Protein AF-0000000087793656 (afdb_homodimer)

Nearest PDB structures (foldseek):
  8kce-assembly1_A-2  TM=8.516E-01  e=5.549E-04  Ramazzottius varieornatus
  8w9k-assembly2_C  TM=8.103E-01  e=4.152E-04  Ramazzottius varieornatus
  8w9k-assembly1_B  TM=8.520E-01  e=9.446E-04  Ramazzottius varieornatus
  8w9k-assembly1_A  TM=8.532E-01  e=1.532E-03  Ramazzottius varieornatus
  4dyu-assembly1_K  TM=5.689E-01  e=2.579E-01  Yersinia pestis KIM10+

Foldseek 3Di:
DPDPPVPVVPPVPPPPPPPPPPPPCPVPPPVVLVVVVVVPPPPDDDDCDPPFPDVVVLVVLLVVLVVDVCQLLLLVLLLLLLVLQLVLLVVLCPEQALVQADPLLVVLSVVSNVVSVVLNVVSVVVNCVVVVVPPVPDPPPCPPPPLQFDADHRHHNCRSLVVNLLSLLLSLQALVQCLSSHDDPVSSVSSVVVSVVSLVSNLSSCVSVVHHSDPDPDRHHDHSCVSQVSRVNRSRPRPPSD/DDPPDPPPPPPPPPPPPPPPPPPPCPPCVPVVLVVVVVVPPPPDDDDDDPVFDDVVVLVVLLVVLVVDQCQLLLLVLLLLLLVLQLVLLVVLCPEQALVQADPLLVVLSVVSNVVSVVLNVVSVVVNCVVCVVPPVPDVPPCPPPPLQFDADHRHHNCRSLVVNLLSLLLSLQALVSCLSSHDDPVSSVSSVVVSVVSLVSNLSSCVSVVHHSDPDPDRGHDHSCVSQVSRVNRSRPRPVSD

Organism: NCBI:txid1960156

Structure (mmCIF, N/CA/C/O backbone):
data_AF-0000000087793656-model_v1
#
loop_
_entity.id
_entity.type
_entity.pdbx_description
1 polymer 'Ferritin-like domain-containing protein'
#
loop_
_atom_site.group_PDB
_atom_site.id
_atom_site.type_symbol
_atom_site.label_atom_id
_atom_site.label_alt_id
_atom_site.label_comp_id
_atom_site.label_asym_id
_atom_site.label_entity_id
_atom_site.label_seq_id
_atom_site.pdbx_PDB_ins_code
_atom_site.Cartn_x
_atom_site.Cartn_y
_atom_site.Cartn_z
_atom_site.occupancy
_atom_site.B_iso_or_equiv
_atom_site.auth_seq_id
_atom_site.auth_comp_id
_atom_site.auth_asym_id
_atom_site.auth_atom_id
_atom_site.pdbx_PDB_model_num
ATOM 1 N N . MET A 1 1 ? -88.125 -52 -23.203 1 24.86 1 MET A N 1
ATOM 2 C CA . MET A 1 1 ? -88.375 -50.938 -22.234 1 24.86 1 MET A CA 1
ATOM 3 C C . MET A 1 1 ? -87.125 -50.375 -21.672 1 24.86 1 MET A C 1
ATOM 5 O O . MET A 1 1 ? -87.062 -49.188 -21.312 1 24.86 1 MET A O 1
ATOM 9 N N . SER A 1 2 ? -86.312 -51.281 -21.141 1 27.89 2 SER A N 1
ATOM 10 C CA . SER A 1 2 ? -85.375 -51.25 -20.031 1 27.89 2 SER A CA 1
ATOM 11 C C . SER A 1 2 ? -84.125 -50.5 -20.422 1 27.89 2 SER A C 1
ATOM 13 O O . SER A 1 2 ? -83.312 -51.031 -21.188 1 27.89 2 SER A O 1
ATOM 15 N N . GLN A 1 3 ? -84.25 -49.125 -20.453 1 24.39 3 GLN A N 1
ATOM 16 C CA . GLN A 1 3 ? -83.5 -48.031 -21.016 1 24.39 3 GLN A CA 1
ATOM 17 C C . GLN A 1 3 ? -82.062 -47.938 -20.438 1 24.39 3 GLN A C 1
ATOM 19 O O . GLN A 1 3 ? -81.875 -48.344 -19.297 1 24.39 3 GLN A O 1
ATOM 24 N N . THR A 1 4 ? -81.062 -47.812 -21.344 1 26.25 4 THR A N 1
ATOM 25 C CA . THR A 1 4 ? -79.625 -47.719 -21.609 1 26.25 4 THR A CA 1
ATOM 26 C C . THR A 1 4 ? -79.062 -46.562 -20.828 1 26.25 4 THR A C 1
ATOM 28 O O . THR A 1 4 ? -79.188 -45.406 -21.234 1 26.25 4 THR A O 1
ATOM 31 N N . LEU A 1 5 ? -79.438 -46.531 -19.422 1 26.11 5 LEU A N 1
ATOM 32 C CA . LEU A 1 5 ? -79.125 -45.344 -18.625 1 26.11 5 LEU A CA 1
ATOM 33 C C . LEU A 1 5 ? -77.625 -45.031 -18.656 1 26.11 5 LEU A C 1
ATOM 35 O O . LEU A 1 5 ? -76.812 -45.781 -18.109 1 26.11 5 LEU A O 1
ATOM 39 N N . GLU A 1 6 ? -77.188 -44.656 -19.906 1 25 6 GLU A N 1
ATOM 40 C CA . GLU A 1 6 ? -75.812 -44.344 -20.219 1 25 6 GLU A CA 1
ATOM 41 C C . GLU A 1 6 ? -75.25 -43.25 -19.297 1 25 6 GLU A C 1
ATOM 43 O O . GLU A 1 6 ? -75.812 -42.156 -19.203 1 25 6 GLU A O 1
ATOM 48 N N . ASN A 1 7 ? -74.875 -43.656 -18.062 1 25.27 7 ASN A N 1
ATOM 49 C CA . ASN A 1 7 ? -74.312 -42.938 -16.906 1 25.27 7 ASN A CA 1
ATOM 50 C C . ASN A 1 7 ? -73.188 -42 -17.328 1 25.27 7 ASN A C 1
ATOM 52 O O . ASN A 1 7 ? -72.062 -42.438 -17.5 1 25.27 7 ASN A O 1
ATOM 56 N N . SER A 1 8 ? -73.375 -41.25 -18.484 1 25.72 8 SER A N 1
ATOM 57 C CA . SER A 1 8 ? -72.375 -40.406 -19.062 1 25.72 8 SER A CA 1
ATOM 58 C C . SER A 1 8 ? -71.812 -39.406 -18.031 1 25.72 8 SER A C 1
ATOM 60 O O . SER A 1 8 ? -72.562 -38.5 -17.609 1 25.72 8 SER A O 1
ATOM 62 N N . MET A 1 9 ? -71.188 -39.938 -16.938 1 24.59 9 MET A N 1
ATOM 63 C CA . MET A 1 9 ? -70.75 -39.125 -15.805 1 24.59 9 MET A CA 1
ATOM 64 C C . MET A 1 9 ? -69.938 -37.938 -16.297 1 24.59 9 MET A C 1
ATOM 66 O O . MET A 1 9 ? -69 -38.094 -17.062 1 24.59 9 MET A O 1
ATOM 70 N N . PRO A 1 10 ? -70.562 -36.781 -16.516 1 22.7 10 PRO A N 1
ATOM 71 C CA . PRO A 1 10 ? -70 -35.531 -17.078 1 22.7 10 PRO A CA 1
ATOM 72 C C . PRO A 1 10 ? -68.812 -35 -16.281 1 22.7 10 PRO A C 1
ATOM 74 O O . PRO A 1 10 ? -68.938 -34.75 -15.07 1 22.7 10 PRO A O 1
ATOM 77 N N . ASN A 1 11 ? -67.688 -35.562 -16.25 1 22.56 11 ASN A N 1
ATOM 78 C CA . ASN A 1 11 ? -66.562 -35.156 -15.422 1 22.56 11 ASN A CA 1
ATOM 79 C C . ASN A 1 11 ? -66.188 -33.688 -15.664 1 22.56 11 ASN A C 1
ATOM 81 O O . ASN A 1 11 ? -65.438 -33.406 -16.594 1 22.56 11 ASN A O 1
ATOM 85 N N . ALA A 1 12 ? -67.062 -32.812 -16.047 1 23.08 12 ALA A N 1
ATOM 86 C CA . ALA A 1 12 ? -66.562 -31.516 -16.516 1 23.08 12 ALA A CA 1
ATOM 87 C C . ALA A 1 12 ? -65.75 -30.781 -15.406 1 23.08 12 ALA A C 1
ATOM 89 O O . ALA A 1 12 ? -66.375 -30.25 -14.477 1 23.08 12 ALA A O 1
ATOM 90 N N . ALA A 1 13 ? -64.875 -31.406 -14.633 1 25.2 13 ALA A N 1
ATOM 91 C CA . ALA A 1 13 ? -64.25 -30.578 -13.602 1 25.2 13 ALA A CA 1
ATOM 92 C C . ALA A 1 13 ? -63.844 -29.219 -14.156 1 25.2 13 ALA A C 1
ATOM 94 O O . ALA A 1 13 ? -63.188 -29.125 -15.195 1 25.2 13 ALA A O 1
ATOM 95 N N . SER A 1 14 ? -64.688 -28.172 -13.984 1 22.52 14 SER A N 1
ATOM 96 C CA . SER A 1 14 ? -64.562 -26.734 -14.227 1 22.52 14 SER A CA 1
ATOM 97 C C . SER A 1 14 ? -63.25 -26.172 -13.719 1 22.52 14 SER A C 1
ATOM 99 O O . SER A 1 14 ? -62.875 -26.391 -12.562 1 22.52 14 SER A O 1
ATOM 101 N N . GLU A 1 15 ? -62.188 -26.047 -14.562 1 24.19 15 GLU A N 1
ATOM 102 C CA . GLU A 1 15 ? -60.875 -25.406 -14.445 1 24.19 15 GLU A CA 1
ATOM 103 C C . GLU A 1 15 ? -61 -23.969 -13.93 1 24.19 15 GLU A C 1
ATOM 105 O O . GLU A 1 15 ? -61.531 -23.094 -14.625 1 24.19 15 GLU A O 1
ATOM 110 N N . THR A 1 16 ? -61.656 -23.766 -12.766 1 24.75 16 THR A N 1
ATOM 111 C CA . THR A 1 16 ? -61.75 -22.391 -12.297 1 24.75 16 THR A CA 1
ATOM 112 C C . THR A 1 16 ? -60.406 -21.703 -12.328 1 24.75 16 THR A C 1
ATOM 114 O O . THR A 1 16 ? -59.438 -22.219 -11.789 1 24.75 16 THR A O 1
ATOM 117 N N . SER A 1 17 ? -60.094 -20.953 -13.375 1 25 17 SER A N 1
ATOM 118 C CA . SER A 1 17 ? -59.031 -20.016 -13.68 1 25 17 SER A CA 1
ATOM 119 C C . SER A 1 17 ? -58.844 -18.984 -12.57 1 25 17 SER A C 1
ATOM 121 O O . SER A 1 17 ? -59.719 -18.141 -12.359 1 25 17 SER A O 1
ATOM 123 N N . SER A 1 18 ? -58.562 -19.422 -11.305 1 24.59 18 SER A N 1
ATOM 124 C CA . SER A 1 18 ? -58.375 -18.422 -10.258 1 24.59 18 SER A CA 1
ATOM 125 C C . SER A 1 18 ? -57.406 -17.344 -10.711 1 24.59 18 SER A C 1
ATOM 127 O O . SER A 1 18 ? -56.281 -17.625 -11.141 1 24.59 18 SER A O 1
ATOM 129 N N . GLU A 1 19 ? -57.906 -16.25 -11.266 1 24.89 19 GLU A N 1
ATOM 130 C CA . GLU A 1 19 ? -57.281 -14.977 -11.578 1 24.89 19 GLU A CA 1
ATOM 131 C C . GLU A 1 19 ? -56.469 -14.461 -10.383 1 24.89 19 GLU A C 1
ATOM 133 O O . GLU A 1 19 ? -57.031 -14.18 -9.32 1 24.89 19 GLU A O 1
ATOM 138 N N . ILE A 1 20 ? -55.312 -15.047 -10.141 1 27.17 20 ILE A N 1
ATOM 139 C CA . ILE A 1 20 ? -54.406 -14.5 -9.141 1 27.17 20 ILE A CA 1
ATOM 140 C C . ILE A 1 20 ? -54.25 -13 -9.352 1 27.17 20 ILE A C 1
ATOM 142 O O . ILE A 1 20 ? -53.844 -12.555 -10.422 1 27.17 20 ILE A O 1
ATOM 146 N N . SER A 1 21 ? -55.094 -12.172 -8.805 1 24.17 21 SER A N 1
ATOM 147 C CA . SER A 1 21 ? -54.969 -10.719 -8.758 1 24.17 21 SER A CA 1
ATOM 148 C C . SER A 1 21 ? -53.562 -10.289 -8.383 1 24.17 21 SER A C 1
ATOM 150 O O . SER A 1 21 ? -53 -10.727 -7.363 1 24.17 21 SER A O 1
ATOM 152 N N . GLN A 1 22 ? -52.75 -9.961 -9.359 1 21.98 22 GLN A N 1
ATOM 153 C CA . GLN A 1 22 ? -51.438 -9.312 -9.305 1 21.98 22 GLN A CA 1
ATOM 154 C C . GLN A 1 22 ? -51.469 -8.102 -8.375 1 21.98 22 GLN A C 1
ATOM 156 O O . GLN A 1 22 ? -52.156 -7.117 -8.648 1 21.98 22 GLN A O 1
ATOM 161 N N . ALA A 1 23 ? -51.375 -8.273 -7.086 1 28.33 23 ALA A N 1
ATOM 162 C CA . ALA A 1 23 ? -51.25 -7.121 -6.191 1 28.33 23 ALA A CA 1
ATOM 163 C C . ALA A 1 23 ? -50.25 -6.098 -6.75 1 28.33 23 ALA A C 1
ATOM 165 O O . ALA A 1 23 ? -49.188 -6.457 -7.27 1 28.33 23 ALA A O 1
ATOM 166 N N . PRO A 1 24 ? -50.719 -4.871 -6.977 1 26.3 24 PRO A N 1
ATOM 167 C CA . PRO A 1 24 ? -49.875 -3.775 -7.453 1 26.3 24 PRO A CA 1
ATOM 168 C C . PRO A 1 24 ? -48.594 -3.611 -6.621 1 26.3 24 PRO A C 1
ATOM 170 O O . PRO A 1 24 ? -48.625 -3.719 -5.391 1 26.3 24 PRO A O 1
ATOM 173 N N . ASP A 1 25 ? -47.469 -4.254 -7.07 1 26.58 25 ASP A N 1
ATOM 174 C CA . ASP A 1 25 ? -46.156 -4.051 -6.488 1 26.58 25 ASP A CA 1
ATOM 175 C C . ASP A 1 25 ? -45.875 -2.572 -6.211 1 26.58 25 ASP A C 1
ATOM 177 O O . ASP A 1 25 ? -45.75 -1.775 -7.141 1 26.58 25 ASP A O 1
ATOM 181 N N . ASN A 1 26 ? -46.719 -1.988 -5.363 1 28.52 26 ASN A N 1
ATOM 182 C CA . ASN A 1 26 ? -46.406 -0.646 -4.895 1 28.52 26 ASN A CA 1
ATOM 183 C C . ASN A 1 26 ? -44.938 -0.536 -4.5 1 28.52 26 ASN A C 1
ATOM 185 O O . ASN A 1 26 ? -44.5 -1.062 -3.465 1 28.52 26 ASN A O 1
ATOM 189 N N . GLY A 1 27 ? -44.125 -0.867 -5.512 1 28.67 27 GLY A N 1
ATOM 190 C CA . GLY A 1 27 ? -42.688 -0.653 -5.418 1 28.67 27 GLY A CA 1
ATOM 191 C C . GLY A 1 27 ? -42.312 0.625 -4.684 1 28.67 27 GLY A C 1
ATOM 192 O O . GLY A 1 27 ? -42.781 1.709 -5.055 1 28.67 27 GLY A O 1
ATOM 193 N N . ILE A 1 28 ? -42.344 0.548 -3.398 1 28.98 28 ILE A N 1
ATOM 194 C CA . ILE A 1 28 ? -41.875 1.547 -2.434 1 28.98 28 ILE A CA 1
ATOM 195 C C . ILE A 1 28 ? -40.625 2.24 -2.951 1 28.98 28 ILE A C 1
ATOM 197 O O . ILE A 1 28 ? -39.562 1.616 -3.066 1 28.98 28 ILE A O 1
ATOM 201 N N . LYS A 1 29 ? -40.75 3.115 -4.031 1 33.28 29 LYS A N 1
ATOM 202 C CA . LYS A 1 29 ? -39.844 4.109 -4.566 1 33.28 29 LYS A CA 1
ATOM 203 C C . LYS A 1 29 ? -39.281 5.004 -3.459 1 33.28 29 LYS A C 1
ATOM 205 O O . LYS A 1 29 ? -39.906 6.008 -3.102 1 33.28 29 LYS A O 1
ATOM 210 N N . SER A 1 30 ? -38.75 4.41 -2.467 1 30.94 30 SER A N 1
ATOM 211 C CA . SER A 1 30 ? -38.25 5.453 -1.591 1 30.94 30 SER A CA 1
ATOM 212 C C . SER A 1 30 ? -37.188 6.285 -2.295 1 30.94 30 SER A C 1
ATOM 214 O O . SER A 1 30 ? -36.406 5.762 -3.119 1 30.94 30 SER A O 1
ATOM 216 N N . PRO A 1 31 ? -37.281 7.566 -2.416 1 31.81 31 PRO A N 1
ATOM 217 C CA . PRO A 1 31 ? -36.438 8.562 -3.061 1 31.81 31 PRO A CA 1
ATOM 218 C C . PRO A 1 31 ? -34.938 8.359 -2.736 1 31.81 31 PRO A C 1
ATOM 2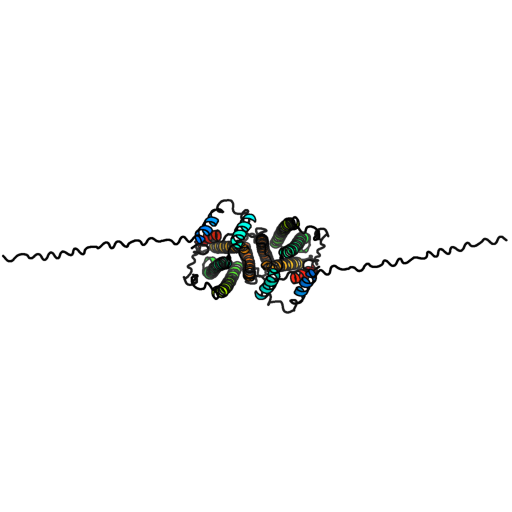20 O O . PRO A 1 31 ? -34.062 8.75 -3.521 1 31.81 31 PRO A O 1
ATOM 223 N N . ALA A 1 32 ? -34.625 7.801 -1.59 1 31.78 32 ALA A N 1
ATOM 224 C CA . ALA A 1 32 ? -33.219 7.691 -1.217 1 31.78 32 ALA A CA 1
ATOM 225 C C . ALA A 1 32 ? -32.5 6.695 -2.113 1 31.78 32 ALA A C 1
ATOM 227 O O . ALA A 1 32 ? -31.297 6.859 -2.4 1 31.78 32 ALA A O 1
ATOM 228 N N . ARG A 1 33 ? -33.125 5.617 -2.598 1 34.56 33 ARG A N 1
ATOM 229 C CA . ARG A 1 33 ? -32.5 4.656 -3.508 1 34.56 33 ARG A CA 1
ATOM 230 C C . ARG A 1 33 ? -32.281 5.277 -4.879 1 34.56 33 ARG A C 1
ATOM 232 O O . ARG A 1 33 ? -31.359 4.867 -5.605 1 34.56 33 ARG A O 1
ATOM 239 N N . ARG A 1 34 ? -33.156 6.145 -5.402 1 32.38 34 ARG A N 1
ATOM 240 C CA . ARG A 1 34 ? -33 6.727 -6.73 1 32.38 34 ARG A CA 1
ATOM 241 C C . ARG A 1 34 ? -31.766 7.598 -6.805 1 32.38 34 ARG A C 1
ATOM 243 O O . ARG A 1 34 ? -31.094 7.648 -7.84 1 32.38 34 ARG A O 1
ATOM 250 N N . HIS A 1 35 ? -31.531 8.43 -5.809 1 31.09 35 HIS A N 1
ATOM 251 C CA . HIS A 1 35 ? -30.406 9.352 -5.926 1 31.09 35 HIS A CA 1
ATOM 252 C C . HIS A 1 35 ? -29.078 8.609 -5.879 1 31.09 35 HIS A C 1
ATOM 254 O O . HIS A 1 35 ? -28.125 8.984 -6.562 1 31.09 35 HIS A O 1
ATOM 260 N N . PHE A 1 36 ? -29 7.398 -5.309 1 31.25 36 PHE A N 1
ATOM 261 C CA . PHE A 1 36 ? -27.734 6.656 -5.297 1 31.25 36 PHE A CA 1
ATOM 262 C C . PHE A 1 36 ? -27.453 6.047 -6.668 1 31.25 36 PHE A C 1
ATOM 264 O O . PHE A 1 36 ? -26.312 6.039 -7.129 1 31.25 36 PHE A O 1
ATOM 271 N N . MET A 1 37 ? -28.422 5.574 -7.414 1 32.97 37 MET A N 1
ATOM 272 C CA . MET A 1 37 ? -28.203 4.953 -8.719 1 32.97 37 MET A CA 1
ATOM 273 C C . MET A 1 37 ? -27.781 5.996 -9.75 1 32.97 37 MET A C 1
ATOM 275 O O . MET A 1 37 ? -27.031 5.691 -10.68 1 32.97 37 MET A O 1
ATOM 279 N N . ALA A 1 38 ? -28.391 7.109 -9.789 1 29.81 38 ALA A N 1
ATOM 280 C CA . ALA A 1 38 ? -28.156 8.062 -10.867 1 29.81 38 ALA A CA 1
ATOM 281 C C . ALA A 1 38 ? -26.703 8.539 -10.859 1 29.81 38 ALA A C 1
ATOM 283 O O . ALA A 1 38 ? -26.156 8.906 -11.906 1 29.81 38 ALA A O 1
ATOM 284 N N . LEU A 1 39 ? -26.031 8.555 -9.773 1 29.3 39 LEU A N 1
ATOM 285 C CA . LEU A 1 39 ? -24.672 9.078 -9.836 1 29.3 39 LEU A CA 1
ATOM 286 C C . LEU A 1 39 ? -23.719 8.047 -10.445 1 29.3 39 LEU A C 1
ATOM 288 O O . LEU A 1 39 ? -22.672 8.414 -10.992 1 29.3 39 LEU A O 1
ATOM 292 N N . GLY A 1 40 ? -24.078 6.77 -10.5 1 31.69 40 GLY A N 1
ATOM 293 C CA . GLY A 1 40 ? -23.172 5.738 -10.992 1 31.69 40 GLY A CA 1
ATOM 294 C C . GLY A 1 40 ? -22.984 5.777 -12.492 1 31.69 40 GLY A C 1
ATOM 295 O O . GLY A 1 40 ? -21.969 5.293 -13.008 1 31.69 40 GLY A O 1
ATOM 296 N N . THR A 1 41 ? -23.938 6.129 -13.289 1 30.92 41 THR A N 1
ATOM 297 C CA . THR A 1 41 ? -23.875 5.875 -14.727 1 30.92 41 THR A CA 1
ATOM 298 C C . THR A 1 41 ? -22.922 6.848 -15.414 1 30.92 41 THR A C 1
ATOM 300 O O . THR A 1 41 ? -22.609 6.68 -16.594 1 30.92 41 THR A O 1
ATOM 303 N N . ALA A 1 42 ? -22.734 8.023 -14.797 1 29.67 42 ALA A N 1
ATOM 304 C CA . ALA A 1 42 ? -22.141 8.977 -15.719 1 29.67 42 ALA A CA 1
ATOM 305 C C . ALA A 1 42 ? -20.688 8.609 -16.031 1 29.67 42 ALA A C 1
ATOM 307 O O . ALA A 1 42 ? -20.094 9.109 -16.984 1 29.67 42 ALA A O 1
ATOM 308 N N . LEU A 1 43 ? -19.922 8.008 -15.117 1 31.11 43 LEU A N 1
ATOM 309 C CA . LEU A 1 43 ? -18.484 8.047 -15.367 1 31.11 43 LEU A CA 1
ATOM 310 C C . LEU A 1 43 ? -18.047 6.871 -16.234 1 31.11 43 LEU A C 1
ATOM 312 O O . LEU A 1 43 ? -16.859 6.535 -16.281 1 31.11 43 LEU A O 1
ATOM 316 N N . GLY A 1 44 ? -18.766 6.383 -17.203 1 28.88 44 GLY A N 1
ATOM 317 C CA . GLY A 1 44 ? -18.516 5.137 -17.906 1 28.88 44 GLY A CA 1
ATOM 318 C C . GLY A 1 44 ? -17.25 5.16 -18.734 1 28.88 44 GLY A C 1
ATOM 319 O O . GLY A 1 44 ? -16.656 4.113 -19 1 28.88 44 GLY A O 1
ATOM 320 N N . GLY A 1 45 ? -17.141 6.137 -19.75 1 26.27 45 GLY A N 1
ATOM 321 C CA . GLY A 1 45 ? -16.594 5.637 -21 1 26.27 45 GLY A CA 1
ATOM 322 C C . GLY A 1 45 ? -15.125 5.242 -20.906 1 26.27 45 GLY A C 1
ATOM 323 O O . GLY A 1 45 ? -14.781 4.07 -21.078 1 26.27 45 GLY A O 1
ATOM 324 N N . ALA A 1 46 ? -14.172 6.121 -21.578 1 26.91 46 ALA A N 1
ATOM 325 C CA . ALA A 1 46 ? -13.039 5.812 -22.453 1 26.91 46 ALA A CA 1
ATOM 326 C C . ALA A 1 46 ? -11.859 5.258 -21.656 1 26.91 46 ALA A C 1
ATOM 328 O O . ALA A 1 46 ? -11.883 5.266 -20.422 1 26.91 46 ALA A O 1
ATOM 329 N N . ALA A 1 47 ? -10.547 5.754 -22.094 1 29.91 47 ALA A N 1
ATOM 330 C CA . ALA A 1 47 ? -9.156 5.316 -22.156 1 29.91 47 ALA A CA 1
ATOM 331 C C . ALA A 1 47 ? -8.531 5.234 -20.766 1 29.91 47 ALA A C 1
ATOM 333 O O . ALA A 1 47 ? -8.258 6.266 -20.141 1 29.91 47 ALA A O 1
ATOM 334 N N . PHE A 1 48 ? -8.773 4.25 -19.984 1 30.22 48 PHE A N 1
ATOM 335 C CA . PHE A 1 48 ? -8.859 4.008 -18.547 1 30.22 48 PHE A CA 1
ATOM 336 C C . PHE A 1 48 ? -7.469 3.896 -17.938 1 30.22 48 PHE A C 1
ATOM 338 O O . PHE A 1 48 ? -7.332 3.668 -16.734 1 30.22 48 PHE A O 1
ATOM 345 N N . ALA A 1 49 ? -6.504 3.643 -18.859 1 32.22 49 ALA A N 1
ATOM 346 C CA . ALA A 1 49 ? -5.332 3.199 -18.109 1 32.22 49 ALA A CA 1
ATOM 347 C C . ALA A 1 49 ? -4.883 4.266 -17.125 1 32.22 49 ALA A C 1
ATOM 349 O O . ALA A 1 49 ? -4.59 3.957 -15.961 1 32.22 49 ALA A O 1
ATOM 350 N N . GLY A 1 50 ? -4.18 5.262 -17.75 1 34.34 50 GLY A N 1
ATOM 351 C CA . GLY A 1 50 ? -3.523 6.359 -17.062 1 34.34 50 GLY A CA 1
ATOM 352 C C . GLY A 1 50 ? -4.492 7.285 -16.344 1 34.34 50 GLY A C 1
ATOM 353 O O . GLY A 1 50 ? -4.082 8.172 -15.602 1 34.34 50 GLY A O 1
ATOM 354 N N . ALA A 1 51 ? -5.703 7.484 -16.984 1 33.22 51 ALA A N 1
ATOM 355 C CA . ALA A 1 51 ? -6.66 8.539 -16.672 1 33.22 51 ALA A CA 1
ATOM 356 C C . ALA A 1 51 ? -7.395 8.25 -15.359 1 33.22 51 ALA A C 1
ATOM 358 O O . ALA A 1 51 ? -8.359 8.938 -15.016 1 33.22 51 ALA A O 1
ATOM 359 N N . LEU A 1 52 ? -7.355 7.109 -14.938 1 35.81 52 LEU A N 1
ATOM 360 C CA . LEU A 1 52 ? -8.25 6.797 -13.828 1 35.81 52 LEU A CA 1
ATOM 361 C C . LEU A 1 52 ? -8.078 7.797 -12.695 1 35.81 52 LEU A C 1
ATOM 363 O O . LEU A 1 52 ? -9.031 8.094 -11.969 1 35.81 52 LEU A O 1
ATOM 367 N N . PHE A 1 53 ? -6.926 7.824 -12.109 1 35.84 53 PHE A N 1
ATOM 368 C CA . PHE A 1 53 ? -7.039 8.516 -10.836 1 35.84 53 PHE A CA 1
ATOM 369 C C . PHE A 1 53 ? -7.219 10.016 -11.047 1 35.84 53 PHE A C 1
ATOM 371 O O . PHE A 1 53 ? -6.25 10.734 -11.305 1 35.84 53 PHE A O 1
ATOM 378 N N . SER A 1 54 ? -8.227 10.414 -11.797 1 38.69 54 SER A N 1
ATOM 379 C CA . SER A 1 54 ? -8.211 11.875 -11.719 1 38.69 54 SER A CA 1
ATOM 380 C C . SER A 1 54 ? -8.641 12.359 -10.336 1 38.69 54 SER A C 1
ATOM 382 O O . SER A 1 54 ? -9.633 11.875 -9.789 1 38.69 54 SER A O 1
ATOM 384 N N . PRO A 1 55 ? -7.793 13.117 -9.68 1 37.19 55 PRO A N 1
ATOM 385 C CA . PRO A 1 55 ? -8.141 13.773 -8.414 1 37.19 55 PRO A CA 1
ATOM 386 C C . PRO A 1 55 ? -9.57 14.32 -8.414 1 37.19 55 PRO A C 1
ATOM 388 O O . PRO A 1 55 ? -10.234 14.32 -7.371 1 37.19 55 PRO A O 1
ATOM 391 N N . ALA A 1 56 ? -10.016 14.75 -9.609 1 39.75 56 ALA A N 1
ATOM 392 C CA . ALA A 1 56 ? -11.336 15.367 -9.664 1 39.75 56 ALA A CA 1
ATOM 393 C C . ALA A 1 56 ? -12.422 14.367 -9.273 1 39.75 56 ALA A C 1
ATOM 395 O O . ALA A 1 56 ? -13.367 14.719 -8.562 1 39.75 56 ALA A O 1
ATOM 396 N N . ARG A 1 57 ? -12.352 13.242 -9.836 1 43.66 57 ARG A N 1
ATOM 397 C CA . ARG A 1 57 ? -13.406 12.273 -9.547 1 43.66 57 ARG A CA 1
ATOM 398 C C . ARG A 1 57 ? -13.344 11.812 -8.094 1 43.66 57 ARG A C 1
ATOM 400 O O . ARG A 1 57 ? -14.375 11.594 -7.465 1 43.66 57 ARG A O 1
ATOM 407 N N . ALA A 1 58 ? -12.148 11.656 -7.527 1 44.47 58 ALA A N 1
ATOM 408 C CA . ALA A 1 58 ? -11.992 11.375 -6.105 1 44.47 58 ALA A CA 1
ATOM 409 C C . ALA A 1 58 ? -12.703 12.422 -5.254 1 44.47 58 ALA A C 1
ATOM 411 O O . ALA A 1 58 ? -13.312 12.094 -4.234 1 44.47 58 ALA A O 1
ATOM 412 N N . ASP A 1 59 ? -12.656 13.625 -5.777 1 42.88 59 ASP A N 1
ATOM 413 C CA . ASP A 1 59 ? -13.312 14.727 -5.082 1 42.88 59 ASP A CA 1
ATOM 414 C C . ASP A 1 59 ? -14.828 14.531 -5.055 1 42.88 59 ASP A C 1
ATOM 416 O O . ASP A 1 59 ? -15.477 14.805 -4.039 1 42.88 59 ASP A O 1
ATOM 420 N N . LEU A 1 60 ? -15.367 14.164 -6.219 1 43.91 60 LEU A N 1
ATOM 421 C CA . LEU A 1 60 ? -16.812 13.992 -6.266 1 43.91 60 LEU A CA 1
ATOM 422 C C . LEU A 1 60 ? -17.266 12.867 -5.344 1 43.91 60 LEU A C 1
ATOM 424 O O . LEU A 1 60 ? -18.266 13 -4.629 1 43.91 60 LEU A O 1
ATOM 428 N N . VAL A 1 61 ? -16.578 11.789 -5.43 1 43.5 61 VAL A N 1
ATOM 429 C CA . VAL A 1 61 ? -16.922 10.656 -4.57 1 43.5 61 VAL A CA 1
ATOM 430 C C . VAL A 1 61 ? -16.766 11.055 -3.104 1 43.5 61 VAL A C 1
ATOM 432 O O . VAL A 1 61 ? -17.625 10.742 -2.273 1 43.5 61 VAL A O 1
ATOM 435 N N . ALA A 1 62 ? -15.641 11.75 -2.834 1 45.06 62 ALA A N 1
ATOM 436 C CA . ALA A 1 62 ? -15.438 12.25 -1.479 1 45.06 62 ALA A CA 1
ATOM 437 C C . ALA A 1 62 ? -16.562 13.203 -1.071 1 45.06 62 ALA A C 1
ATOM 439 O O . ALA A 1 62 ? -17.031 13.164 0.068 1 45.06 62 ALA A O 1
ATOM 440 N N . ALA A 1 63 ? -17 14.023 -1.998 1 46.03 63 ALA A N 1
ATOM 441 C CA . ALA A 1 63 ? -18.062 14.969 -1.699 1 46.03 63 ALA A CA 1
ATOM 442 C C . ALA A 1 63 ? -19.375 14.242 -1.361 1 46.03 63 ALA A C 1
ATOM 444 O O . ALA A 1 63 ? -20.078 14.625 -0.427 1 46.03 63 ALA A O 1
ATOM 445 N N . VAL A 1 64 ? -19.703 13.273 -2.129 1 44.94 64 VAL A N 1
ATOM 446 C CA . VAL A 1 64 ? -20.938 12.539 -1.846 1 44.94 64 VAL A CA 1
ATOM 447 C C . VAL A 1 64 ? -20.797 11.789 -0.523 1 44.94 64 VAL A C 1
ATOM 449 O O . VAL A 1 64 ? -21.75 11.711 0.257 1 44.94 64 VAL A O 1
ATOM 452 N N . GLY A 1 65 ? -19.688 11.172 -0.234 1 44.38 65 GLY A N 1
ATOM 453 C CA . GLY A 1 65 ? -19.391 10.484 1.016 1 44.38 65 GLY A CA 1
ATOM 454 C C . GLY A 1 65 ? -19.484 11.391 2.229 1 44.38 65 GLY A C 1
ATOM 455 O O . GLY A 1 65 ? -19.828 10.938 3.322 1 44.38 65 GLY A O 1
ATOM 456 N N . LYS A 1 66 ? -19.094 12.688 2.061 1 49.16 66 LYS A N 1
ATOM 457 C CA . LYS A 1 66 ? -19.156 13.656 3.156 1 49.16 66 LYS A CA 1
ATOM 458 C C . LYS A 1 66 ? -20.594 13.836 3.648 1 49.16 66 LYS A C 1
ATOM 460 O O . LYS A 1 66 ? -20.812 14.07 4.836 1 49.16 66 LYS A O 1
ATOM 465 N N . ILE A 1 67 ? -21.578 13.672 2.73 1 48.31 67 ILE A N 1
ATOM 466 C CA . ILE A 1 67 ? -22.938 13.953 3.168 1 48.31 67 ILE A CA 1
ATOM 467 C C . ILE A 1 67 ? -23.516 12.734 3.869 1 48.31 67 ILE A C 1
ATOM 469 O O . ILE A 1 67 ? -24.234 12.859 4.863 1 48.31 67 ILE A O 1
ATOM 473 N N . PHE A 1 68 ? -23.109 11.398 3.432 1 57.38 68 PHE A N 1
ATOM 474 C CA . PHE A 1 68 ? -23.688 10.211 4.039 1 57.38 68 PHE A CA 1
ATOM 475 C C . PHE A 1 68 ? -22.609 9.375 4.727 1 57.38 68 PHE A C 1
ATOM 477 O O . PHE A 1 68 ? -21.453 9.344 4.281 1 57.38 68 PHE A O 1
ATOM 484 N N . TYR A 1 69 ? -22.922 8.969 5.949 1 72.06 69 TYR A N 1
ATOM 485 C CA . TYR A 1 69 ? -22.078 8.031 6.672 1 72.06 69 TYR A CA 1
ATOM 486 C C . TYR A 1 69 ? -21.984 6.691 5.941 1 72.06 69 TYR A C 1
ATOM 488 O O . TYR A 1 69 ? -22.875 5.848 6.082 1 72.06 69 TYR A O 1
ATOM 496 N N . LEU A 1 70 ? -20.844 6.566 5.129 1 86.44 70 LEU A N 1
ATOM 497 C CA . LEU A 1 70 ? -20.719 5.457 4.191 1 86.44 70 LEU A CA 1
ATOM 498 C C . LEU A 1 70 ? -19.875 4.34 4.785 1 86.44 70 LEU A C 1
ATOM 500 O O . LEU A 1 70 ? -19.641 3.312 4.141 1 86.44 70 LEU A O 1
ATOM 504 N N . ASP A 1 71 ? -19.484 4.426 6.031 1 91.62 71 ASP A N 1
ATOM 505 C CA . ASP A 1 71 ? -18.562 3.471 6.629 1 91.62 71 ASP A CA 1
ATOM 506 C C . ASP A 1 71 ? -19.125 2.055 6.586 1 91.62 71 ASP A C 1
ATOM 508 O O . ASP A 1 71 ? -18.422 1.109 6.223 1 91.62 71 ASP A O 1
ATOM 512 N N . PRO A 1 72 ? -20.469 1.882 6.852 1 87.12 72 PRO A N 1
ATOM 513 C CA . PRO A 1 72 ? -21 0.514 6.801 1 87.12 72 PRO A CA 1
ATOM 514 C C . PRO A 1 72 ? -20.984 -0.067 5.387 1 87.12 72 PRO A C 1
ATOM 516 O O . PRO A 1 72 ? -20.781 -1.27 5.211 1 87.12 72 PRO A O 1
ATOM 519 N N . ILE A 1 73 ? -21.203 0.74 4.414 1 87.12 73 ILE A N 1
ATOM 520 C CA . ILE A 1 73 ? -21.219 0.29 3.029 1 87.12 73 ILE A CA 1
ATOM 521 C C . ILE A 1 73 ? -19.812 -0.111 2.604 1 87.12 73 ILE A C 1
ATOM 523 O O . ILE A 1 73 ? -19.609 -1.165 1.994 1 87.12 73 ILE A O 1
ATOM 527 N N . VAL A 1 74 ? -18.828 0.7 2.959 1 92.69 74 VAL A N 1
ATOM 528 C CA . VAL A 1 74 ? -17.422 0.426 2.631 1 92.69 74 VAL A CA 1
ATOM 529 C C . VAL A 1 74 ? -16.969 -0.851 3.334 1 92.69 74 VAL A C 1
ATOM 531 O O . VAL A 1 74 ? -16.312 -1.702 2.727 1 92.69 74 VAL A O 1
ATOM 534 N N . LEU A 1 75 ? -17.375 -0.969 4.562 1 92.81 75 LEU A N 1
ATOM 535 C CA . LEU A 1 75 ? -17 -2.131 5.363 1 92.81 75 LEU A CA 1
ATOM 536 C C . LEU A 1 75 ? -17.578 -3.41 4.762 1 92.81 75 LEU A C 1
ATOM 538 O O . LEU A 1 75 ? -16.859 -4.414 4.645 1 92.81 75 LEU A O 1
ATOM 542 N N . ASN A 1 76 ? -18.797 -3.408 4.352 1 89.25 76 ASN A N 1
ATOM 543 C CA . ASN A 1 76 ? -19.438 -4.594 3.793 1 89.25 76 ASN A CA 1
ATOM 544 C C . ASN A 1 76 ? -18.828 -4.977 2.445 1 89.25 76 ASN A C 1
ATOM 546 O O . ASN A 1 76 ? -18.672 -6.16 2.141 1 89.25 76 ASN A O 1
ATOM 550 N N . PHE A 1 77 ? -18.547 -4.008 1.648 1 91.69 77 PHE A N 1
ATOM 551 C CA . PHE A 1 77 ? -17.906 -4.285 0.373 1 91.69 77 PHE A CA 1
ATOM 552 C C . PHE A 1 77 ? -16.531 -4.906 0.59 1 91.69 77 PHE A C 1
ATOM 554 O O . PHE A 1 77 ? -16.172 -5.895 -0.062 1 91.69 77 PHE A O 1
ATOM 561 N N . ALA A 1 78 ? -15.742 -4.332 1.516 1 95.06 78 ALA A N 1
ATOM 562 C CA . ALA A 1 78 ? -14.422 -4.863 1.836 1 95.06 78 ALA A CA 1
ATOM 563 C C . ALA A 1 78 ? -14.516 -6.301 2.346 1 95.06 78 ALA A C 1
ATOM 565 O O . ALA A 1 78 ? -13.68 -7.141 2.008 1 95.06 78 ALA A O 1
ATOM 566 N N . LEU A 1 79 ? -15.492 -6.547 3.15 1 93.69 79 LEU A N 1
ATOM 567 C CA . LEU A 1 79 ? -15.695 -7.887 3.689 1 93.69 79 LEU A CA 1
ATOM 568 C C . LEU A 1 79 ? -15.914 -8.898 2.568 1 93.69 79 LEU A C 1
ATOM 570 O O . LEU A 1 79 ? -15.297 -9.969 2.564 1 93.69 79 LEU A O 1
ATOM 574 N N . GLU A 1 80 ? -16.734 -8.555 1.659 1 91.56 80 GLU A N 1
ATOM 575 C CA . GLU A 1 80 ? -17 -9.469 0.556 1 91.56 80 GLU A CA 1
ATOM 576 C C . GLU A 1 80 ? -15.773 -9.664 -0.32 1 91.56 80 GLU A C 1
ATOM 578 O O . GLU A 1 80 ? -15.516 -10.766 -0.809 1 91.56 80 GLU A O 1
ATOM 583 N N . LEU A 1 81 ? -15.055 -8.633 -0.519 1 96 81 LEU A N 1
ATOM 584 C CA . LEU A 1 81 ? -13.82 -8.727 -1.292 1 96 81 LEU A CA 1
ATOM 585 C C . LEU A 1 81 ? -12.836 -9.688 -0.634 1 96 81 LEU A C 1
ATOM 587 O O . LEU A 1 81 ? -12.281 -10.57 -1.298 1 96 81 LEU A O 1
ATOM 591 N N . GLU A 1 82 ? -12.648 -9.461 0.647 1 96.81 82 GLU A N 1
ATOM 592 C CA . GLU A 1 82 ? -11.703 -10.305 1.366 1 96.81 82 GLU A CA 1
ATOM 593 C C . GLU A 1 82 ? -12.188 -11.75 1.414 1 96.81 82 GLU A C 1
ATOM 595 O O . GLU A 1 82 ? -11.375 -12.688 1.392 1 96.81 82 GLU A O 1
ATOM 600 N N . GLU A 1 83 ? -13.477 -11.922 1.491 1 93.94 83 GLU A N 1
ATOM 601 C CA . GLU A 1 83 ? -14.031 -13.273 1.433 1 93.94 83 GLU A CA 1
ATOM 602 C C . GLU A 1 83 ? -13.719 -13.938 0.099 1 93.94 83 GLU A C 1
ATOM 604 O O . GLU A 1 83 ? -13.312 -15.102 0.064 1 93.94 83 GLU A O 1
ATOM 609 N N . LEU A 1 84 ? -13.953 -13.258 -0.955 1 95.75 84 LEU A N 1
ATOM 610 C CA . LEU A 1 84 ? -13.648 -13.773 -2.287 1 95.75 84 LEU A CA 1
ATOM 611 C C . LEU A 1 84 ? -12.18 -14.141 -2.412 1 95.75 84 LEU A C 1
ATOM 613 O O . LEU A 1 84 ? -11.836 -15.227 -2.875 1 95.75 84 LEU A O 1
ATOM 617 N N . GLU A 1 85 ? -11.289 -13.258 -1.966 1 97.56 85 GLU A N 1
ATOM 618 C CA . GLU A 1 85 ? -9.859 -13.508 -2.068 1 97.56 85 GLU A CA 1
ATOM 619 C C . GLU A 1 85 ? -9.445 -14.695 -1.205 1 97.56 85 GLU A C 1
ATOM 621 O O . GLU A 1 85 ? -8.672 -15.555 -1.646 1 97.56 85 GLU A O 1
ATOM 626 N N . SER A 1 86 ? -9.953 -14.711 -0.01 1 96.19 86 SER A N 1
ATOM 627 C CA . SER A 1 86 ? -9.648 -15.828 0.881 1 96.19 86 SER A CA 1
ATOM 628 C C . SER A 1 86 ? -10.102 -17.156 0.286 1 96.19 86 SER A C 1
ATOM 630 O O . SER A 1 86 ? -9.375 -18.156 0.353 1 96.19 86 SER A O 1
ATOM 632 N N . ASP A 1 87 ? -11.273 -17.156 -0.272 1 94.94 87 ASP A N 1
ATOM 633 C CA . ASP A 1 87 ? -11.797 -18.375 -0.894 1 94.94 87 ASP A CA 1
ATOM 634 C C . ASP A 1 87 ? -10.93 -18.812 -2.068 1 94.94 87 ASP A C 1
ATOM 636 O O . ASP A 1 87 ? -10.547 -19.984 -2.168 1 94.94 87 ASP A O 1
ATOM 640 N N . PHE A 1 88 ? -10.609 -17.875 -2.982 1 97.94 88 PHE A N 1
ATOM 641 C CA . PHE A 1 88 ? -9.812 -18.203 -4.16 1 97.94 88 PHE A CA 1
ATOM 642 C C . PHE A 1 88 ? -8.469 -18.797 -3.758 1 97.94 88 PHE A C 1
ATOM 644 O O . PHE A 1 88 ? -8.086 -19.875 -4.23 1 97.94 88 PHE A O 1
ATOM 651 N N . PHE A 1 89 ? -7.715 -18.125 -2.934 1 98.19 89 PHE A N 1
ATOM 652 C CA . PHE A 1 89 ? -6.344 -18.516 -2.641 1 98.19 89 PHE A CA 1
ATOM 653 C C . PHE A 1 89 ? -6.305 -19.781 -1.781 1 98.19 89 PHE A C 1
ATOM 655 O O . PHE A 1 89 ? -5.289 -20.469 -1.734 1 98.19 89 PHE A O 1
ATOM 662 N N . SER A 1 90 ? -7.387 -20.109 -1.106 1 94.81 90 SER A N 1
ATOM 663 C CA . SER A 1 90 ? -7.484 -21.406 -0.434 1 94.81 90 SER A CA 1
ATOM 664 C C . SER A 1 90 ? -7.777 -22.516 -1.427 1 94.81 90 SER A C 1
ATOM 666 O O . SER A 1 90 ? -7.098 -23.547 -1.428 1 94.81 90 SER A O 1
ATOM 668 N N . ARG A 1 91 ? -8.672 -22.328 -2.348 1 94.88 91 ARG A N 1
ATOM 669 C CA . ARG A 1 91 ? -9.133 -23.375 -3.26 1 94.88 91 ARG A CA 1
ATOM 670 C C . ARG A 1 91 ? -8.117 -23.625 -4.363 1 94.88 91 ARG A C 1
ATOM 672 O O . ARG A 1 91 ? -7.973 -24.766 -4.832 1 94.88 91 ARG A O 1
ATOM 679 N N . VAL A 1 92 ? -7.438 -22.625 -4.762 1 98 92 VAL A N 1
ATOM 680 C CA . VAL A 1 92 ? -6.555 -22.734 -5.918 1 98 92 VAL A CA 1
ATOM 681 C C . VAL A 1 92 ? -5.43 -23.719 -5.617 1 98 92 VAL A C 1
ATOM 683 O O . VAL A 1 92 ? -4.84 -24.312 -6.531 1 98 92 VAL A O 1
ATOM 686 N N . THR A 1 93 ? -5.129 -23.984 -4.328 1 97.12 93 THR A N 1
ATOM 687 C CA . THR A 1 93 ? -3.992 -24.812 -3.943 1 97.12 93 THR A CA 1
ATOM 688 C C . THR A 1 93 ? -4.238 -26.266 -4.309 1 97.12 93 THR A C 1
ATOM 690 O O . THR A 1 93 ? -3.305 -27.078 -4.316 1 97.12 93 THR A O 1
ATOM 693 N N . THR A 1 94 ? -5.434 -26.625 -4.676 1 96.44 94 THR A N 1
ATOM 694 C CA . THR A 1 94 ? -5.754 -28 -5.051 1 96.44 94 THR A CA 1
ATOM 695 C C . THR A 1 94 ? -5.863 -28.141 -6.566 1 96.44 94 THR A C 1
ATOM 697 O O . THR A 1 94 ? -6.211 -29.203 -7.078 1 96.44 94 THR A O 1
ATOM 700 N N . SER A 1 95 ? -5.594 -27.125 -7.293 1 97.62 95 SER A N 1
ATOM 701 C CA . SER A 1 95 ? -5.711 -27.141 -8.75 1 97.62 95 SER A CA 1
ATOM 702 C C . SER A 1 95 ? -4.426 -27.641 -9.398 1 97.62 95 SER A C 1
ATOM 704 O O . SER A 1 95 ? -3.348 -27.547 -8.812 1 97.62 95 SER A O 1
ATOM 706 N N . SER A 1 96 ? -4.559 -28.172 -10.586 1 98.19 96 SER A N 1
ATOM 707 C CA . SER A 1 96 ? -3.383 -28.625 -11.32 1 98.19 96 SER A CA 1
ATOM 708 C C . SER A 1 96 ? -2.486 -27.453 -11.703 1 98.19 96 SER A C 1
ATOM 710 O O . SER A 1 96 ? -1.264 -27.594 -11.773 1 98.19 96 SER A O 1
ATOM 712 N N . GLY A 1 97 ? -3.064 -26.312 -11.945 1 98.75 97 GLY A N 1
ATOM 713 C CA . GLY A 1 97 ? -2.271 -25.141 -12.273 1 98.75 97 GLY A CA 1
ATOM 714 C C . GLY A 1 97 ? -1.374 -24.688 -11.133 1 98.75 97 GLY A C 1
ATOM 715 O O . GLY A 1 97 ? -0.26 -24.219 -11.367 1 98.75 97 GLY A O 1
ATOM 716 N N . PHE A 1 98 ? -1.891 -24.844 -9.969 1 98.75 98 PHE A N 1
ATOM 717 C CA . PHE A 1 98 ? -1.07 -24.516 -8.805 1 98.75 98 PHE A CA 1
ATOM 718 C C . PHE A 1 98 ? 0.131 -25.453 -8.719 1 98.75 98 PHE A C 1
ATOM 720 O O . PHE A 1 98 ? 1.241 -25.016 -8.406 1 98.75 98 PHE A O 1
ATOM 727 N N . GLY A 1 99 ? -0.099 -26.703 -8.898 1 98.62 99 GLY A N 1
ATOM 728 C CA . GLY A 1 99 ? 0.987 -27.672 -8.891 1 98.62 99 GLY A CA 1
ATOM 729 C C . GLY A 1 99 ? 2.082 -27.359 -9.891 1 98.62 99 GLY A C 1
ATOM 730 O O . GLY A 1 99 ? 3.225 -27.781 -9.727 1 98.62 99 GLY A O 1
ATOM 731 N N . ALA A 1 100 ? 1.742 -26.609 -10.953 1 98.69 100 ALA A N 1
ATOM 732 C CA . ALA A 1 100 ? 2.68 -26.281 -12.023 1 98.69 100 ALA A CA 1
ATOM 733 C C . ALA A 1 100 ? 3.486 -25.031 -11.672 1 98.69 100 ALA A C 1
ATOM 735 O O . ALA A 1 100 ? 4.438 -24.688 -12.383 1 98.69 100 ALA A O 1
ATOM 736 N N . LEU A 1 101 ? 3.16 -24.359 -10.57 1 98.69 101 LEU A N 1
ATOM 737 C CA . LEU A 1 101 ? 3.92 -23.203 -10.125 1 98.69 101 LEU A CA 1
ATOM 738 C C . LEU A 1 101 ? 5.27 -23.625 -9.555 1 98.69 101 LEU A C 1
ATOM 740 O O . LEU A 1 101 ? 5.41 -24.719 -9.031 1 98.69 101 LEU A O 1
ATOM 744 N N . ASP A 1 102 ? 6.262 -22.703 -9.648 1 98 102 ASP A N 1
ATOM 745 C CA . ASP A 1 102 ? 7.52 -22.969 -8.961 1 98 102 ASP A CA 1
ATOM 746 C C . ASP A 1 102 ? 7.395 -22.734 -7.461 1 98 102 ASP A C 1
ATOM 748 O O . ASP A 1 102 ? 6.367 -22.25 -6.992 1 98 102 ASP A O 1
ATOM 752 N N . GLU A 1 103 ? 8.359 -23.047 -6.746 1 97.62 103 GLU A N 1
ATOM 753 C CA . GLU A 1 103 ? 8.312 -23 -5.289 1 97.62 103 GLU A CA 1
ATOM 754 C C . GLU A 1 103 ? 8.086 -21.578 -4.793 1 97.62 103 GLU A C 1
ATOM 756 O O . GLU A 1 103 ? 7.328 -21.344 -3.848 1 97.62 103 GLU A O 1
ATOM 761 N N . ARG A 1 104 ? 8.766 -20.625 -5.371 1 96.31 104 ARG A N 1
ATOM 762 C CA . ARG A 1 104 ? 8.609 -19.234 -4.988 1 96.31 104 ARG A CA 1
ATOM 763 C C . ARG A 1 104 ? 7.164 -18.766 -5.172 1 96.31 104 ARG A C 1
ATOM 765 O O . ARG A 1 104 ? 6.59 -18.141 -4.285 1 96.31 104 ARG A O 1
ATOM 772 N N . GLN A 1 105 ? 6.648 -19.125 -6.254 1 98.25 105 GLN A N 1
ATOM 773 C CA . GLN A 1 105 ? 5.266 -18.766 -6.547 1 98.25 105 GLN A CA 1
ATOM 774 C C . GLN A 1 105 ? 4.301 -19.453 -5.578 1 98.25 105 GLN A C 1
ATOM 776 O O . GLN A 1 105 ? 3.371 -18.812 -5.074 1 98.25 105 GLN A O 1
ATOM 781 N N . GLN A 1 106 ? 4.484 -20.703 -5.352 1 98.69 106 GLN A N 1
ATOM 782 C CA . GLN A 1 106 ? 3.627 -21.406 -4.402 1 98.69 106 GLN A CA 1
ATOM 783 C C . GLN A 1 106 ? 3.686 -20.75 -3.025 1 98.69 106 GLN A C 1
ATOM 785 O O . GLN A 1 106 ? 2.658 -20.609 -2.359 1 98.69 106 GLN A O 1
ATOM 790 N N . ASN A 1 107 ? 4.859 -20.344 -2.621 1 98.12 107 ASN A N 1
ATOM 791 C CA . ASN A 1 107 ? 5.012 -19.703 -1.321 1 98.12 107 ASN A CA 1
ATOM 792 C C . ASN A 1 107 ? 4.273 -18.375 -1.27 1 98.12 107 ASN A C 1
ATOM 794 O O . ASN A 1 107 ? 3.695 -18.016 -0.242 1 98.12 107 ASN A O 1
ATOM 798 N N . ILE A 1 108 ? 4.352 -17.625 -2.361 1 98.31 108 ILE A N 1
ATOM 799 C CA . ILE A 1 108 ? 3.596 -16.391 -2.449 1 98.31 108 ILE A CA 1
ATOM 800 C C . ILE A 1 108 ? 2.105 -16.672 -2.277 1 98.31 108 ILE A C 1
ATOM 802 O O . ILE A 1 108 ? 1.417 -15.977 -1.528 1 98.31 108 ILE A O 1
ATOM 806 N N . PHE A 1 109 ? 1.609 -17.703 -2.881 1 98.75 109 PHE A N 1
ATOM 807 C CA . PHE A 1 109 ? 0.194 -18.047 -2.803 1 98.75 109 PHE A CA 1
ATOM 808 C C . PHE A 1 109 ? -0.187 -18.453 -1.382 1 98.75 109 PHE A C 1
ATOM 810 O O . PHE A 1 109 ? -1.242 -18.062 -0.882 1 98.75 109 PHE A O 1
ATOM 817 N N . TYR A 1 110 ? 0.643 -19.219 -0.731 1 98.69 110 TYR A N 1
ATOM 818 C CA . TYR A 1 110 ? 0.366 -19.609 0.648 1 98.69 110 TYR A CA 1
ATOM 819 C C . TYR A 1 110 ? 0.337 -18.391 1.559 1 98.69 110 TYR A C 1
ATOM 821 O O . TYR A 1 110 ? -0.527 -18.281 2.434 1 98.69 110 TYR A O 1
ATOM 829 N N . THR A 1 111 ? 1.277 -17.484 1.367 1 98.56 111 THR A N 1
ATOM 830 C CA . THR A 1 111 ? 1.314 -16.25 2.145 1 98.56 111 THR A CA 1
ATOM 831 C C . THR A 1 111 ? 0.039 -15.438 1.933 1 98.56 111 THR A C 1
ATOM 833 O O . THR A 1 111 ? -0.587 -14.992 2.896 1 98.56 111 THR A O 1
ATOM 836 N N . ILE A 1 112 ? -0.355 -15.305 0.694 1 98.81 112 ILE A N 1
ATOM 837 C CA . ILE A 1 112 ? -1.548 -14.531 0.367 1 98.81 112 ILE A CA 1
ATOM 838 C C . ILE A 1 112 ? -2.777 -15.195 0.979 1 98.81 112 ILE A C 1
ATOM 840 O O . ILE A 1 112 ? -3.629 -14.523 1.564 1 98.81 112 ILE A O 1
ATOM 844 N N . ALA A 1 113 ? -2.891 -16.516 0.872 1 98.19 113 ALA A N 1
ATOM 845 C CA . ALA A 1 113 ? -4.02 -17.25 1.446 1 98.19 113 ALA A CA 1
ATOM 846 C C . ALA A 1 113 ? -4.156 -16.953 2.939 1 98.19 113 ALA A C 1
ATOM 848 O O . ALA A 1 113 ? -5.242 -16.625 3.418 1 98.19 113 ALA A O 1
ATOM 849 N N . SER A 1 114 ? -3.08 -17.047 3.623 1 98.38 114 SER A N 1
ATOM 850 C CA . SER A 1 114 ? -3.074 -16.812 5.062 1 98.38 114 SER A CA 1
ATOM 851 C C . SER A 1 114 ? -3.424 -15.367 5.395 1 98.38 114 SER A C 1
ATOM 853 O O . SER A 1 114 ? -4.211 -15.109 6.309 1 98.38 114 SER A O 1
ATOM 855 N N . GLN A 1 115 ? -2.926 -14.477 4.68 1 98.88 115 GLN A N 1
ATOM 856 C CA . GLN A 1 115 ? -3.076 -13.07 5.016 1 98.88 115 GLN A CA 1
ATOM 857 C C . GLN A 1 115 ? -4.434 -12.539 4.562 1 98.88 115 GLN A C 1
ATOM 859 O O . GLN A 1 115 ? -5.016 -11.672 5.219 1 98.88 115 GLN A O 1
ATOM 864 N N . ASP A 1 116 ? -4.973 -13.039 3.49 1 98.31 116 ASP A N 1
ATOM 865 C CA . ASP A 1 116 ? -6.336 -12.68 3.113 1 98.31 116 ASP A CA 1
ATOM 866 C C . ASP A 1 116 ? -7.34 -13.18 4.145 1 98.31 116 ASP A C 1
ATOM 868 O O . ASP A 1 116 ? -8.352 -12.523 4.41 1 98.31 116 ASP A O 1
ATOM 872 N N . LYS A 1 117 ? -7.086 -14.367 4.664 1 97.19 117 LYS A N 1
ATOM 873 C CA . LYS A 1 117 ? -7.934 -14.852 5.75 1 97.19 117 LYS A CA 1
ATOM 874 C C . LYS A 1 117 ? -7.867 -13.93 6.957 1 97.19 117 LYS A C 1
ATOM 876 O O . LYS A 1 117 ? -8.891 -13.617 7.57 1 97.19 117 LYS A O 1
ATOM 881 N N . ALA A 1 118 ? -6.695 -13.477 7.312 1 98.38 118 ALA A N 1
ATOM 882 C CA . ALA A 1 118 ? -6.531 -12.531 8.414 1 98.38 118 ALA A CA 1
ATOM 883 C C . ALA A 1 118 ? -7.27 -11.227 8.133 1 98.38 118 ALA A C 1
ATOM 885 O O . ALA A 1 118 ? -7.875 -10.641 9.031 1 98.38 118 ALA A O 1
ATOM 886 N N . HIS A 1 119 ? -7.215 -10.742 6.867 1 98.56 119 HIS A N 1
ATOM 887 C CA . HIS A 1 119 ? -7.961 -9.547 6.488 1 98.56 119 HIS A CA 1
ATOM 888 C C . HIS A 1 119 ? -9.461 -9.75 6.68 1 98.56 119 HIS A C 1
ATOM 890 O O . HIS A 1 119 ? -10.133 -8.898 7.266 1 98.56 119 HIS A O 1
ATOM 896 N N . PHE A 1 120 ? -9.922 -10.859 6.176 1 96.62 120 PHE A N 1
ATOM 897 C CA . PHE A 1 120 ? -11.336 -11.188 6.301 1 96.62 120 PHE A CA 1
ATOM 898 C C . PHE A 1 120 ? -11.758 -11.203 7.766 1 96.62 120 PHE A C 1
ATOM 900 O O . PHE A 1 120 ? -12.773 -10.602 8.133 1 96.62 120 PHE A O 1
ATOM 907 N N . GLU A 1 121 ? -10.992 -11.875 8.586 1 96.75 121 GLU A N 1
ATOM 908 C CA . GLU A 1 121 ? -11.32 -12.008 10 1 96.75 121 GLU A CA 1
ATOM 909 C C . GLU A 1 121 ? -11.305 -10.648 10.703 1 96.75 121 GLU A C 1
ATOM 911 O O . GLU A 1 121 ? -12.164 -10.367 11.531 1 96.75 121 GLU A O 1
ATOM 916 N N . LYS A 1 122 ? -10.328 -9.828 10.359 1 97.06 122 LYS A N 1
ATOM 917 C CA . LYS A 1 122 ? -10.242 -8.5 10.961 1 97.06 122 LYS A CA 1
ATOM 918 C C . LYS A 1 122 ? -11.461 -7.652 10.594 1 97.06 122 LYS A C 1
ATOM 920 O O . LYS A 1 122 ? -12.078 -7.035 11.453 1 97.06 122 LYS A O 1
ATOM 925 N N . ILE A 1 123 ? -11.836 -7.621 9.336 1 95.69 123 ILE A N 1
ATOM 926 C CA . ILE A 1 123 ? -12.969 -6.824 8.867 1 95.69 123 ILE A CA 1
ATOM 927 C C . ILE A 1 123 ? -14.266 -7.383 9.438 1 95.69 123 ILE A C 1
ATOM 929 O O . ILE A 1 123 ? -15.156 -6.621 9.828 1 95.69 123 ILE A O 1
ATOM 933 N N . SER A 1 124 ? -14.391 -8.695 9.492 1 92.5 124 SER A N 1
ATOM 934 C CA . SER A 1 124 ? -15.547 -9.336 10.102 1 92.5 124 SER A CA 1
ATOM 935 C C . SER A 1 124 ? -15.711 -8.906 11.562 1 92.5 124 SER A C 1
ATOM 937 O O . SER A 1 124 ? -16.812 -8.602 12 1 92.5 124 SER A O 1
ATOM 939 N N . SER A 1 125 ? -14.633 -8.898 12.266 1 94.06 125 SER A N 1
ATOM 940 C CA . SER A 1 125 ? -14.688 -8.516 13.672 1 94.06 125 SER A CA 1
ATOM 941 C C . SER A 1 125 ? -15.141 -7.07 13.836 1 94.06 125 SER A C 1
ATOM 943 O O . SER A 1 125 ? -15.914 -6.754 14.75 1 94.06 125 SER A O 1
ATOM 945 N N . ILE A 1 126 ? -14.672 -6.195 12.992 1 93 126 ILE A N 1
ATOM 946 C CA . ILE A 1 126 ? -15.078 -4.793 13.039 1 93 126 ILE A CA 1
ATOM 947 C C . ILE A 1 126 ? -16.562 -4.68 12.727 1 93 126 ILE A C 1
ATOM 949 O O . ILE A 1 126 ? -17.297 -3.938 13.383 1 93 126 ILE A O 1
ATOM 953 N N . ARG A 1 127 ? -16.969 -5.359 11.695 1 88.69 127 ARG A N 1
ATOM 954 C CA . ARG A 1 127 ? -18.375 -5.359 11.312 1 88.69 127 ARG A CA 1
ATOM 955 C C . ARG A 1 127 ? -19.25 -5.824 12.469 1 88.69 127 ARG A C 1
ATOM 957 O O . ARG A 1 127 ? -20.297 -5.223 12.742 1 88.69 127 ARG A O 1
ATOM 964 N N . ASP A 1 128 ? -18.906 -6.898 13.117 1 87 128 ASP A N 1
ATOM 965 C CA . ASP A 1 128 ? -19.672 -7.453 14.227 1 87 128 ASP A CA 1
ATOM 966 C C . ASP A 1 128 ? -19.734 -6.465 15.391 1 87 128 ASP A C 1
ATOM 968 O O . ASP A 1 128 ? -20.781 -6.336 16.047 1 87 128 ASP A O 1
ATOM 972 N N . LEU A 1 129 ? -18.672 -5.824 15.656 1 83.94 129 LEU A N 1
ATOM 973 C CA . LEU A 1 129 ? -18.625 -4.848 16.734 1 83.94 129 LEU A CA 1
ATOM 974 C C . LEU A 1 129 ? -19.516 -3.652 16.422 1 83.94 129 LEU A C 1
ATOM 976 O O . LEU A 1 129 ? -20.141 -3.078 17.328 1 83.94 129 LEU A O 1
ATOM 980 N N . ARG A 1 130 ? -19.594 -3.314 15.172 1 78.75 130 ARG A N 1
ATOM 981 C CA . ARG A 1 130 ? -20.438 -2.197 14.758 1 78.75 130 ARG A CA 1
ATOM 982 C C . ARG A 1 130 ? -21.891 -2.623 14.648 1 78.75 130 ARG A C 1
ATOM 984 O O . ARG A 1 130 ? -22.797 -1.8 14.797 1 78.75 130 ARG A O 1
ATOM 991 N N . GLY A 1 131 ? -22.25 -3.688 13.906 1 64.25 131 GLY A N 1
ATOM 992 C CA . GLY A 1 131 ? -23.594 -4.238 13.859 1 64.25 131 GLY A CA 1
ATOM 993 C C . GLY A 1 131 ? -24.141 -4.574 15.234 1 64.25 131 GLY A C 1
ATOM 994 O O . GLY A 1 131 ? -25.359 -4.555 15.445 1 64.25 131 GLY A O 1
ATOM 995 N N . ASP A 1 132 ? -23.359 -5.285 16.156 1 50.41 132 ASP A N 1
ATOM 996 C CA . ASP A 1 132 ? -23.875 -5.477 17.5 1 50.41 132 ASP A CA 1
ATOM 997 C C . ASP A 1 132 ? -24.422 -4.164 18.078 1 50.41 132 ASP A C 1
ATOM 999 O O . ASP A 1 132 ? -25.266 -4.172 18.969 1 50.41 132 ASP A O 1
ATOM 1003 N N . THR A 1 133 ? -24.031 -3.012 17.688 1 43.97 133 THR A N 1
ATOM 1004 C CA . THR A 1 133 ? -24.812 -1.874 18.172 1 43.97 133 THR A CA 1
ATOM 1005 C C . THR A 1 133 ? -26.156 -1.787 17.453 1 43.97 133 THR A C 1
ATOM 1007 O O . THR A 1 133 ? -27.188 -1.562 18.094 1 43.97 133 THR A O 1
ATOM 1010 N N . GLY A 1 134 ? -26.516 -1.212 16.25 1 34.94 134 GLY A N 1
ATOM 1011 C CA . GLY A 1 134 ? -27.828 -1.101 15.617 1 34.94 134 GLY A CA 1
ATOM 1012 C C . GLY A 1 134 ? -28.125 -2.242 14.664 1 34.94 134 GLY A C 1
ATOM 1013 O O . GLY A 1 134 ? -29.188 -2.867 14.75 1 34.94 134 GLY A O 1
ATOM 1014 N N . ALA A 1 135 ? -27.578 -2.242 13.367 1 36.25 135 ALA A N 1
ATOM 1015 C CA . ALA A 1 135 ? -28.094 -2.879 12.164 1 36.25 135 ALA A CA 1
ATOM 1016 C C . ALA A 1 135 ? -27.812 -4.379 12.164 1 36.25 135 ALA A C 1
ATOM 1018 O O . ALA A 1 135 ? -26.969 -4.859 11.398 1 36.25 135 ALA A O 1
ATOM 1019 N N . ARG A 1 136 ? -27.766 -5.07 13.141 1 36.78 136 ARG A N 1
ATOM 1020 C CA . ARG A 1 136 ? -27.641 -6.52 13.023 1 36.78 136 ARG A CA 1
ATOM 1021 C C . ARG A 1 136 ? -28.641 -7.074 12.016 1 36.78 136 ARG A C 1
ATOM 1023 O O . ARG A 1 136 ? -28.641 -8.273 11.719 1 36.78 136 ARG A O 1
ATOM 1030 N N . ARG A 1 137 ? -29.891 -6.512 12.102 1 33.75 137 ARG A N 1
ATOM 1031 C CA . ARG A 1 137 ? -31.031 -7.281 11.625 1 33.75 137 ARG A CA 1
ATOM 1032 C C . ARG A 1 137 ? -30.828 -7.727 10.18 1 33.75 137 ARG A C 1
ATOM 1034 O O . ARG A 1 137 ? -31.141 -8.867 9.828 1 33.75 137 ARG A O 1
ATOM 1041 N N . ASN A 1 138 ? -31.062 -6.754 9.203 1 34.03 138 ASN A N 1
ATOM 1042 C CA . ASN A 1 138 ? -31.328 -7.113 7.812 1 34.03 138 ASN A CA 1
ATOM 1043 C C . ASN A 1 138 ? -30.094 -7.707 7.137 1 34.03 138 ASN A C 1
ATOM 1045 O O . ASN A 1 138 ? -30.172 -8.188 6.008 1 34.03 138 ASN A O 1
ATOM 1049 N N . GLN A 1 139 ? -28.906 -7.078 7.441 1 35.41 139 GLN A N 1
ATOM 1050 C CA . GLN A 1 139 ? -27.781 -7.5 6.598 1 35.41 139 GLN A CA 1
ATOM 1051 C C . GLN A 1 139 ? -27.266 -8.867 7.02 1 35.41 139 GLN A C 1
ATOM 1053 O O . GLN A 1 139 ? -26.359 -8.961 7.844 1 35.41 139 GLN A O 1
ATOM 1058 N N . ALA A 1 140 ? -28.125 -9.711 7.488 1 32.38 140 ALA A N 1
ATOM 1059 C CA . ALA A 1 140 ? -27.875 -11.148 7.461 1 32.38 140 ALA A CA 1
ATOM 1060 C C . ALA A 1 140 ? -26.688 -11.484 6.57 1 32.38 140 ALA A C 1
ATOM 1062 O O . ALA A 1 140 ? -26.547 -10.945 5.469 1 32.38 140 ALA A O 1
ATOM 1063 N N . SER A 1 141 ? -25.609 -11.984 7.148 1 35.38 141 SER A N 1
ATOM 1064 C CA . SER A 1 141 ? -24.453 -12.562 6.469 1 35.38 141 SER A CA 1
ATOM 1065 C C . SER A 1 141 ? -24.844 -13.125 5.105 1 35.38 141 SER A C 1
ATOM 1067 O O . SER A 1 141 ? -25.688 -14.016 5.008 1 35.38 141 SER A O 1
ATOM 1069 N N . SER A 1 142 ? -25.219 -12.562 4.195 1 35.19 142 SER A N 1
ATOM 1070 C CA . SER A 1 142 ? -24.781 -13.25 2.986 1 35.19 142 SER A CA 1
ATOM 1071 C C . SER A 1 142 ? -23.609 -14.188 3.275 1 35.19 142 SER A C 1
ATOM 1073 O O . SER A 1 142 ? -22.969 -14.703 2.35 1 35.19 142 SER A O 1
ATOM 1075 N N . LEU A 1 143 ? -23.094 -14.203 4.34 1 37.47 143 LEU A N 1
ATOM 1076 C CA . LEU A 1 143 ? -22.203 -15.211 4.898 1 37.47 143 LEU A CA 1
ATOM 1077 C C . LEU A 1 143 ? -22.891 -16.562 4.984 1 37.47 143 LEU A C 1
ATOM 1079 O O . LEU A 1 143 ? -22.234 -17.609 5.055 1 37.47 143 LEU A O 1
ATOM 1083 N N . GLY A 1 144 ? -24.141 -16.578 5.262 1 38.56 144 GLY A N 1
ATOM 1084 C CA . GLY A 1 144 ? -24.781 -17.891 5.273 1 38.56 144 GLY A CA 1
ATOM 1085 C C . GLY A 1 144 ? -25 -18.469 3.887 1 38.56 144 GLY A C 1
ATOM 1086 O O . GLY A 1 144 ? -25.438 -19.609 3.742 1 38.56 144 GLY A O 1
ATOM 1087 N N . ARG A 1 145 ? -25.438 -17.594 3.047 1 40.06 145 ARG A N 1
ATOM 1088 C CA . ARG A 1 145 ? -25.516 -18.328 1.783 1 40.06 145 ARG A CA 1
ATOM 1089 C C . ARG A 1 145 ? -24.125 -18.75 1.32 1 40.06 145 ARG A C 1
ATOM 1091 O O . ARG A 1 145 ? -23.172 -17.984 1.382 1 40.06 145 ARG A O 1
ATOM 1098 N N . PRO A 1 146 ? -23.938 -20 1.372 1 46.16 146 PRO A N 1
ATOM 1099 C CA . PRO A 1 146 ? -22.688 -20.438 0.747 1 46.16 146 PRO A CA 1
ATOM 1100 C C . PRO A 1 146 ? -22.281 -19.562 -0.436 1 46.16 146 PRO A C 1
ATOM 1102 O O . PRO A 1 146 ? -23.047 -19.422 -1.392 1 46.16 146 PRO A O 1
ATOM 1105 N N . LYS A 1 147 ? -21.703 -18.312 -0.164 1 59.28 147 LYS A N 1
ATOM 1106 C CA . LYS A 1 147 ? -21.234 -17.531 -1.315 1 59.28 147 LYS A CA 1
ATOM 1107 C C . LYS A 1 147 ? -20.5 -18.422 -2.309 1 59.28 147 LYS A C 1
ATOM 1109 O O . LYS A 1 147 ? -19.641 -19.219 -1.92 1 59.28 147 LYS A O 1
ATOM 1114 N N . PHE A 1 148 ? -21.219 -18.781 -3.402 1 77.56 148 PHE A N 1
ATOM 1115 C CA . PHE A 1 148 ? -20.688 -19.688 -4.414 1 77.56 148 PHE A CA 1
ATOM 1116 C C . PHE A 1 148 ? -19.812 -18.938 -5.402 1 77.56 148 PHE A C 1
ATOM 1118 O O . PHE A 1 148 ? -20.297 -18.422 -6.41 1 77.56 148 PHE A O 1
ATOM 1125 N N . PHE A 1 149 ? -18.672 -18.594 -4.918 1 90.94 149 PHE A N 1
ATOM 1126 C CA . PHE A 1 149 ? -17.688 -18.109 -5.875 1 90.94 149 PHE A CA 1
ATOM 1127 C C . PHE A 1 149 ? -17.359 -19.172 -6.914 1 90.94 149 PHE A C 1
ATOM 1129 O O . PHE A 1 149 ? -17.438 -20.359 -6.633 1 90.94 149 PHE A O 1
ATOM 1136 N N . ARG A 1 150 ? -17.203 -18.656 -8.086 1 93.31 150 ARG A N 1
ATOM 1137 C CA . ARG A 1 150 ? -16.828 -19.531 -9.195 1 93.31 150 ARG A CA 1
ATOM 1138 C C . ARG A 1 150 ? -15.57 -19.031 -9.891 1 93.31 150 ARG A C 1
ATOM 1140 O O . ARG A 1 150 ? -15.375 -17.828 -10.062 1 93.31 150 ARG A O 1
ATOM 1147 N N . TYR A 1 151 ? -14.797 -20.047 -10.25 1 95.44 151 TYR A N 1
ATOM 1148 C CA . TYR A 1 151 ? -13.547 -19.719 -10.914 1 95.44 151 TYR A CA 1
ATOM 1149 C C . TYR A 1 151 ? -13.438 -20.453 -12.258 1 95.44 151 TYR A C 1
ATOM 1151 O O . TYR A 1 151 ? -13.906 -21.578 -12.398 1 95.44 151 TYR A O 1
ATOM 1159 N N . GLY A 1 152 ? -12.961 -19.719 -13.297 1 93.56 152 GLY A N 1
ATOM 1160 C CA . GLY A 1 152 ? -12.672 -20.391 -14.555 1 93.56 152 GLY A CA 1
ATOM 1161 C C . GLY A 1 152 ? -11.664 -21.516 -14.414 1 93.56 152 GLY A C 1
ATOM 1162 O O . GLY A 1 152 ? -11.336 -21.922 -13.297 1 93.56 152 GLY A O 1
ATOM 1163 N N . PRO A 1 153 ? -11.18 -22.016 -15.547 1 96.56 153 PRO A N 1
ATOM 1164 C CA . PRO A 1 153 ? -10.18 -23.078 -15.492 1 96.56 153 PRO A CA 1
ATOM 1165 C C . PRO A 1 153 ? -8.906 -22.672 -14.766 1 96.56 153 PRO A C 1
ATOM 1167 O O . PRO A 1 153 ? -8.438 -21.531 -14.922 1 96.56 153 PRO A O 1
ATOM 1170 N N . LEU A 1 154 ? -8.398 -23.594 -13.953 1 98.19 154 LEU A N 1
ATOM 1171 C CA . LEU A 1 154 ? -7.164 -23.422 -13.188 1 98.19 154 LEU A CA 1
ATOM 1172 C C . LEU A 1 154 ? -6.227 -24.609 -13.391 1 98.19 154 LEU A C 1
ATOM 1174 O O . LEU A 1 154 ? -5.617 -25.094 -12.43 1 98.19 154 LEU A O 1
ATOM 1178 N N . GLY A 1 155 ? -6.152 -24.953 -14.688 1 98.12 155 GLY A N 1
ATOM 1179 C CA . GLY A 1 155 ? -5.469 -26.203 -15 1 98.12 155 GLY A CA 1
ATOM 1180 C C . GLY A 1 155 ? -4.004 -26 -15.352 1 98.12 155 GLY A C 1
ATOM 1181 O O . GLY A 1 155 ? -3.25 -26.969 -15.461 1 98.12 155 GLY A O 1
ATOM 1182 N N . ASN A 1 156 ? -3.576 -24.734 -15.523 1 98.38 156 ASN A N 1
ATOM 1183 C CA . ASN A 1 156 ? -2.174 -24.469 -15.828 1 98.38 156 ASN A CA 1
ATOM 1184 C C . ASN A 1 156 ? -1.674 -23.203 -15.148 1 98.38 156 ASN A C 1
ATOM 1186 O O . ASN A 1 156 ? -2.461 -22.453 -14.57 1 98.38 156 ASN A O 1
ATOM 1190 N N . LYS A 1 157 ? -0.407 -23.031 -15.25 1 98.38 157 LYS A N 1
ATOM 1191 C CA . LYS A 1 157 ? 0.293 -21.953 -14.555 1 98.38 157 LYS A CA 1
ATOM 1192 C C . LYS A 1 157 ? -0.266 -20.594 -14.961 1 98.38 157 LYS A C 1
ATOM 1194 O O . LYS A 1 157 ? -0.545 -19.75 -14.102 1 98.38 157 LYS A O 1
ATOM 1199 N N . ASP A 1 158 ? -0.492 -20.344 -16.219 1 98.31 158 ASP A N 1
ATOM 1200 C CA . ASP A 1 158 ? -0.935 -19.047 -16.719 1 98.31 158 ASP A CA 1
ATOM 1201 C C . ASP A 1 158 ? -2.342 -18.719 -16.219 1 98.31 158 ASP A C 1
ATOM 1203 O O . ASP A 1 158 ? -2.629 -17.578 -15.859 1 98.31 158 ASP A O 1
ATOM 1207 N N . GLU A 1 159 ? -3.188 -19.688 -16.219 1 98.56 159 GLU A N 1
ATOM 1208 C CA . GLU A 1 159 ? -4.555 -19.5 -15.742 1 98.56 159 GLU A CA 1
ATOM 1209 C C . GLU A 1 159 ? -4.582 -19.141 -14.258 1 98.56 159 GLU A C 1
ATOM 1211 O O . GLU A 1 159 ? -5.301 -18.219 -13.859 1 98.56 159 GLU A O 1
ATOM 1216 N N . VAL A 1 160 ? -3.766 -19.797 -13.477 1 98.88 160 VAL A N 1
ATOM 1217 C CA . VAL A 1 160 ? -3.713 -19.562 -12.039 1 98.88 160 VAL A CA 1
ATOM 1218 C C . VAL A 1 160 ? -3.127 -18.188 -11.758 1 98.88 160 VAL A C 1
ATOM 1220 O O . VAL A 1 160 ? -3.709 -17.391 -11.008 1 98.88 160 VAL A O 1
ATOM 1223 N N . LEU A 1 161 ? -1.987 -17.875 -12.398 1 98.88 161 LEU A N 1
ATOM 1224 C CA . LEU A 1 161 ? -1.328 -16.594 -12.172 1 98.88 161 LEU A CA 1
ATOM 1225 C C . LEU A 1 161 ? -2.188 -15.438 -12.68 1 98.88 161 LEU A C 1
ATOM 1227 O O . LEU A 1 161 ? -2.248 -14.375 -12.055 1 98.88 161 LEU A O 1
ATOM 1231 N N . GLY A 1 162 ? -2.83 -15.648 -13.805 1 98.5 162 GLY A N 1
ATOM 1232 C CA . GLY A 1 162 ? -3.717 -14.625 -14.344 1 98.5 162 GLY A CA 1
ATOM 1233 C C . GLY A 1 162 ? -4.883 -14.305 -13.43 1 98.5 162 GLY A C 1
ATOM 1234 O O . GLY A 1 162 ? -5.188 -13.141 -13.195 1 98.5 162 GLY A O 1
ATOM 1235 N N . ALA A 1 163 ? -5.555 -15.344 -12.938 1 98.62 163 ALA A N 1
ATOM 1236 C CA . ALA A 1 163 ? -6.684 -15.148 -12.031 1 98.62 163 ALA A CA 1
ATOM 1237 C C . ALA A 1 163 ? -6.234 -14.484 -10.734 1 98.62 163 ALA A C 1
ATOM 1239 O O . ALA A 1 163 ? -6.906 -13.586 -10.227 1 98.62 163 ALA A O 1
ATOM 1240 N N . ALA A 1 164 ? -5.066 -14.914 -10.227 1 98.88 164 ALA A N 1
ATOM 1241 C CA . ALA A 1 164 ? -4.527 -14.352 -8.992 1 98.88 164 ALA A CA 1
ATOM 1242 C C . ALA A 1 164 ? -4.25 -12.859 -9.148 1 98.88 164 ALA A C 1
ATOM 1244 O O . ALA A 1 164 ? -4.652 -12.062 -8.297 1 98.88 164 ALA A O 1
ATOM 1245 N N . LEU A 1 165 ? -3.604 -12.531 -10.242 1 98.81 165 LEU A N 1
ATOM 1246 C CA . LEU A 1 165 ? -3.24 -11.141 -10.461 1 98.81 165 LEU A CA 1
ATOM 1247 C C . LEU A 1 165 ? -4.48 -10.281 -10.695 1 98.81 165 LEU A C 1
ATOM 1249 O O . LEU A 1 165 ? -4.566 -9.156 -10.195 1 98.81 165 LEU A O 1
ATOM 1253 N N . ASP A 1 166 ? -5.418 -10.781 -11.391 1 98.56 166 ASP A N 1
ATOM 1254 C CA . ASP A 1 166 ? -6.672 -10.078 -11.648 1 98.56 166 ASP A CA 1
ATOM 1255 C C . ASP A 1 166 ? -7.395 -9.75 -10.344 1 98.56 166 ASP A C 1
ATOM 1257 O O . ASP A 1 166 ? -7.793 -8.609 -10.117 1 98.56 166 ASP A O 1
ATOM 1261 N N . LEU A 1 167 ? -7.535 -10.711 -9.484 1 98.56 167 LEU A N 1
ATOM 1262 C CA . LEU A 1 167 ? -8.227 -10.555 -8.203 1 98.56 167 LEU A CA 1
ATOM 1263 C C . LEU A 1 167 ? -7.484 -9.57 -7.305 1 98.56 167 LEU A C 1
ATOM 1265 O O . LEU A 1 167 ? -8.094 -8.664 -6.727 1 98.56 167 LEU A O 1
ATOM 1269 N N . LYS A 1 168 ? -6.188 -9.75 -7.258 1 98.88 168 LYS A N 1
ATOM 1270 C CA . LYS A 1 168 ? -5.418 -8.953 -6.312 1 98.88 168 LYS A CA 1
ATOM 1271 C C . LYS A 1 168 ? -5.316 -7.5 -6.773 1 98.88 168 LYS A C 1
ATOM 1273 O O . LYS A 1 168 ? -5.379 -6.578 -5.957 1 98.88 168 LYS A O 1
ATOM 1278 N N . GLU A 1 169 ? -5.18 -7.258 -8.047 1 98.69 169 GLU A N 1
ATOM 1279 C CA . GLU A 1 169 ? -5.141 -5.879 -8.531 1 98.69 169 GLU A CA 1
ATOM 1280 C C . GLU A 1 169 ? -6.5 -5.203 -8.367 1 98.69 169 GLU A C 1
ATOM 1282 O O . GLU A 1 169 ? -6.57 -4.02 -8.031 1 98.69 169 GLU A O 1
ATOM 1287 N N . ASN A 1 170 ? -7.52 -5.926 -8.664 1 98.25 170 ASN A N 1
ATOM 1288 C CA . ASN A 1 170 ? -8.852 -5.367 -8.445 1 98.25 170 ASN A CA 1
ATOM 1289 C C . ASN A 1 170 ? -9.055 -4.957 -6.992 1 98.25 170 ASN A C 1
ATOM 1291 O O . ASN A 1 170 ? -9.477 -3.834 -6.711 1 98.25 170 ASN A O 1
ATOM 1295 N N . ALA A 1 171 ? -8.758 -5.852 -6.094 1 98.19 171 ALA A N 1
ATOM 1296 C CA . ALA A 1 171 ? -8.93 -5.562 -4.672 1 98.19 171 ALA A CA 1
ATOM 1297 C C . ALA A 1 171 ? -8.086 -4.359 -4.25 1 98.19 171 ALA A C 1
ATOM 1299 O O . ALA A 1 171 ? -8.57 -3.48 -3.533 1 98.19 171 ALA A O 1
ATOM 1300 N N . LEU A 1 172 ? -6.836 -4.355 -4.707 1 98.69 172 LEU A N 1
ATOM 1301 C CA . LEU A 1 172 ? -5.941 -3.242 -4.406 1 98.69 172 LEU A CA 1
ATOM 1302 C C . LEU A 1 172 ? -6.559 -1.918 -4.848 1 98.69 172 LEU A C 1
ATOM 1304 O O . LEU A 1 172 ? -6.637 -0.973 -4.059 1 98.69 172 LEU A O 1
ATOM 1308 N N . PHE A 1 173 ? -7.012 -1.864 -6.051 1 98.25 173 PHE A N 1
ATOM 1309 C CA . PHE A 1 173 ? -7.543 -0.618 -6.59 1 98.25 173 PHE A CA 1
ATOM 1310 C C . PHE A 1 173 ? -8.867 -0.263 -5.934 1 98.25 173 PHE A C 1
ATOM 1312 O O . PHE A 1 173 ? -9.18 0.916 -5.746 1 98.25 173 PHE A O 1
ATOM 1319 N N . ALA A 1 174 ? -9.656 -1.263 -5.555 1 97.38 174 ALA A N 1
ATOM 1320 C CA . ALA A 1 174 ? -10.898 -1.008 -4.836 1 97.38 174 ALA A CA 1
ATOM 1321 C C . ALA A 1 174 ? -10.633 -0.366 -3.477 1 97.38 174 ALA A C 1
ATOM 1323 O O . ALA A 1 174 ? -11.336 0.557 -3.066 1 97.38 174 ALA A O 1
ATOM 1324 N N . TYR A 1 175 ? -9.633 -0.869 -2.77 1 97.88 175 TYR A N 1
ATOM 1325 C CA . TYR A 1 175 ? -9.273 -0.247 -1.503 1 97.88 175 TYR A CA 1
ATOM 1326 C C . TYR A 1 175 ? -8.922 1.224 -1.697 1 97.88 175 TYR A C 1
ATOM 1328 O O . TYR A 1 175 ? -9.367 2.082 -0.933 1 97.88 175 TYR A O 1
ATOM 1336 N N . HIS A 1 176 ? -8.188 1.496 -2.699 1 97 176 HIS A N 1
ATOM 1337 C CA . HIS A 1 176 ? -7.746 2.871 -2.912 1 97 176 HIS A CA 1
ATOM 1338 C C . HIS A 1 176 ? -8.891 3.742 -3.414 1 97 176 HIS A C 1
ATOM 1340 O O . HIS A 1 176 ? -8.922 4.949 -3.156 1 97 176 HIS A O 1
ATOM 1346 N N . GLY A 1 177 ? -9.891 3.168 -4.047 1 95.5 177 GLY A N 1
ATOM 1347 C CA . GLY A 1 177 ? -11.078 3.906 -4.426 1 95.5 177 GLY A CA 1
ATOM 1348 C C . GLY A 1 177 ? -11.977 4.242 -3.248 1 95.5 177 GLY A C 1
ATOM 1349 O O . GLY A 1 177 ? -12.734 5.215 -3.295 1 95.5 177 GLY A O 1
ATOM 1350 N N . ALA A 1 178 ? -11.844 3.52 -2.201 1 94.38 178 ALA A N 1
ATOM 1351 C CA . ALA A 1 178 ? -12.789 3.639 -1.1 1 94.38 178 ALA A CA 1
ATOM 1352 C C . ALA A 1 178 ? -12.203 4.449 0.051 1 94.38 178 ALA A C 1
ATOM 1354 O O . ALA A 1 178 ? -12.93 4.918 0.927 1 94.38 178 ALA A O 1
ATOM 1355 N N . VAL A 1 179 ? -10.914 4.566 0.074 1 92.94 179 VAL A N 1
ATOM 1356 C CA . VAL A 1 179 ? -10.242 5.094 1.256 1 92.94 179 VAL A CA 1
ATOM 1357 C C . VAL A 1 179 ? -10.758 6.496 1.565 1 92.94 179 VAL A C 1
ATOM 1359 O O . VAL A 1 179 ? -10.961 6.848 2.73 1 92.94 179 VAL A O 1
ATOM 1362 N N . GLY A 1 180 ? -11.023 7.359 0.642 1 88.5 180 GLY A N 1
ATOM 1363 C CA . GLY A 1 180 ? -11.492 8.719 0.833 1 88.5 180 GLY A CA 1
ATOM 1364 C C . GLY A 1 180 ? -12.938 8.797 1.3 1 88.5 180 GLY A C 1
ATOM 1365 O O . GLY A 1 180 ? -13.414 9.859 1.689 1 88.5 180 GLY A O 1
ATOM 1366 N N . LEU A 1 181 ? -13.641 7.637 1.344 1 90.5 181 LEU A N 1
ATOM 1367 C CA . LEU A 1 181 ? -15.047 7.578 1.739 1 90.5 181 LEU A CA 1
ATOM 1368 C C . LEU A 1 181 ? -15.18 7.242 3.221 1 90.5 181 LEU A C 1
ATOM 1370 O O . LEU A 1 181 ? -16.266 7.375 3.797 1 90.5 181 LEU A O 1
ATOM 1374 N N . ILE A 1 182 ? -14.094 6.797 3.816 1 92.44 182 ILE A N 1
ATOM 1375 C CA . ILE A 1 182 ? -14.133 6.32 5.195 1 92.44 182 ILE A CA 1
ATOM 1376 C C . ILE A 1 182 ? -13.992 7.496 6.152 1 92.44 182 ILE A C 1
ATOM 1378 O O . ILE A 1 182 ? -13.055 8.281 6.047 1 92.44 182 ILE A O 1
ATOM 1382 N N . LYS A 1 183 ? -14.906 7.574 7.113 1 89.19 183 LYS A N 1
ATOM 1383 C CA . LYS A 1 183 ? -14.906 8.688 8.062 1 89.19 183 LYS A CA 1
ATOM 1384 C C . LYS A 1 183 ? -14.297 8.266 9.398 1 89.19 183 LYS A C 1
ATOM 1386 O O . LYS A 1 183 ? -13.586 9.047 10.039 1 89.19 183 LYS A O 1
ATOM 1391 N N . ASP A 1 184 ? -14.617 7.066 9.797 1 90.12 184 ASP A N 1
ATOM 1392 C CA . ASP A 1 184 ? -14.094 6.582 11.07 1 90.12 184 ASP A CA 1
ATOM 1393 C C . ASP A 1 184 ? -12.578 6.375 11 1 90.12 184 ASP A C 1
ATOM 1395 O O . ASP A 1 184 ? -12.102 5.578 10.188 1 90.12 184 ASP A O 1
ATOM 1399 N N . ALA A 1 185 ? -11.859 7.004 11.875 1 88.69 185 ALA A N 1
ATOM 1400 C CA . ALA A 1 185 ? -10.398 7.016 11.812 1 88.69 185 ALA A CA 1
ATOM 1401 C C . ALA A 1 185 ? -9.828 5.621 12.062 1 88.69 185 ALA A C 1
ATOM 1403 O O . ALA A 1 185 ? -8.828 5.234 11.461 1 88.69 185 ALA A O 1
ATOM 1404 N N . SER A 1 186 ? -10.375 4.898 12.969 1 88.94 186 SER A N 1
ATOM 1405 C CA . SER A 1 186 ? -9.891 3.551 13.266 1 88.94 186 SER A CA 1
ATOM 1406 C C . SER A 1 186 ? -10.125 2.613 12.086 1 88.94 186 SER A C 1
ATOM 1408 O O . SER A 1 186 ? -9.242 1.829 11.727 1 88.94 186 SER A O 1
ATOM 1410 N N . LEU A 1 187 ? -11.281 2.725 11.484 1 92.62 187 LEU A N 1
ATOM 1411 C CA . LEU A 1 187 ? -11.57 1.941 10.281 1 92.62 187 LEU A CA 1
ATOM 1412 C C . LEU A 1 187 ? -10.641 2.334 9.141 1 92.62 187 LEU A C 1
ATOM 1414 O O . LEU A 1 187 ? -10.148 1.471 8.414 1 92.62 187 LEU A O 1
ATOM 1418 N N . LEU A 1 188 ? -10.422 3.615 9.031 1 94.94 188 LEU A N 1
ATOM 1419 C CA . LEU A 1 188 ? -9.523 4.117 7.996 1 94.94 188 LEU A CA 1
ATOM 1420 C C . LEU A 1 188 ? -8.117 3.545 8.172 1 94.94 188 LEU A C 1
ATOM 1422 O O . LEU A 1 188 ? -7.492 3.119 7.195 1 94.94 188 LEU A O 1
ATOM 1426 N N . SER A 1 189 ? -7.629 3.475 9.344 1 94.44 189 SER A N 1
ATOM 1427 C CA . SER A 1 189 ? -6.297 2.941 9.617 1 94.44 189 SER A CA 1
ATOM 1428 C C . SER A 1 189 ? -6.211 1.465 9.242 1 94.44 189 SER A C 1
ATOM 1430 O O . SER A 1 189 ? -5.219 1.028 8.648 1 94.44 189 SER A O 1
ATOM 1432 N N . VAL A 1 190 ? -7.207 0.714 9.578 1 96.06 190 VAL A N 1
ATOM 1433 C CA . VAL A 1 190 ? -7.23 -0.703 9.234 1 96.06 190 VAL A CA 1
ATOM 1434 C C . VAL A 1 190 ? -7.285 -0.864 7.715 1 96.06 190 VAL A C 1
ATOM 1436 O O . VAL A 1 190 ? -6.527 -1.649 7.141 1 96.06 190 VAL A O 1
ATOM 1439 N N . ALA A 1 191 ? -8.164 -0.111 7.074 1 97.25 191 ALA A N 1
ATOM 1440 C CA . ALA A 1 191 ? -8.305 -0.183 5.621 1 97.25 191 ALA A CA 1
ATOM 1441 C C . ALA A 1 191 ? -7 0.163 4.918 1 97.25 191 ALA A C 1
ATOM 1443 O O . ALA A 1 191 ? -6.586 -0.527 3.984 1 97.25 191 ALA A O 1
ATOM 1444 N N . ALA A 1 192 ? -6.352 1.186 5.371 1 97.25 192 ALA A N 1
ATOM 1445 C CA . ALA A 1 192 ? -5.086 1.604 4.773 1 97.25 192 ALA A CA 1
ATOM 1446 C C . ALA A 1 192 ? -4.008 0.544 4.977 1 97.25 192 ALA A C 1
ATOM 1448 O O . ALA A 1 192 ? -3.199 0.292 4.082 1 97.25 192 ALA A O 1
ATOM 1449 N N . SER A 1 193 ? -3.982 -0.043 6.164 1 97.88 193 SER A N 1
ATOM 1450 C CA . SER A 1 193 ? -3.018 -1.098 6.457 1 97.88 193 SER A CA 1
ATOM 1451 C C . SER A 1 193 ? -3.217 -2.299 5.539 1 97.88 193 SER A C 1
ATOM 1453 O O . SER A 1 193 ? -2.252 -2.838 4.992 1 97.88 193 SER A O 1
ATOM 1455 N N . ILE A 1 194 ? -4.422 -2.676 5.336 1 98.69 194 ILE A N 1
ATOM 1456 C CA . ILE A 1 194 ? -4.734 -3.795 4.453 1 98.69 194 ILE A CA 1
ATOM 1457 C C . ILE A 1 194 ? -4.383 -3.426 3.012 1 98.69 194 ILE A C 1
ATOM 1459 O O . ILE A 1 194 ? -3.787 -4.227 2.287 1 98.69 194 ILE A O 1
ATOM 1463 N N . ALA A 1 195 ? -4.738 -2.199 2.59 1 98.56 195 ALA A N 1
ATOM 1464 C CA . ALA A 1 195 ? -4.406 -1.746 1.242 1 98.56 195 ALA A CA 1
ATOM 1465 C C . ALA A 1 195 ? -2.904 -1.818 0.994 1 98.56 195 ALA A C 1
ATOM 1467 O O . ALA A 1 195 ? -2.465 -2.193 -0.096 1 98.56 195 ALA A O 1
ATOM 1468 N N . GLY A 1 196 ? -2.146 -1.438 1.988 1 98.25 196 GLY A N 1
ATOM 1469 C CA . GLY A 1 196 ? -0.701 -1.56 1.876 1 98.25 196 GLY A CA 1
ATOM 1470 C C . GLY A 1 196 ? -0.24 -2.98 1.611 1 98.25 196 GLY A C 1
ATOM 1471 O O . GLY A 1 196 ? 0.576 -3.217 0.718 1 98.25 196 GLY A O 1
ATOM 1472 N N . VAL A 1 197 ? -0.78 -3.893 2.324 1 98.81 197 VAL A N 1
ATOM 1473 C CA . VAL A 1 197 ? -0.396 -5.293 2.16 1 98.81 197 VAL A CA 1
ATOM 1474 C C . VAL A 1 197 ? -0.884 -5.809 0.809 1 98.81 197 VAL A C 1
ATOM 1476 O O . VAL A 1 197 ? -0.195 -6.59 0.151 1 98.81 197 VAL A O 1
ATOM 1479 N N . GLU A 1 198 ? -2.064 -5.34 0.384 1 98.81 198 GLU A N 1
ATOM 1480 C CA . GLU A 1 198 ? -2.521 -5.695 -0.957 1 98.81 198 GLU A CA 1
ATOM 1481 C C . GLU A 1 198 ? -1.522 -5.242 -2.018 1 98.81 198 GLU A C 1
ATOM 1483 O O . GLU A 1 198 ? -1.282 -5.953 -2.996 1 98.81 198 GLU A O 1
ATOM 1488 N N . GLY A 1 199 ? -0.984 -4.109 -1.841 1 98.75 199 GLY A N 1
ATOM 1489 C CA . GLY A 1 199 ? 0.047 -3.643 -2.754 1 98.75 199 GLY A CA 1
ATOM 1490 C C . GLY A 1 199 ? 1.269 -4.543 -2.783 1 98.75 199 GLY A C 1
ATOM 1491 O O . GLY A 1 199 ? 1.821 -4.812 -3.852 1 98.75 199 GLY A O 1
ATOM 1492 N N . ARG A 1 200 ? 1.664 -4.996 -1.585 1 98.88 200 ARG A N 1
ATOM 1493 C CA . ARG A 1 200 ? 2.797 -5.914 -1.521 1 98.88 200 ARG A CA 1
ATOM 1494 C C . ARG A 1 200 ? 2.473 -7.23 -2.217 1 98.88 200 ARG A C 1
ATOM 1496 O O . ARG A 1 200 ? 3.324 -7.805 -2.9 1 98.88 200 ARG A O 1
ATOM 1503 N N . HIS A 1 201 ? 1.232 -7.742 -2.037 1 98.94 201 HIS A N 1
ATOM 1504 C CA . HIS A 1 201 ? 0.822 -8.953 -2.736 1 98.94 201 HIS A CA 1
ATOM 1505 C C . HIS A 1 201 ? 0.973 -8.805 -4.246 1 98.94 201 HIS A C 1
ATOM 1507 O O . HIS A 1 201 ? 1.556 -9.664 -4.906 1 98.94 201 HIS A O 1
ATOM 1513 N N . VAL A 1 202 ? 0.483 -7.719 -4.75 1 98.88 202 VAL A N 1
ATOM 1514 C CA . VAL A 1 202 ? 0.513 -7.473 -6.188 1 98.88 202 VAL A CA 1
ATOM 1515 C C . VAL A 1 202 ? 1.959 -7.355 -6.664 1 98.88 202 VAL A C 1
ATOM 1517 O O . VAL A 1 202 ? 2.324 -7.91 -7.703 1 98.88 202 VAL A O 1
ATOM 1520 N N . SER A 1 203 ? 2.762 -6.668 -5.891 1 98.88 203 SER A N 1
ATOM 1521 C CA . SER A 1 203 ? 4.172 -6.523 -6.238 1 98.88 203 SER A CA 1
ATOM 1522 C C . SER A 1 203 ? 4.859 -7.883 -6.324 1 98.88 203 SER A C 1
ATOM 1524 O O . SER A 1 203 ? 5.559 -8.164 -7.297 1 98.88 203 SER A O 1
ATOM 1526 N N . ALA A 1 204 ? 4.637 -8.719 -5.32 1 98.62 204 ALA A N 1
ATOM 1527 C CA . ALA A 1 204 ? 5.262 -10.039 -5.281 1 98.62 204 ALA A CA 1
ATOM 1528 C C . ALA A 1 204 ? 4.773 -10.906 -6.434 1 98.62 204 ALA A C 1
ATOM 1530 O O . ALA A 1 204 ? 5.566 -11.609 -7.066 1 98.62 204 ALA A O 1
ATOM 1531 N N . LEU A 1 205 ? 3.5 -10.875 -6.73 1 98.69 205 LEU A N 1
ATOM 1532 C CA . LEU A 1 205 ? 2.939 -11.648 -7.832 1 98.69 205 LEU A CA 1
ATOM 1533 C C . LEU A 1 205 ? 3.52 -11.188 -9.164 1 98.69 205 LEU A C 1
ATOM 1535 O O . LEU A 1 205 ? 3.969 -12.016 -9.969 1 98.69 205 LEU A O 1
ATOM 1539 N N . ARG A 1 206 ? 3.484 -9.875 -9.375 1 98.31 206 ARG A N 1
ATOM 1540 C CA . ARG A 1 206 ? 4.023 -9.336 -10.617 1 98.31 206 ARG A CA 1
ATOM 1541 C C . ARG A 1 206 ? 5.48 -9.75 -10.805 1 98.31 206 ARG A C 1
ATOM 1543 O O . ARG A 1 206 ? 5.863 -10.211 -11.883 1 98.31 206 ARG A O 1
ATOM 1550 N N . GLU A 1 207 ? 6.211 -9.586 -9.742 1 97.06 207 GLU A N 1
ATOM 1551 C CA . GLU A 1 207 ? 7.625 -9.938 -9.828 1 97.06 207 GLU A CA 1
ATOM 1552 C C . GLU A 1 207 ? 7.801 -11.422 -10.164 1 97.06 207 GLU A C 1
ATOM 1554 O O . GLU A 1 207 ? 8.656 -11.781 -10.977 1 97.06 207 GLU A O 1
ATOM 1559 N N . SER A 1 208 ? 7.062 -12.25 -9.578 1 96.56 208 SER A N 1
ATOM 1560 C CA . SER A 1 208 ? 7.168 -13.688 -9.812 1 96.56 208 SER A CA 1
ATOM 1561 C C . SER A 1 208 ? 6.824 -14.031 -11.258 1 96.56 208 SER A C 1
ATOM 1563 O O . SER A 1 208 ? 7.219 -15.086 -11.758 1 96.56 208 SER A O 1
ATOM 1565 N N . MET A 1 209 ? 6.055 -13.156 -11.922 1 97.38 209 MET A N 1
ATOM 1566 C CA . MET A 1 209 ? 5.625 -13.352 -13.297 1 97.38 209 MET A CA 1
ATOM 1567 C C . MET A 1 209 ? 6.59 -12.68 -14.273 1 97.38 209 MET A C 1
ATOM 1569 O O . MET A 1 209 ? 6.375 -12.703 -15.484 1 97.38 209 MET A O 1
ATOM 1573 N N . GLY A 1 210 ? 7.637 -12.008 -13.742 1 94.94 210 GLY A N 1
ATOM 1574 C CA . GLY A 1 210 ? 8.57 -11.281 -14.594 1 94.94 210 GLY A CA 1
ATOM 1575 C C . GLY A 1 210 ? 8.055 -9.922 -15.016 1 94.94 210 GLY A C 1
ATOM 1576 O O . GLY A 1 210 ? 8.578 -9.312 -15.953 1 94.94 210 GLY A O 1
ATOM 1577 N N . LEU A 1 211 ? 7 -9.477 -14.328 1 96.94 211 LEU A N 1
ATOM 1578 C CA . LEU A 1 211 ? 6.441 -8.156 -14.594 1 96.94 211 LEU A CA 1
ATOM 1579 C C . LEU A 1 211 ? 7.051 -7.105 -13.672 1 96.94 211 LEU A C 1
ATOM 1581 O O . LEU A 1 211 ? 7.645 -7.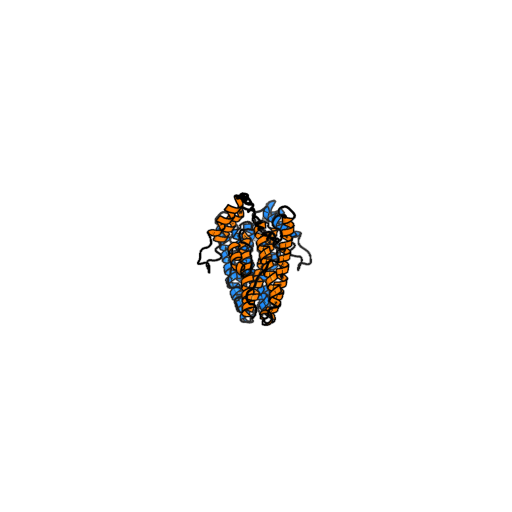449 -12.648 1 96.94 211 LEU A O 1
ATOM 1585 N N . ASP A 1 212 ? 6.93 -5.82 -14.07 1 97.38 212 ASP A N 1
ATOM 1586 C CA . ASP A 1 212 ? 7.352 -4.738 -13.195 1 97.38 212 ASP A CA 1
ATOM 1587 C C . ASP A 1 212 ? 6.559 -4.754 -11.883 1 97.38 212 ASP A C 1
ATOM 1589 O O . ASP A 1 212 ? 5.336 -4.598 -11.891 1 97.38 212 ASP A O 1
ATOM 1593 N N . PRO A 1 213 ? 7.219 -4.93 -10.789 1 98.31 213 PRO A N 1
ATOM 1594 C CA . PRO A 1 213 ? 6.504 -5.008 -9.508 1 98.31 213 PRO A CA 1
ATOM 1595 C C . PRO A 1 213 ? 5.914 -3.664 -9.086 1 98.31 213 PRO A C 1
ATOM 1597 O O . PRO A 1 213 ? 5.066 -3.615 -8.188 1 98.31 213 PRO A O 1
ATOM 1600 N N . VAL A 1 214 ? 6.391 -2.547 -9.641 1 98.69 214 VAL A N 1
ATOM 1601 C CA . VAL A 1 214 ? 5.934 -1.204 -9.297 1 98.69 214 VAL A CA 1
ATOM 1602 C C . VAL A 1 214 ? 5.73 -0.389 -10.578 1 98.69 214 VAL A C 1
ATOM 1604 O O . VAL A 1 214 ? 6.496 0.537 -10.859 1 98.69 214 VAL A O 1
ATOM 1607 N N . PRO A 1 215 ? 4.695 -0.632 -11.25 1 98.38 215 PRO A N 1
ATOM 1608 C CA . PRO A 1 215 ? 4.582 -0.143 -12.625 1 98.38 215 PRO A CA 1
ATOM 1609 C C . PRO A 1 215 ? 4.227 1.341 -12.695 1 98.38 215 PRO A C 1
ATOM 1611 O O . PRO A 1 215 ? 4.324 1.952 -13.766 1 98.38 215 PRO A O 1
ATOM 1614 N N . ALA A 1 216 ? 3.787 1.979 -11.625 1 98.25 216 ALA A N 1
ATOM 1615 C CA . ALA A 1 216 ? 3.381 3.383 -11.625 1 98.25 216 ALA A CA 1
ATOM 1616 C C . ALA A 1 216 ? 3.721 4.051 -10.297 1 98.25 216 ALA A C 1
ATOM 1618 O O . ALA A 1 216 ? 3.797 3.387 -9.258 1 98.25 216 ALA A O 1
ATOM 1619 N N . PRO A 1 217 ? 3.926 5.367 -10.289 1 98.69 217 PRO A N 1
ATOM 1620 C CA . PRO A 1 217 ? 4.297 6.062 -9.055 1 98.69 217 PRO A CA 1
ATOM 1621 C C . PRO A 1 217 ? 3.117 6.25 -8.102 1 98.69 217 PRO A C 1
ATOM 1623 O O . PRO A 1 217 ? 3.307 6.625 -6.941 1 98.69 217 PRO A O 1
ATOM 1626 N N . PHE A 1 218 ? 1.895 6.047 -8.625 1 98.56 218 PHE A N 1
ATOM 1627 C CA . PHE A 1 218 ? 0.676 6.172 -7.832 1 98.56 218 PHE A CA 1
ATOM 1628 C C . PHE A 1 218 ? -0.253 4.988 -8.078 1 98.56 218 PHE A C 1
ATOM 1630 O O . PHE A 1 218 ? -0.38 4.52 -9.211 1 98.56 218 PHE A O 1
ATOM 1637 N N . GLU A 1 219 ? -0.87 4.523 -7.008 1 98.19 219 GLU A N 1
ATOM 1638 C CA . GLU A 1 219 ? -1.797 3.412 -7.188 1 98.19 219 GLU A CA 1
ATOM 1639 C C . GLU A 1 219 ? -3.027 3.84 -7.98 1 98.19 219 GLU A C 1
ATOM 1641 O O . GLU A 1 219 ? -3.525 4.953 -7.809 1 98.19 219 GLU A O 1
ATOM 1646 N N . GLY A 1 220 ? -3.518 2.881 -8.766 1 94.81 220 GLY A N 1
ATOM 1647 C CA . GLY A 1 220 ? -4.836 3.066 -9.352 1 94.81 220 GLY A CA 1
ATOM 1648 C C . GLY A 1 220 ? -5.957 2.984 -8.328 1 94.81 220 GLY A C 1
ATOM 1649 O O . GLY A 1 220 ? -5.727 2.607 -7.176 1 94.81 220 GLY A O 1
ATOM 1650 N N . ALA A 1 221 ? -7.141 3.377 -8.766 1 95.94 221 ALA A N 1
ATOM 1651 C CA . ALA A 1 221 ? -8.336 3.336 -7.938 1 95.94 221 ALA A CA 1
ATOM 1652 C C . ALA A 1 221 ? -9.555 2.902 -8.75 1 95.94 221 ALA A C 1
ATOM 1654 O O . ALA A 1 221 ? -9.711 3.299 -9.906 1 95.94 221 ALA A O 1
ATOM 1655 N N . LEU A 1 222 ? -10.375 2.09 -8.07 1 95 222 LEU A N 1
ATOM 1656 C CA . LEU A 1 222 ? -11.648 1.674 -8.648 1 95 222 LEU A CA 1
ATOM 1657 C C . LEU A 1 222 ? -12.805 1.991 -7.711 1 95 222 LEU A C 1
ATOM 1659 O O . LEU A 1 222 ? -12.727 1.725 -6.512 1 95 222 LEU A O 1
ATOM 1663 N N . GLU A 1 223 ? -13.859 2.541 -8.352 1 91.12 223 GLU A N 1
ATOM 1664 C CA . GLU A 1 223 ? -15.109 2.617 -7.598 1 91.12 223 GLU A CA 1
ATOM 1665 C C . GLU A 1 223 ? -15.672 1.227 -7.324 1 91.12 223 GLU A C 1
ATOM 1667 O O . GLU A 1 223 ? -15.523 0.319 -8.148 1 91.12 223 GLU A O 1
ATOM 1672 N N . ALA A 1 224 ? -16.375 1.15 -6.18 1 90.19 224 ALA A N 1
ATOM 1673 C CA . ALA A 1 224 ? -16.938 -0.133 -5.77 1 90.19 224 ALA A CA 1
ATOM 1674 C C . ALA A 1 224 ? -17.797 -0.735 -6.879 1 90.19 224 ALA A C 1
ATOM 1676 O O . ALA A 1 224 ? -17.766 -1.946 -7.109 1 90.19 224 ALA A O 1
ATOM 1677 N N . GLN A 1 225 ? -18.531 0.098 -7.551 1 87.75 225 GLN A N 1
ATOM 1678 C CA . GLN A 1 225 ? -19.406 -0.387 -8.602 1 87.75 225 GLN A CA 1
ATOM 1679 C C . GLN A 1 225 ? -18.625 -1.005 -9.75 1 87.75 225 GLN A C 1
ATOM 1681 O O . GLN A 1 225 ? -18.969 -2.074 -10.25 1 87.75 225 GLN A O 1
ATOM 1686 N N . VAL A 1 226 ? -17.594 -0.373 -10.172 1 94.19 226 VAL A N 1
ATOM 1687 C CA . VAL A 1 226 ? -16.766 -0.872 -11.258 1 94.19 226 VAL A CA 1
ATOM 1688 C C . VAL A 1 226 ? -16.031 -2.141 -10.805 1 94.19 226 VAL A C 1
ATOM 1690 O O . VAL A 1 226 ? -15.984 -3.127 -11.547 1 94.19 226 VAL A O 1
ATOM 1693 N N . SER A 1 227 ? -15.445 -2.09 -9.609 1 95.44 227 SER A N 1
ATOM 1694 C CA . SER A 1 227 ? -14.797 -3.262 -9.031 1 95.44 227 SER A CA 1
ATOM 1695 C C . SER A 1 227 ? -15.742 -4.461 -9 1 95.44 227 SER A C 1
ATOM 1697 O O . SER A 1 227 ? -15.383 -5.547 -9.453 1 95.44 227 SER A O 1
ATOM 1699 N N . GLY A 1 228 ? -16.953 -4.254 -8.469 1 91.5 228 GLY A N 1
ATOM 1700 C CA . GLY A 1 228 ? -17.938 -5.324 -8.383 1 91.5 228 GLY A CA 1
ATOM 1701 C C . GLY A 1 228 ? -18.297 -5.906 -9.734 1 91.5 228 GLY A C 1
ATOM 1702 O O . GLY A 1 228 ? -18.422 -7.125 -9.883 1 91.5 228 GLY A O 1
ATOM 1703 N N . ARG A 1 229 ? -18.438 -5.055 -10.719 1 93.19 229 ARG A N 1
ATOM 1704 C CA . ARG A 1 229 ? -18.766 -5.531 -12.055 1 93.19 229 ARG A CA 1
ATOM 1705 C C . ARG A 1 229 ? -17.656 -6.41 -12.617 1 93.19 229 ARG A C 1
ATOM 1707 O O . ARG A 1 229 ? -17.922 -7.445 -13.227 1 93.19 229 ARG A O 1
ATOM 1714 N N . LYS A 1 230 ? -16.484 -6.031 -12.375 1 94.94 230 LYS A N 1
ATOM 1715 C CA . LYS A 1 230 ? -15.352 -6.801 -12.859 1 94.94 230 LYS A CA 1
ATOM 1716 C C . LYS A 1 230 ? -15.25 -8.148 -12.148 1 94.94 230 LYS A C 1
ATOM 1718 O O . LYS A 1 230 ? -14.844 -9.148 -12.742 1 94.94 230 LYS A O 1
ATOM 1723 N N . LEU A 1 231 ? -15.695 -8.164 -10.945 1 95.88 231 LEU A N 1
ATOM 1724 C CA . LEU A 1 231 ? -15.547 -9.367 -10.141 1 95.88 231 LEU A CA 1
ATOM 1725 C C . LEU A 1 231 ? -16.766 -10.266 -10.281 1 95.88 231 LEU A C 1
ATOM 1727 O O . LEU A 1 231 ? -16.797 -11.375 -9.75 1 95.88 231 LEU A O 1
ATOM 1731 N N . ALA A 1 232 ? -17.75 -9.789 -11 1 91.31 232 ALA A N 1
ATOM 1732 C CA . ALA A 1 232 ? -18.969 -10.586 -11.188 1 91.31 232 ALA A CA 1
ATOM 1733 C C . ALA A 1 232 ? -18.641 -11.93 -11.828 1 91.31 232 ALA A C 1
ATOM 1735 O O . ALA A 1 232 ? -19.328 -12.93 -11.562 1 91.31 232 ALA A O 1
ATOM 1736 N N . ARG A 1 233 ? -17.625 -12.008 -12.586 1 93.31 233 ARG A N 1
ATOM 1737 C CA . ARG A 1 233 ? -17.219 -13.242 -13.242 1 93.31 233 ARG A CA 1
ATOM 1738 C C . ARG A 1 233 ? -16.812 -14.305 -12.219 1 93.31 233 ARG A C 1
ATOM 1740 O O . ARG A 1 233 ? -16.781 -15.492 -12.531 1 93.31 233 ARG A O 1
ATOM 1747 N N . TYR A 1 234 ? -16.516 -13.883 -11.023 1 94.94 234 TYR A N 1
ATOM 1748 C CA . TYR A 1 234 ? -16.156 -14.82 -9.969 1 94.94 234 TYR A CA 1
ATOM 1749 C C . TYR A 1 234 ? -17.328 -15.094 -9.039 1 94.94 234 TYR A C 1
ATOM 1751 O O . TYR A 1 234 ? -17.156 -15.68 -7.969 1 94.94 234 TYR A O 1
ATOM 1759 N N . GLY A 1 235 ? -18.5 -14.57 -9.383 1 89.56 235 GLY A N 1
ATOM 1760 C CA . GLY A 1 235 ? -19.672 -14.75 -8.539 1 89.56 235 GLY A CA 1
ATOM 1761 C C . GLY A 1 235 ? -19.797 -13.68 -7.465 1 89.56 235 GLY A C 1
ATOM 1762 O O . GLY A 1 235 ? -20.594 -13.828 -6.535 1 89.56 235 GLY A O 1
ATOM 1763 N N . PHE A 1 236 ? -18.938 -12.695 -7.555 1 89.06 236 PHE A N 1
ATOM 1764 C CA . PHE A 1 236 ? -19 -11.57 -6.633 1 89.06 236 PHE A CA 1
ATOM 1765 C C . PHE A 1 236 ? -20.297 -10.789 -6.809 1 89.06 236 PHE A C 1
ATOM 1767 O O . PHE A 1 236 ? -20.672 -10.453 -7.934 1 89.06 236 PHE A O 1
ATOM 1774 N N . VAL A 1 237 ? -20.984 -10.586 -5.742 1 76.06 237 VAL A N 1
ATOM 1775 C CA . VAL A 1 237 ? -22.281 -9.922 -5.836 1 76.06 237 VAL A CA 1
ATOM 1776 C C . VAL A 1 237 ? -22.203 -8.547 -5.176 1 76.06 237 VAL A C 1
ATOM 1778 O O . VAL A 1 237 ? -23.141 -7.754 -5.277 1 76.06 237 VAL A O 1
ATOM 1781 N N . GLY A 1 238 ? -20.969 -8.336 -4.555 1 63.81 238 GLY A N 1
ATOM 1782 C CA . GLY A 1 238 ? -20.828 -7.105 -3.791 1 63.81 238 GLY A CA 1
ATOM 1783 C C . GLY A 1 238 ? -20.766 -5.867 -4.664 1 63.81 238 GLY A C 1
ATOM 1784 O O . GLY A 1 238 ? -20.344 -5.938 -5.82 1 63.81 238 GLY A O 1
ATOM 1785 N N . GLY A 1 239 ? -21.375 -4.809 -4.234 1 52.09 239 GLY A N 1
ATOM 1786 C CA . GLY A 1 239 ? -21.469 -3.553 -4.965 1 52.09 239 GLY A CA 1
ATOM 1787 C C . GLY A 1 239 ? -22.766 -3.424 -5.754 1 52.09 239 GLY A C 1
ATOM 1788 O O . GLY A 1 239 ? -23.047 -2.363 -6.309 1 52.09 239 GLY A O 1
ATOM 1789 N N . ALA A 1 240 ? -23.312 -4.598 -6.082 1 41.5 240 ALA A N 1
ATOM 1790 C CA . ALA A 1 240 ? -24.594 -4.52 -6.781 1 41.5 240 ALA A CA 1
ATOM 1791 C C . ALA A 1 240 ? -25.672 -3.914 -5.887 1 41.5 240 ALA A C 1
ATOM 1793 O O . ALA A 1 240 ? -25.719 -4.191 -4.684 1 41.5 240 ALA A O 1
ATOM 1794 N N . SER A 1 241 ? -25.984 -2.604 -6.039 1 36.12 241 SER A N 1
ATOM 1795 C CA . SER A 1 241 ? -27.172 -1.942 -5.5 1 36.12 241 SER A CA 1
ATOM 1796 C C . SER A 1 241 ? -28.328 -2.92 -5.355 1 36.12 241 SER A C 1
ATOM 1798 O O . SER A 1 241 ? -28.797 -3.484 -6.348 1 36.12 241 SER A O 1
ATOM 1800 N N . LYS A 1 242 ? -28.453 -3.658 -4.363 1 28.09 242 LYS A N 1
ATOM 1801 C CA . LYS A 1 242 ? -29.844 -4.086 -4.168 1 28.09 242 LYS A CA 1
ATOM 1802 C C . LYS A 1 242 ? -30.703 -2.936 -3.662 1 28.09 242 LYS A C 1
ATOM 1804 O O . LYS A 1 242 ? -30.203 -2.031 -2.982 1 28.09 242 LYS A O 1
ATOM 1809 N N . MET B 1 1 ? 73.812 70 23.859 1 28.11 1 MET B N 1
ATOM 1810 C CA . MET B 1 1 ? 73.625 69.125 25 1 28.11 1 MET B CA 1
ATOM 1811 C C . MET B 1 1 ? 72.125 68.75 25.172 1 28.11 1 MET B C 1
ATOM 1813 O O . MET B 1 1 ? 71.688 68.562 26.297 1 28.11 1 MET B O 1
ATOM 1817 N N . SER B 1 2 ? 71.375 69.062 24.062 1 27.38 2 SER B N 1
ATOM 1818 C CA . SER B 1 2 ? 69.938 69.312 23.672 1 27.38 2 SER B CA 1
ATOM 1819 C C . SER B 1 2 ? 69.125 68 23.859 1 27.38 2 SER B C 1
ATOM 1821 O O . SER B 1 2 ? 69.438 67 23.281 1 27.38 2 SER B O 1
ATOM 1823 N N . GLN B 1 3 ? 68.562 67.938 25.094 1 27.22 3 GLN B N 1
ATOM 1824 C CA . GLN B 1 3 ? 67.812 66.938 25.859 1 27.22 3 GLN B CA 1
ATOM 1825 C C . GLN B 1 3 ? 66.562 66.5 25.141 1 27.22 3 GLN B C 1
ATOM 1827 O O . GLN B 1 3 ? 65.562 67.312 25.062 1 27.22 3 GLN B O 1
ATOM 1832 N N . THR B 1 4 ? 66.688 65.875 23.875 1 29.12 4 THR B N 1
ATOM 1833 C CA . THR B 1 4 ? 65.625 65.5 22.938 1 29.12 4 THR B CA 1
ATOM 1834 C C . THR B 1 4 ? 64.562 64.625 23.656 1 29.12 4 THR B C 1
ATOM 1836 O O . THR B 1 4 ? 64.938 63.688 24.375 1 29.12 4 THR B O 1
ATOM 1839 N N . LEU B 1 5 ? 63.406 65.25 23.891 1 27.34 5 LEU B N 1
ATOM 1840 C CA . LEU B 1 5 ? 62.094 65.062 24.5 1 27.34 5 LEU B CA 1
ATOM 1841 C C . LEU B 1 5 ? 61.406 63.844 23.984 1 27.34 5 LEU B C 1
ATOM 1843 O O . LEU B 1 5 ? 61.188 63.688 22.781 1 27.34 5 LEU B O 1
ATOM 1847 N N . GLU B 1 6 ? 61.781 62.594 24.562 1 26.67 6 GLU B N 1
ATOM 1848 C CA . GLU B 1 6 ? 61.344 61.219 24.266 1 26.67 6 GLU B CA 1
ATOM 1849 C C . GLU B 1 6 ? 59.844 61.062 24.391 1 26.67 6 GLU B C 1
ATOM 1851 O O . GLU B 1 6 ? 59.281 61.281 25.469 1 26.67 6 GLU B O 1
ATOM 1856 N N . ASN B 1 7 ? 59.062 61.656 23.406 1 28.53 7 ASN B N 1
ATOM 1857 C CA . ASN B 1 7 ? 57.594 61.719 23.234 1 28.53 7 ASN B CA 1
ATOM 1858 C C . ASN B 1 7 ? 56.969 60.344 23.422 1 28.53 7 ASN B C 1
ATOM 1860 O O . ASN B 1 7 ? 57.25 59.406 22.656 1 28.53 7 ASN B O 1
ATOM 1864 N N . SER B 1 8 ? 56.812 59.844 24.703 1 26.78 8 SER B N 1
ATOM 1865 C CA . SER B 1 8 ? 56.25 58.625 25.234 1 26.78 8 SER B CA 1
ATOM 1866 C C . SER B 1 8 ? 54.844 58.375 24.688 1 26.78 8 SER B C 1
ATOM 1868 O O . SER B 1 8 ? 54 59.281 24.703 1 26.78 8 SER B O 1
ATOM 1870 N N . MET B 1 9 ? 54.625 57.469 23.719 1 25.97 9 MET B N 1
ATOM 1871 C CA . MET B 1 9 ? 53.594 56.938 22.844 1 25.97 9 MET B CA 1
ATOM 1872 C C . MET B 1 9 ? 52.438 56.375 23.641 1 25.97 9 MET B C 1
ATOM 1874 O O . MET B 1 9 ? 51.938 55.281 23.359 1 25.97 9 MET B O 1
ATOM 1878 N N . PRO B 1 10 ? 51.844 56.938 24.812 1 25.06 10 PRO B N 1
ATOM 1879 C CA . PRO B 1 10 ? 51.031 56.031 25.609 1 25.06 10 PRO B CA 1
ATOM 1880 C C . PRO B 1 10 ? 49.688 55.688 24.938 1 25.06 10 PRO B C 1
ATOM 1882 O O . PRO B 1 10 ? 48.875 56.562 24.719 1 25.06 10 PRO B O 1
ATOM 1885 N N . ASN B 1 11 ? 49.469 55.125 23.75 1 24.53 11 ASN B N 1
ATOM 1886 C CA . ASN B 1 11 ? 48.188 55.062 23.078 1 24.53 11 ASN B CA 1
ATOM 1887 C C . ASN B 1 11 ? 47.156 54.25 23.875 1 24.53 11 ASN B C 1
ATOM 1889 O O . ASN B 1 11 ? 47.219 53.031 23.922 1 24.53 11 ASN B O 1
ATOM 1893 N N . ALA B 1 12 ? 46.844 54.469 25.141 1 26.78 12 ALA B N 1
ATOM 1894 C CA . ALA B 1 12 ? 45.938 53.656 25.938 1 26.78 12 ALA B CA 1
ATOM 1895 C C . ALA B 1 12 ? 44.531 53.688 25.375 1 26.78 12 ALA B C 1
ATOM 1897 O O . ALA B 1 12 ? 43.812 54.688 25.516 1 26.78 12 ALA B O 1
ATOM 1898 N N . ALA B 1 13 ? 44.188 53.125 24.172 1 29.27 13 ALA B N 1
ATOM 1899 C CA . ALA B 1 13 ? 42.844 53.156 23.625 1 29.27 13 ALA B CA 1
ATOM 1900 C C . ALA B 1 13 ? 41.844 52.469 24.578 1 29.27 13 ALA B C 1
ATOM 1902 O O . ALA B 1 13 ? 42.062 51.344 25 1 29.27 13 ALA B O 1
ATOM 1903 N N . SER B 1 14 ? 41.125 53.188 25.484 1 25.59 14 SER B N 1
ATOM 1904 C CA . SER B 1 14 ? 40.062 52.844 26.406 1 25.59 14 SER B CA 1
ATOM 1905 C C . SER B 1 14 ? 38.906 52.156 25.688 1 25.59 14 SER B C 1
ATOM 1907 O O . SER B 1 14 ? 38.312 52.719 24.766 1 25.59 14 SER B O 1
ATOM 1909 N N . GLU B 1 15 ? 38.906 50.844 25.438 1 25.59 15 GLU B N 1
ATOM 1910 C CA . GLU B 1 15 ? 37.844 50.031 24.828 1 25.59 15 GLU B CA 1
ATOM 1911 C C . GLU B 1 15 ? 36.531 50.125 25.609 1 25.59 15 GLU B C 1
ATOM 1913 O O . GLU B 1 15 ? 36.5 49.812 26.797 1 25.59 15 GLU B O 1
ATOM 1918 N N . THR B 1 16 ? 35.719 51.156 25.469 1 26.41 16 THR B N 1
ATOM 1919 C CA . THR B 1 16 ? 34.375 51.312 26.047 1 26.41 16 THR B CA 1
ATOM 1920 C C . THR B 1 16 ? 33.5 50.125 25.719 1 26.41 16 THR B C 1
ATOM 1922 O O . THR B 1 16 ? 33.312 49.781 24.562 1 26.41 16 THR B O 1
ATOM 1925 N N . SER B 1 17 ? 33.375 49.094 26.578 1 26.86 17 SER B N 1
ATOM 1926 C CA . SER B 1 17 ? 32.531 47.906 26.625 1 26.86 17 SER B CA 1
ATOM 1927 C C . SER B 1 17 ? 31.047 48.281 26.547 1 26.86 17 SER B C 1
ATOM 1929 O O . SER B 1 17 ? 30.5 48.875 27.484 1 26.86 17 SER B O 1
ATOM 1931 N N . SER B 1 18 ? 30.516 48.844 25.453 1 25.89 18 SER B N 1
ATOM 1932 C CA . SER B 1 18 ? 29.078 49.125 25.344 1 25.89 18 SER B CA 1
ATOM 1933 C C . SER B 1 18 ? 28.25 47.875 25.703 1 25.89 18 SER B C 1
ATOM 1935 O O . SER B 1 18 ? 28.469 46.812 25.156 1 25.89 18 SER B O 1
ATOM 1937 N N . GLU B 1 19 ? 27.734 47.781 26.906 1 26.67 19 GLU B N 1
ATOM 1938 C CA . GLU B 1 19 ? 26.75 46.844 27.484 1 26.67 19 GLU B CA 1
ATOM 1939 C C . GLU B 1 19 ? 25.516 46.75 26.594 1 26.67 19 GLU B C 1
ATOM 1941 O O . GLU B 1 19 ? 24.797 47.719 26.406 1 26.67 19 GLU B O 1
ATOM 1946 N N . ILE B 1 20 ? 25.547 46.031 25.469 1 27.91 20 ILE B N 1
ATOM 1947 C CA . ILE B 1 20 ? 24.344 45.75 24.672 1 27.91 20 ILE B CA 1
ATOM 1948 C C . ILE B 1 20 ? 23.234 45.188 25.578 1 27.91 20 ILE B C 1
ATOM 1950 O O . ILE B 1 20 ? 23.438 44.188 26.25 1 27.91 20 ILE B O 1
ATOM 1954 N N . SER B 1 21 ? 22.359 46 26.125 1 25.73 21 SER B N 1
ATOM 1955 C CA . SER B 1 21 ? 21.125 45.656 26.828 1 25.73 21 SER B CA 1
ATOM 1956 C C . SER B 1 21 ? 20.344 44.594 26.062 1 25.73 21 SER B C 1
ATOM 1958 O O . SER B 1 21 ? 19.953 44.781 24.922 1 25.73 21 SER B O 1
ATOM 1960 N N . GLN B 1 22 ? 20.641 43.344 26.344 1 24.45 22 GLN B N 1
ATOM 1961 C CA . GLN B 1 22 ? 19.891 42.188 25.844 1 24.45 22 GLN B CA 1
ATOM 1962 C C . GLN B 1 22 ? 18.391 42.344 26.062 1 24.45 22 GLN B C 1
ATOM 1964 O O . GLN B 1 22 ? 17.922 42.469 27.188 1 24.45 22 GLN B O 1
ATOM 1969 N N . ALA B 1 23 ? 17.672 42.906 25.125 1 30.69 23 ALA B N 1
ATOM 1970 C CA . ALA B 1 23 ? 16.219 43.031 25.156 1 30.69 23 ALA B CA 1
ATOM 1971 C C . ALA B 1 23 ? 15.57 41.688 25.547 1 30.69 23 ALA B C 1
ATOM 1973 O O . ALA B 1 23 ? 16.016 40.625 25.109 1 30.69 23 ALA B O 1
ATOM 1974 N N . PRO B 1 24 ? 14.781 41.656 26.609 1 28.16 24 PRO B N 1
ATOM 1975 C CA . PRO B 1 24 ? 14.047 40.469 27.062 1 28.16 24 PRO B CA 1
ATOM 1976 C C . PRO B 1 24 ? 13.234 39.812 25.953 1 28.16 24 PRO B C 1
ATOM 1978 O O . PRO B 1 24 ? 12.531 40.5 25.203 1 28.16 24 PRO B O 1
ATOM 1981 N N . ASP B 1 25 ? 13.812 38.844 25.234 1 27.28 25 ASP B N 1
ATOM 1982 C CA . ASP B 1 25 ? 13.102 38.031 24.234 1 27.28 25 ASP B CA 1
ATOM 1983 C C . ASP B 1 25 ? 11.75 37.562 24.766 1 27.28 25 ASP B C 1
ATOM 1985 O O . ASP B 1 25 ? 11.703 36.781 25.719 1 27.28 25 ASP B O 1
ATOM 1989 N N . ASN B 1 26 ? 10.797 38.438 24.938 1 29.5 26 ASN B N 1
ATOM 1990 C CA . ASN B 1 26 ? 9.406 38.062 25.188 1 29.5 26 ASN B CA 1
ATOM 1991 C C . ASN B 1 26 ? 8.961 36.938 24.25 1 29.5 26 ASN B C 1
ATOM 1993 O O . ASN B 1 26 ? 8.586 37.188 23.094 1 29.5 26 ASN B O 1
ATOM 1997 N N . GLY B 1 27 ? 9.781 35.906 24.234 1 29.75 27 GLY B N 1
ATOM 1998 C CA . GLY B 1 27 ? 9.422 34.719 23.484 1 29.75 27 GLY B CA 1
ATOM 1999 C C . GLY B 1 27 ? 7.945 34.375 23.594 1 29.75 27 GLY B C 1
ATOM 2000 O O . GLY B 1 27 ? 7.375 34.406 24.688 1 29.75 27 GLY B O 1
ATOM 2001 N N . ILE B 1 28 ? 7.215 34.781 22.609 1 30.28 28 ILE B N 1
ATOM 2002 C CA . ILE B 1 28 ? 5.812 34.562 22.281 1 30.28 28 ILE B CA 1
ATOM 2003 C C . ILE B 1 28 ? 5.438 33.125 22.641 1 30.28 28 ILE B C 1
ATOM 2005 O O . ILE B 1 28 ? 5.914 32.188 22 1 30.28 28 ILE B O 1
ATOM 2009 N N . LYS B 1 29 ? 5.367 32.75 23.938 1 34.88 29 LYS B N 1
ATOM 2010 C CA . LYS B 1 29 ? 4.777 31.547 24.547 1 34.88 29 LYS B CA 1
ATOM 2011 C C . LYS B 1 29 ? 3.357 31.312 24.031 1 34.88 29 LYS B C 1
ATOM 2013 O O . LYS B 1 29 ? 2.391 31.812 24.625 1 34.88 29 LYS B O 1
ATOM 2018 N N . SER B 1 30 ? 3.219 31.359 22.734 1 32.22 30 SER B N 1
ATOM 2019 C CA . SER B 1 30 ? 1.813 31.094 22.453 1 32.22 30 SER B CA 1
ATOM 2020 C C . SER B 1 30 ? 1.422 29.688 22.938 1 32.22 30 SER B C 1
ATOM 2022 O O . SER B 1 30 ? 2.232 28.766 22.906 1 32.22 30 SER B O 1
ATOM 2024 N N . PRO B 1 31 ? 0.455 29.531 23.766 1 34.28 31 PRO B N 1
ATOM 2025 C CA . PRO B 1 31 ? -0.12 28.328 24.359 1 34.28 31 PRO B CA 1
ATOM 2026 C C . PRO B 1 31 ? -0.269 27.188 23.344 1 34.28 31 PRO B C 1
ATOM 2028 O O . PRO B 1 31 ? -0.285 26.016 23.719 1 34.28 31 PRO B O 1
ATOM 2031 N N . ALA B 1 32 ? -0.429 27.5 22.094 1 33.72 32 ALA B N 1
ATOM 2032 C CA . ALA B 1 32 ? -0.648 26.438 21.109 1 33.72 3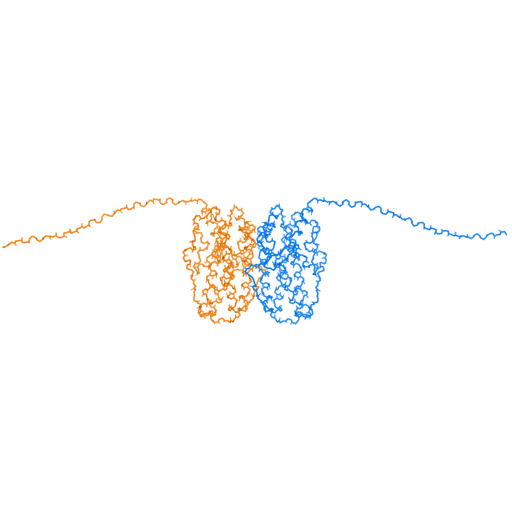2 ALA B CA 1
ATOM 2033 C C . ALA B 1 32 ? 0.596 25.578 20.953 1 33.72 32 ALA B C 1
ATOM 2035 O O . ALA B 1 32 ? 0.493 24.375 20.641 1 33.72 32 ALA B O 1
ATOM 2036 N N . ARG B 1 33 ? 1.836 26.109 21.078 1 35.09 33 ARG B N 1
ATOM 2037 C CA . ARG B 1 33 ? 3.064 25.328 20.984 1 35.09 33 ARG B CA 1
ATOM 2038 C C . ARG B 1 33 ? 3.217 24.406 22.188 1 35.09 33 ARG B C 1
ATOM 2040 O O . ARG B 1 33 ? 3.82 23.344 22.078 1 35.09 33 ARG B O 1
ATOM 2047 N N . ARG B 1 34 ? 2.855 24.812 23.438 1 33.75 34 ARG B N 1
ATOM 2048 C CA . ARG B 1 34 ? 3.016 23.969 24.609 1 33.75 34 ARG B CA 1
ATOM 2049 C C . ARG B 1 34 ? 2.162 22.703 24.5 1 33.75 34 ARG B C 1
ATOM 2051 O O . ARG B 1 34 ? 2.566 21.625 24.953 1 33.75 34 ARG B O 1
ATOM 2058 N N . HIS B 1 35 ? 0.884 22.844 24.094 1 31.8 35 HIS B N 1
ATOM 2059 C CA . HIS B 1 35 ? 0.041 21.641 24.094 1 31.8 35 HIS B CA 1
ATOM 2060 C C . HIS B 1 35 ? 0.511 20.656 23.031 1 31.8 35 HIS B C 1
ATOM 2062 O O . HIS B 1 35 ? 0.436 19.438 23.234 1 31.8 35 HIS B O 1
ATOM 2068 N N . PHE B 1 36 ? 1.208 21.047 21.984 1 31.56 36 PHE B N 1
ATOM 2069 C CA . PHE B 1 36 ? 1.729 20.109 21 1 31.56 36 PHE B CA 1
ATOM 2070 C C . PHE B 1 36 ? 2.926 19.344 21.547 1 31.56 36 PHE B C 1
ATOM 2072 O O . PHE B 1 36 ? 3.055 18.141 21.344 1 31.56 36 PHE B O 1
ATOM 2079 N N . MET B 1 37 ? 3.82 19.906 22.344 1 33.66 37 MET B N 1
ATOM 2080 C CA . MET B 1 37 ? 4.984 19.203 22.875 1 33.66 37 MET B CA 1
ATOM 2081 C C . MET B 1 37 ? 4.566 18.219 23.969 1 33.66 37 MET B C 1
ATOM 2083 O O . MET B 1 37 ? 5.176 17.156 24.094 1 33.66 37 MET B O 1
ATOM 2087 N N . ALA B 1 38 ? 3.711 18.547 24.859 1 30.39 38 ALA B N 1
ATOM 2088 C CA . ALA B 1 38 ? 3.396 17.656 25.969 1 30.39 38 ALA B CA 1
ATOM 2089 C C . ALA B 1 38 ? 2.793 16.344 25.469 1 30.39 38 ALA B C 1
ATOM 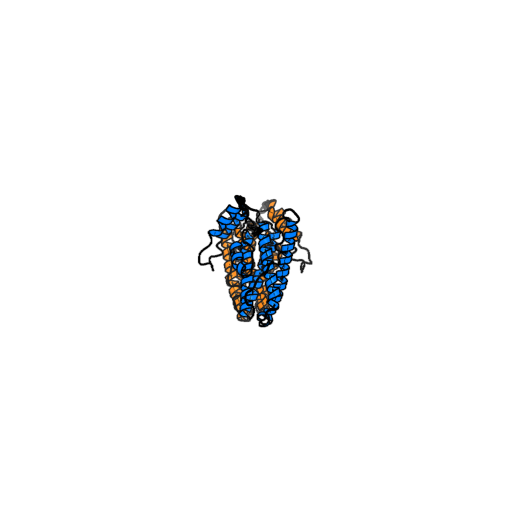2091 O O . ALA B 1 38 ? 2.977 15.305 26.094 1 30.39 38 ALA B O 1
ATOM 2092 N N . LEU B 1 39 ? 2.143 16.297 24.391 1 29.86 39 LEU B N 1
ATOM 2093 C CA . LEU B 1 39 ? 1.568 15.016 23.984 1 29.86 39 LEU B CA 1
ATOM 2094 C C . LEU B 1 39 ? 2.641 14.094 23.422 1 29.86 39 LEU B C 1
ATOM 2096 O O . LEU B 1 39 ? 2.52 12.867 23.5 1 29.86 39 LEU B O 1
ATOM 2100 N N . GLY B 1 40 ? 3.793 14.578 22.984 1 32.5 40 GLY B N 1
ATOM 2101 C CA . GLY B 1 40 ? 4.828 13.75 22.391 1 32.5 40 GLY B CA 1
ATOM 2102 C C . GLY B 1 40 ? 5.551 12.875 23.391 1 32.5 40 GLY B C 1
ATOM 2103 O O . GLY B 1 40 ? 6.062 11.805 23.031 1 32.5 40 GLY B O 1
ATOM 2104 N N . THR B 1 41 ? 5.816 13.297 24.578 1 32.56 41 THR B N 1
ATOM 2105 C CA . THR B 1 41 ? 6.73 12.594 25.484 1 32.56 41 THR B CA 1
ATOM 2106 C C . THR B 1 41 ? 6.082 11.312 26.016 1 32.56 41 THR B C 1
ATOM 2108 O O . THR B 1 41 ? 6.77 10.445 26.562 1 32.56 41 THR B O 1
ATOM 2111 N N . ALA B 1 42 ? 4.75 11.305 26.109 1 30.27 42 ALA B N 1
ATOM 2112 C CA . ALA B 1 42 ? 4.281 10.188 26.922 1 30.27 42 ALA B CA 1
ATOM 2113 C C . ALA B 1 42 ? 4.535 8.852 26.219 1 30.27 42 ALA B C 1
ATOM 2115 O O . ALA B 1 42 ? 4.68 7.82 26.875 1 30.27 42 ALA B O 1
ATOM 2116 N N . LEU B 1 43 ? 4.426 8.742 24.922 1 30.84 43 LEU B N 1
ATOM 2117 C CA . LEU B 1 43 ? 4.312 7.383 24.391 1 30.84 43 LEU B CA 1
ATOM 2118 C C . LEU B 1 43 ? 5.691 6.797 24.109 1 30.84 43 LEU B C 1
ATOM 2120 O O . LEU B 1 43 ? 5.801 5.738 23.484 1 30.84 43 LEU B O 1
ATOM 2124 N N . GLY B 1 44 ? 6.797 7.195 24.672 1 30.28 44 GLY B N 1
ATOM 2125 C CA . GLY B 1 44 ? 8.133 6.801 24.25 1 30.28 44 GLY B CA 1
ATOM 2126 C C . GLY B 1 44 ? 8.508 5.398 24.703 1 30.28 44 GLY B C 1
ATOM 2127 O O . GLY B 1 44 ? 9.656 4.988 24.578 1 30.28 44 GLY B O 1
ATOM 2128 N N . GLY B 1 45 ? 7.828 4.781 25.703 1 27.88 45 GLY B N 1
ATOM 2129 C CA . GLY B 1 45 ? 8.648 3.723 26.266 1 27.88 45 GLY B CA 1
ATOM 2130 C C . GLY B 1 45 ? 9.055 2.672 25.25 1 27.88 45 GLY B C 1
ATOM 2131 O O . GLY B 1 45 ? 8.516 2.637 24.141 1 27.88 45 GLY B O 1
ATOM 2132 N N . ALA B 1 46 ? 9.805 1.517 25.766 1 27.25 46 ALA B N 1
ATOM 2133 C CA . ALA B 1 46 ? 10.805 0.54 25.344 1 27.25 46 ALA B CA 1
ATOM 2134 C C . ALA B 1 46 ? 10.234 -0.375 24.25 1 27.25 46 ALA B C 1
ATOM 2136 O O . ALA B 1 46 ? 10.883 -0.609 23.234 1 27.25 46 ALA B O 1
ATOM 2137 N N . ALA B 1 47 ? 9.484 -1.459 24.734 1 29.12 47 ALA B N 1
ATOM 2138 C CA . ALA B 1 47 ? 9.57 -2.828 24.234 1 29.12 47 ALA B CA 1
ATOM 2139 C C . ALA B 1 47 ? 8.844 -2.967 22.906 1 29.12 47 ALA B C 1
ATOM 2141 O O . ALA B 1 47 ? 7.633 -3.205 22.859 1 29.12 47 ALA B O 1
ATOM 2142 N N . PHE B 1 48 ? 9.062 -2.123 21.984 1 29.16 48 PHE B N 1
ATOM 2143 C CA . PHE B 1 48 ? 8.203 -1.712 20.875 1 29.16 48 PHE B CA 1
ATOM 2144 C C . PHE B 1 48 ? 8.273 -2.711 19.734 1 29.16 48 PHE B C 1
ATOM 2146 O O . PHE B 1 48 ? 7.789 -2.436 18.625 1 29.16 48 PHE B O 1
ATOM 2153 N N . ALA B 1 49 ? 9.047 -3.814 20.016 1 30.09 49 ALA B N 1
ATOM 2154 C CA . ALA B 1 49 ? 9.18 -4.543 18.75 1 30.09 49 ALA B CA 1
ATOM 2155 C C . ALA B 1 49 ? 7.812 -4.859 18.156 1 30.09 49 ALA B C 1
ATOM 2157 O O . ALA B 1 49 ? 7.574 -4.613 16.969 1 30.09 49 ALA B O 1
ATOM 2158 N N . GLY B 1 50 ? 7.363 -6.074 18.641 1 32.91 50 GLY B N 1
ATOM 2159 C CA . GLY B 1 50 ? 6.18 -6.762 18.156 1 32.91 50 GLY B CA 1
ATOM 2160 C C . GLY B 1 50 ? 4.902 -5.969 18.344 1 32.91 50 GLY B C 1
ATOM 2161 O O . GLY B 1 50 ? 3.822 -6.414 17.953 1 32.91 50 GLY B O 1
ATOM 2162 N N . ALA B 1 51 ? 4.863 -5.188 19.469 1 32.78 51 ALA B N 1
ATOM 2163 C CA . ALA B 1 51 ? 3.629 -4.555 19.922 1 32.78 51 ALA B CA 1
ATOM 2164 C C . ALA B 1 51 ? 3.227 -3.412 19 1 32.78 51 ALA B C 1
ATOM 2166 O O . ALA B 1 51 ? 3.242 -2.244 19.391 1 32.78 51 ALA B O 1
ATOM 2167 N N . LEU B 1 52 ? 3.83 -3.246 17.969 1 34.28 52 LEU B N 1
ATOM 2168 C CA . LEU B 1 52 ? 3.57 -2.191 17 1 34.28 52 LEU B CA 1
ATOM 2169 C C . LEU B 1 52 ? 2.076 -1.907 16.891 1 34.28 52 LEU B C 1
ATOM 2171 O O . LEU B 1 52 ? 1.646 -0.759 17.016 1 34.28 52 LEU B O 1
ATOM 2175 N N . PHE B 1 53 ? 1.454 -2.314 15.766 1 36.53 53 PHE B N 1
ATOM 2176 C CA . PHE B 1 53 ? 0.247 -1.676 15.258 1 36.53 53 PHE B CA 1
ATOM 2177 C C . PHE B 1 53 ? -0.952 -1.999 16.141 1 36.53 53 PHE B C 1
ATOM 2179 O O . PHE B 1 53 ? -1.533 -3.08 16.031 1 36.53 53 PHE B O 1
ATOM 2186 N N . SER B 1 54 ? -0.904 -1.68 17.469 1 38.59 54 SER B N 1
ATOM 2187 C CA . SER B 1 54 ? -2.242 -1.954 17.969 1 38.59 54 SER B CA 1
ATOM 2188 C C . SER B 1 54 ? -3.242 -0.908 17.5 1 38.59 54 SER B C 1
ATOM 2190 O O . SER B 1 54 ? -2.943 0.288 17.484 1 38.59 54 SER B O 1
ATOM 2192 N N . PRO B 1 55 ? -4.316 -1.311 16.828 1 38.59 55 PRO B N 1
ATOM 2193 C CA . PRO B 1 55 ? -5.441 -0.438 16.5 1 38.59 55 PRO B CA 1
ATOM 2194 C C . PRO B 1 55 ? -5.75 0.583 17.578 1 38.59 55 PRO B C 1
ATOM 2196 O O . PRO B 1 55 ? -6.184 1.699 17.297 1 38.59 55 PRO B O 1
ATOM 2199 N N . ALA B 1 56 ? -5.418 0.201 18.797 1 39.41 56 ALA B N 1
ATOM 2200 C CA . ALA B 1 56 ? -5.73 1.1 19.906 1 39.41 56 ALA B CA 1
ATOM 2201 C C . ALA B 1 56 ? -4.918 2.389 19.812 1 39.41 56 ALA B C 1
ATOM 2203 O O . ALA B 1 56 ? -5.438 3.477 20.062 1 39.41 56 ALA B O 1
ATOM 2204 N N . ARG B 1 57 ? -3.723 2.23 19.547 1 44 57 ARG B N 1
ATOM 2205 C CA . ARG B 1 57 ? -2.904 3.439 19.516 1 44 57 ARG B CA 1
ATOM 2206 C C . ARG B 1 57 ? -3.287 4.32 18.328 1 44 57 ARG B C 1
ATOM 2208 O O . ARG B 1 57 ? -3.279 5.547 18.438 1 44 57 ARG B O 1
ATOM 2215 N N . ALA B 1 58 ? -3.645 3.738 17.188 1 44.25 58 ALA B N 1
ATOM 2216 C CA . ALA B 1 58 ? -4.184 4.492 16.047 1 44.25 58 ALA B CA 1
ATOM 2217 C C . ALA B 1 58 ? -5.402 5.309 16.469 1 44.25 58 ALA B C 1
ATOM 2219 O O . ALA B 1 58 ? -5.574 6.449 16.031 1 44.25 58 ALA B O 1
ATOM 2220 N N . ASP B 1 59 ? -6.105 4.742 17.406 1 42.38 59 ASP B N 1
ATOM 2221 C CA . ASP B 1 59 ? -7.285 5.43 17.922 1 42.38 59 ASP B CA 1
ATOM 2222 C C . ASP B 1 59 ? -6.895 6.695 18.688 1 42.38 59 ASP B C 1
ATOM 2224 O O . ASP B 1 59 ? -7.559 7.727 18.562 1 42.38 59 ASP B O 1
ATOM 2228 N N . LEU B 1 60 ? -5.879 6.555 19.547 1 43.28 60 LEU B N 1
ATOM 2229 C CA . LEU B 1 60 ? -5.48 7.719 20.328 1 43.28 60 LEU B CA 1
ATOM 2230 C C . LEU B 1 60 ? -4.984 8.836 19.422 1 43.28 60 LEU B C 1
ATOM 2232 O O . LEU B 1 60 ? -5.324 10.008 19.625 1 43.28 60 LEU B O 1
ATOM 2236 N N . VAL B 1 61 ? -4.176 8.469 18.484 1 43.19 61 VAL B N 1
ATOM 2237 C CA . VAL B 1 61 ? -3.666 9.469 17.547 1 43.19 61 VAL B CA 1
ATOM 2238 C C . VAL B 1 61 ? -4.824 10.086 16.766 1 43.19 61 VAL B C 1
ATOM 2240 O O . VAL B 1 61 ? -4.879 11.305 16.594 1 43.19 61 VAL B O 1
ATOM 2243 N N . ALA B 1 62 ? -5.746 9.195 16.328 1 44.84 62 ALA B N 1
ATOM 2244 C CA . ALA B 1 62 ? -6.938 9.688 15.641 1 44.84 62 ALA B CA 1
ATOM 2245 C C . ALA B 1 62 ? -7.742 10.617 16.547 1 44.84 62 ALA B C 1
ATOM 2247 O O . ALA B 1 62 ? -8.258 11.641 16.078 1 44.84 62 ALA B O 1
ATOM 2248 N N . ALA B 1 63 ? -7.812 10.305 17.797 1 44.84 63 ALA B N 1
ATOM 2249 C CA . ALA B 1 63 ? -8.57 11.141 18.719 1 44.84 63 ALA B CA 1
ATOM 2250 C C . ALA B 1 63 ? -7.949 12.523 18.844 1 44.84 63 ALA B C 1
ATOM 2252 O O . ALA B 1 63 ? -8.664 13.531 18.891 1 44.84 63 ALA B O 1
ATOM 2253 N N . VAL B 1 64 ? -6.676 12.594 18.984 1 43.81 64 VAL B N 1
ATOM 2254 C CA . VAL B 1 64 ? -6.023 13.898 19.094 1 43.81 64 VAL B CA 1
ATOM 2255 C C . VAL B 1 64 ? -6.168 14.672 17.797 1 43.81 64 VAL B C 1
ATOM 2257 O O . VAL B 1 64 ? -6.363 15.891 17.797 1 43.81 64 VAL B O 1
ATOM 2260 N N . GLY B 1 65 ? -6.059 14.016 16.641 1 44.41 65 GLY B N 1
ATOM 2261 C CA . GLY B 1 65 ? -6.227 14.625 15.336 1 44.41 65 GLY B CA 1
ATOM 2262 C C . GLY B 1 65 ? -7.613 15.211 15.125 1 44.41 65 GLY B C 1
ATOM 2263 O O . GLY B 1 65 ? -7.773 16.188 14.398 1 44.41 65 GLY B O 1
ATOM 2264 N N . LYS B 1 66 ? -8.695 14.594 15.734 1 49.84 66 LYS B N 1
ATOM 2265 C CA . LYS B 1 66 ? -10.07 15.062 15.609 1 49.84 66 LYS B CA 1
ATOM 2266 C C . LYS B 1 66 ? -10.211 16.5 16.109 1 49.84 66 LYS B C 1
ATOM 2268 O O . LYS B 1 66 ? -11.031 17.266 15.594 1 49.84 66 LYS B O 1
ATOM 2273 N N . ILE B 1 67 ? -9.281 16.938 17.062 1 47.72 67 ILE B N 1
ATOM 2274 C CA . ILE B 1 67 ? -9.555 18.25 17.625 1 47.72 67 ILE B CA 1
ATOM 2275 C C . ILE B 1 67 ? -8.859 19.328 16.797 1 47.72 67 ILE B C 1
ATOM 2277 O O . ILE B 1 67 ? -9.391 20.422 16.609 1 47.72 67 ILE B O 1
ATOM 2281 N N . PHE B 1 68 ? -7.613 19 16.125 1 56.34 68 PHE B N 1
ATOM 2282 C CA . PHE B 1 68 ? -6.887 20.031 15.383 1 56.34 68 PHE B CA 1
ATOM 2283 C C . PHE B 1 68 ? -6.719 19.625 13.922 1 56.34 68 PHE B C 1
ATOM 2285 O O . PHE B 1 68 ? -6.617 18.438 13.609 1 56.34 68 PHE B O 1
ATOM 2292 N N . TYR B 1 69 ? -7.031 20.562 13.047 1 71.31 69 TYR B N 1
ATOM 2293 C CA . TYR B 1 69 ? -6.766 20.406 11.625 1 71.31 69 TYR B CA 1
ATOM 2294 C C . TYR B 1 69 ? -5.277 20.188 11.367 1 71.31 69 TYR B C 1
ATOM 2296 O O . TYR B 1 69 ? -4.5 21.141 11.328 1 71.31 69 TYR B O 1
ATOM 2304 N N . LEU B 1 70 ? -4.902 18.844 11.203 1 86.06 70 LEU B N 1
ATOM 2305 C CA . LEU B 1 70 ? -3.502 18.438 11.188 1 86.06 70 LEU B CA 1
ATOM 2306 C C . LEU B 1 70 ? -3.016 18.234 9.758 1 86.06 70 LEU B C 1
ATOM 2308 O O . LEU B 1 70 ? -1.852 17.891 9.531 1 86.06 70 LEU B O 1
ATOM 2312 N N . ASP B 1 71 ? -3.803 18.562 8.773 1 91.44 71 ASP B N 1
ATOM 2313 C CA . ASP B 1 71 ? -3.463 18.281 7.383 1 91.44 71 ASP B CA 1
ATOM 2314 C C . ASP B 1 71 ? -2.168 18.984 6.977 1 91.44 71 ASP B C 1
ATOM 2316 O O . ASP B 1 71 ? -1.298 18.375 6.348 1 91.44 71 ASP B O 1
ATOM 2320 N N . PRO B 1 72 ? -1.955 20.281 7.398 1 87.06 72 PRO B N 1
ATOM 2321 C CA . PRO B 1 72 ? -0.706 20.922 6.996 1 87.06 72 PRO B CA 1
ATOM 2322 C C . PRO B 1 72 ? 0.524 20.281 7.633 1 87.06 72 PRO B C 1
ATOM 2324 O O . PRO B 1 72 ? 1.587 20.219 7.008 1 87.06 72 PRO B O 1
ATOM 2327 N N . ILE B 1 73 ? 0.392 19.812 8.82 1 86.94 73 ILE B N 1
ATOM 2328 C CA . ILE B 1 73 ? 1.502 19.188 9.523 1 86.94 73 ILE B CA 1
ATOM 2329 C C . ILE B 1 73 ? 1.845 17.859 8.859 1 86.94 73 ILE B C 1
ATOM 2331 O O . ILE B 1 73 ? 3.018 17.562 8.609 1 86.94 73 ILE B O 1
ATOM 2335 N N . VAL B 1 74 ? 0.827 17.078 8.531 1 92.69 74 VAL B N 1
ATOM 2336 C CA . VAL B 1 74 ? 1.016 15.789 7.871 1 92.69 74 VAL B CA 1
ATOM 2337 C C . VAL B 1 74 ? 1.64 16 6.492 1 92.69 74 VAL B C 1
ATOM 2339 O O . VAL B 1 74 ? 2.568 15.281 6.109 1 92.69 74 VAL B O 1
ATOM 2342 N N . LEU B 1 75 ? 1.151 16.969 5.809 1 92.62 75 LEU B N 1
ATOM 2343 C CA . LEU B 1 75 ? 1.638 17.297 4.469 1 92.62 75 LEU B CA 1
ATOM 2344 C C . LEU B 1 75 ? 3.111 17.672 4.504 1 92.62 75 LEU B C 1
ATOM 2346 O O . LEU B 1 75 ? 3.902 17.203 3.684 1 92.62 75 LEU B O 1
ATOM 2350 N N . ASN B 1 76 ? 3.502 18.484 5.43 1 89.25 76 ASN B N 1
ATOM 2351 C CA . ASN B 1 76 ? 4.883 18.938 5.523 1 89.25 76 ASN B CA 1
ATOM 2352 C C . ASN B 1 76 ? 5.824 17.797 5.906 1 89.25 76 ASN B C 1
ATOM 2354 O O . ASN B 1 76 ? 6.949 17.719 5.406 1 89.25 76 ASN B O 1
ATOM 2358 N N . PHE B 1 77 ? 5.402 16.969 6.797 1 91.75 77 PHE B N 1
ATOM 2359 C CA . PHE B 1 77 ? 6.211 15.812 7.16 1 91.75 77 PHE B CA 1
ATOM 2360 C C . PHE B 1 77 ? 6.402 14.891 5.965 1 91.75 77 PHE B C 1
ATOM 2362 O O . PHE B 1 77 ? 7.516 14.43 5.699 1 91.75 77 PHE B O 1
ATOM 2369 N N . ALA B 1 78 ? 5.309 14.617 5.238 1 95.06 78 ALA B N 1
ATOM 2370 C CA . ALA B 1 78 ? 5.383 13.773 4.043 1 95.06 78 ALA B CA 1
ATOM 2371 C C . ALA B 1 78 ? 6.328 14.375 3.01 1 95.06 78 ALA B C 1
ATOM 2373 O O . ALA B 1 78 ? 7.086 13.656 2.355 1 95.06 78 ALA B O 1
ATOM 2374 N N . LEU B 1 79 ? 6.258 15.664 2.85 1 93.62 79 LEU B N 1
ATOM 2375 C CA . LEU B 1 79 ? 7.121 16.344 1.896 1 93.62 79 LEU B CA 1
ATOM 2376 C C . LEU B 1 79 ? 8.594 16.125 2.232 1 93.62 79 LEU B C 1
ATOM 2378 O O . LEU B 1 79 ? 9.391 15.805 1.353 1 93.62 79 LEU B O 1
ATOM 2382 N N . GLU B 1 80 ? 8.906 16.266 3.457 1 91.75 80 GLU B N 1
ATOM 2383 C CA . GLU B 1 80 ? 10.297 16.078 3.863 1 91.75 80 GLU B CA 1
ATOM 2384 C C . GLU B 1 80 ? 10.727 14.633 3.695 1 91.75 80 GLU B C 1
ATOM 2386 O O . GLU B 1 80 ? 11.867 14.359 3.307 1 91.75 80 GLU B O 1
ATOM 2391 N N . LEU B 1 81 ? 9.875 13.742 3.971 1 96 81 LEU B N 1
ATOM 2392 C CA . LEU B 1 81 ? 10.172 12.328 3.785 1 96 81 LEU B CA 1
ATOM 2393 C C . LEU B 1 81 ? 10.477 12.023 2.322 1 96 81 LEU B C 1
ATOM 2395 O O . LEU B 1 81 ? 11.477 11.375 2.014 1 96 81 LEU B O 1
ATOM 2399 N N . GLU B 1 82 ? 9.578 12.484 1.491 1 96.81 82 GLU B N 1
ATOM 2400 C CA . GLU B 1 82 ? 9.758 12.227 0.067 1 96.81 82 GLU B CA 1
ATOM 2401 C C . GLU B 1 82 ? 11.016 12.906 -0.465 1 96.81 82 GLU B C 1
ATOM 2403 O O . GLU B 1 82 ? 11.68 12.391 -1.361 1 96.81 82 GLU B O 1
ATOM 2408 N N . GLU B 1 83 ? 11.305 14.062 0.074 1 93.94 83 GLU B N 1
ATOM 2409 C CA . GLU B 1 83 ? 12.547 14.742 -0.295 1 93.94 83 GLU B CA 1
ATOM 2410 C C . GLU B 1 83 ? 13.766 13.898 0.078 1 93.94 83 GLU B C 1
ATOM 2412 O O . GLU B 1 83 ? 14.688 13.742 -0.723 1 93.94 83 GLU B O 1
ATOM 2417 N N . LEU B 1 84 ? 13.797 13.422 1.271 1 95.81 84 LEU B N 1
ATOM 2418 C CA . LEU B 1 84 ? 14.883 12.57 1.738 1 95.81 84 LEU B CA 1
ATOM 2419 C C . LEU B 1 84 ? 15.031 11.344 0.852 1 95.81 84 LEU B C 1
ATOM 2421 O O . LEU B 1 84 ? 16.141 11.008 0.416 1 95.81 84 LEU B O 1
ATOM 2425 N N . GLU B 1 85 ? 13.938 10.688 0.532 1 97.62 85 GLU B N 1
ATOM 2426 C CA . GLU B 1 85 ? 13.984 9.477 -0.286 1 97.62 85 GLU B CA 1
ATOM 2427 C C . GLU B 1 85 ? 14.445 9.789 -1.705 1 97.62 85 GLU B C 1
ATOM 2429 O O . GLU B 1 85 ? 15.273 9.078 -2.266 1 97.62 85 GLU B O 1
ATOM 2434 N N . SER B 1 86 ? 13.883 10.836 -2.232 1 96.31 86 SER B N 1
ATOM 2435 C CA . SER B 1 86 ? 14.289 11.234 -3.576 1 96.3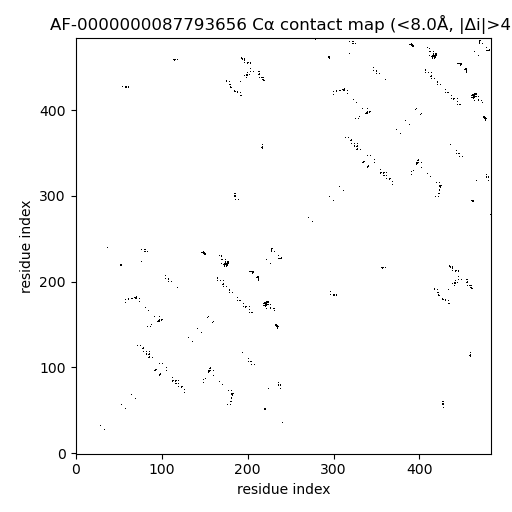1 86 SER B CA 1
ATOM 2436 C C . SER B 1 86 ? 15.789 11.539 -3.635 1 96.31 86 SER B C 1
ATOM 2438 O O . SER B 1 86 ? 16.469 11.148 -4.582 1 96.31 86 SER B O 1
ATOM 2440 N N . ASP B 1 87 ? 16.266 12.227 -2.643 1 95 87 ASP B N 1
ATOM 2441 C CA . ASP B 1 87 ? 17.688 12.555 -2.584 1 95 87 ASP B CA 1
ATOM 2442 C C . ASP B 1 87 ? 18.531 11.297 -2.484 1 95 87 ASP B C 1
ATOM 2444 O O . ASP B 1 87 ? 19.5 11.133 -3.229 1 95 87 ASP B O 1
ATOM 2448 N N . PHE B 1 88 ? 18.203 10.367 -1.551 1 97.88 88 PHE B N 1
ATOM 2449 C CA . PHE B 1 88 ? 18.984 9.148 -1.353 1 97.88 88 PHE B CA 1
ATOM 2450 C C . PHE B 1 88 ? 19.047 8.336 -2.641 1 97.88 88 PHE B C 1
ATOM 2452 O O . PHE B 1 88 ? 20.141 7.961 -3.082 1 97.88 88 PHE B O 1
ATOM 2459 N N . PHE B 1 89 ? 17.953 8.039 -3.244 1 98.12 89 PHE B N 1
ATOM 2460 C CA . PHE B 1 89 ? 17.906 7.113 -4.367 1 98.12 89 PHE B CA 1
ATOM 2461 C C . PHE B 1 89 ? 18.5 7.75 -5.621 1 98.12 89 PHE B C 1
ATOM 2463 O O . PHE B 1 89 ? 18.906 7.051 -6.551 1 98.12 89 PHE B O 1
ATOM 2470 N N . SER B 1 90 ? 18.578 9.07 -5.672 1 94.88 90 SER B N 1
ATOM 2471 C CA . SER B 1 90 ? 19.312 9.727 -6.742 1 94.88 90 SER B CA 1
ATOM 2472 C C . SER B 1 90 ? 20.812 9.648 -6.504 1 94.88 90 SER B C 1
ATOM 2474 O O . SER B 1 90 ? 21.578 9.25 -7.395 1 94.88 90 SER B O 1
ATOM 2476 N N . ARG B 1 91 ? 21.281 9.883 -5.328 1 94.94 91 ARG B N 1
ATOM 2477 C CA . ARG B 1 91 ? 22.703 9.977 -5.012 1 94.94 91 ARG B CA 1
ATOM 2478 C C . ARG B 1 91 ? 23.328 8.594 -4.949 1 94.94 91 ARG B C 1
ATOM 2480 O O . ARG B 1 91 ? 24.5 8.422 -5.301 1 94.94 91 ARG B O 1
ATOM 2487 N N . VAL B 1 92 ? 22.625 7.641 -4.52 1 98 92 VAL B N 1
ATOM 2488 C CA . VAL B 1 92 ? 23.188 6.316 -4.273 1 98 92 VAL B CA 1
ATOM 2489 C C . VAL B 1 92 ? 23.672 5.711 -5.586 1 98 92 VAL B C 1
ATOM 2491 O O . VAL B 1 92 ? 24.547 4.844 -5.59 1 98 92 VAL B O 1
ATOM 2494 N N . THR B 1 93 ? 23.156 6.184 -6.734 1 97.12 93 THR B N 1
ATOM 2495 C CA . THR B 1 93 ? 23.469 5.582 -8.023 1 97.12 93 THR B CA 1
ATOM 2496 C C . THR B 1 93 ? 24.922 5.852 -8.414 1 97.12 93 THR B C 1
ATOM 2498 O O . THR B 1 93 ? 25.453 5.215 -9.328 1 97.12 93 THR B O 1
ATOM 2501 N N . THR B 1 94 ? 25.578 6.723 -7.734 1 96.38 94 THR B N 1
ATOM 2502 C CA . THR B 1 94 ? 26.984 7.039 -8.031 1 96.38 94 THR B CA 1
ATOM 2503 C C . THR B 1 94 ? 27.906 6.363 -7.027 1 96.38 94 THR B C 1
ATOM 2505 O O . THR B 1 94 ? 29.125 6.57 -7.066 1 96.38 94 THR B O 1
ATOM 2508 N N . SER B 1 95 ? 27.422 5.574 -6.152 1 97.62 95 SER B N 1
ATOM 2509 C CA . SER B 1 95 ? 28.219 4.918 -5.125 1 97.62 95 SER B CA 1
ATOM 2510 C C . SER B 1 95 ? 28.797 3.594 -5.629 1 97.62 95 SER B C 1
ATOM 2512 O O . SER B 1 95 ? 28.234 2.982 -6.543 1 97.62 95 SER B O 1
ATOM 2514 N N . SER B 1 96 ? 29.891 3.168 -5.035 1 98.12 96 SER B N 1
ATOM 2515 C CA . SER B 1 96 ? 30.469 1.883 -5.402 1 98.12 96 SER B CA 1
ATOM 2516 C C . SER B 1 96 ? 29.562 0.727 -5.008 1 98.12 96 SER B C 1
ATOM 2518 O O . SER B 1 96 ? 29.531 -0.305 -5.684 1 98.12 96 SER B O 1
ATOM 2520 N N . GLY B 1 97 ? 28.828 0.89 -3.945 1 98.75 97 GLY B N 1
ATOM 2521 C CA . GLY B 1 97 ? 27.891 -0.151 -3.533 1 98.75 97 GLY B CA 1
ATOM 2522 C C . GLY B 1 97 ? 26.781 -0.389 -4.535 1 98.75 97 GLY B C 1
ATOM 2523 O O . GLY B 1 97 ? 26.344 -1.524 -4.723 1 98.75 97 GLY B O 1
ATOM 2524 N N . PHE B 1 98 ? 26.375 0.683 -5.121 1 98.75 98 PHE B N 1
ATOM 2525 C CA . PHE B 1 98 ? 25.359 0.545 -6.164 1 98.75 98 PHE B CA 1
ATOM 2526 C C . PHE B 1 98 ? 25.906 -0.248 -7.344 1 98.75 98 PHE B C 1
ATOM 2528 O O . PHE B 1 98 ? 25.203 -1.09 -7.91 1 98.75 98 PHE B O 1
ATOM 2535 N N . GLY B 1 99 ? 27.078 0.059 -7.762 1 98.62 99 GLY B N 1
ATOM 2536 C CA . GLY B 1 99 ? 27.719 -0.672 -8.844 1 98.62 99 GLY B CA 1
ATOM 2537 C C . GLY B 1 99 ? 27.812 -2.164 -8.586 1 98.62 99 GLY B C 1
ATOM 2538 O O . GLY B 1 99 ? 27.906 -2.957 -9.523 1 98.62 99 GLY B O 1
ATOM 2539 N N . ALA B 1 100 ? 27.781 -2.566 -7.305 1 98.69 100 ALA B N 1
ATOM 2540 C CA . ALA B 1 100 ? 27.938 -3.965 -6.91 1 98.69 100 ALA B CA 1
ATOM 2541 C C . ALA B 1 100 ? 26.578 -4.68 -6.922 1 98.69 100 ALA B C 1
ATOM 2543 O O . ALA B 1 100 ? 26.516 -5.902 -6.777 1 98.69 100 ALA B O 1
ATOM 2544 N N . LEU B 1 101 ? 25.5 -3.951 -7.133 1 98.69 101 LEU B N 1
ATOM 2545 C CA . LEU B 1 101 ? 24.172 -4.555 -7.227 1 98.69 101 LEU B CA 1
ATOM 2546 C C . LEU B 1 101 ? 24.016 -5.309 -8.547 1 98.69 101 LEU B C 1
ATOM 2548 O O . LEU B 1 101 ? 24.641 -4.957 -9.547 1 98.69 101 LEU B O 1
ATOM 2552 N N . ASP B 1 102 ? 23.141 -6.332 -8.516 1 98 102 ASP B N 1
ATOM 2553 C CA . ASP B 1 102 ? 22.812 -6.977 -9.781 1 98 102 ASP B CA 1
ATOM 2554 C C . ASP B 1 102 ? 21.844 -6.133 -10.594 1 98 102 ASP B C 1
ATOM 2556 O O . ASP B 1 102 ? 21.344 -5.109 -10.109 1 98 102 ASP B O 1
ATOM 2560 N N . GLU B 1 103 ? 21.578 -6.52 -11.758 1 97.62 103 GLU B N 1
ATOM 2561 C CA . GLU B 1 103 ? 20.766 -5.73 -12.688 1 97.62 103 GLU B CA 1
ATOM 2562 C C . GLU B 1 103 ? 19.344 -5.539 -12.156 1 97.62 103 GLU B C 1
ATOM 2564 O O . GLU B 1 103 ? 18.781 -4.449 -12.273 1 97.62 103 GLU B O 1
ATOM 2569 N N . ARG B 1 104 ? 18.766 -6.566 -11.617 1 96.38 104 ARG B N 1
ATOM 2570 C CA . ARG B 1 104 ? 17.422 -6.48 -11.062 1 96.38 104 ARG B CA 1
ATOM 2571 C C . ARG B 1 104 ? 17.359 -5.453 -9.938 1 96.38 104 ARG B C 1
ATOM 2573 O O . ARG B 1 104 ? 16.453 -4.621 -9.898 1 96.38 104 ARG B O 1
ATOM 2580 N N . GLN B 1 105 ? 18.297 -5.512 -9.125 1 98.25 105 GLN B N 1
ATOM 2581 C CA . GLN B 1 105 ? 18.375 -4.57 -8.008 1 98.25 105 GLN B CA 1
ATOM 2582 C C . GLN B 1 105 ? 18.578 -3.145 -8.508 1 98.25 105 GLN B C 1
ATOM 2584 O O . GLN B 1 105 ? 17.922 -2.213 -8.023 1 98.25 105 GLN B O 1
ATOM 2589 N N . GLN B 1 106 ? 19.484 -2.967 -9.422 1 98.69 106 GLN B N 1
ATOM 2590 C CA . GLN B 1 106 ? 19.703 -1.632 -9.969 1 98.69 106 GLN B CA 1
ATOM 2591 C C . GLN B 1 106 ? 18.422 -1.076 -10.586 1 98.69 106 GLN B C 1
ATOM 2593 O O . GLN B 1 106 ? 18.109 0.102 -10.414 1 98.69 106 GLN B O 1
ATOM 2598 N N . ASN B 1 107 ? 17.688 -1.92 -11.273 1 98.12 107 ASN B N 1
ATOM 2599 C CA . ASN B 1 107 ? 16.43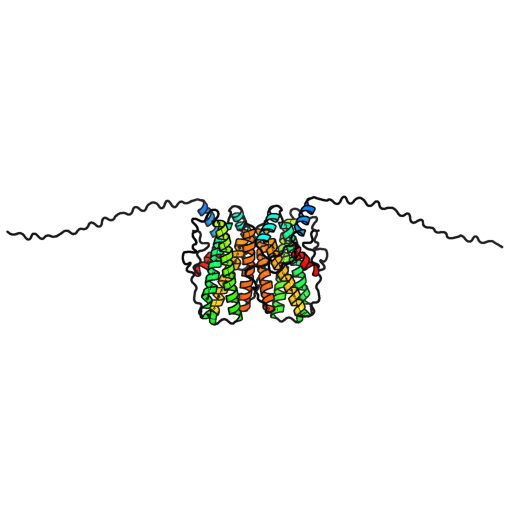8 -1.479 -11.883 1 98.12 107 ASN B CA 1
ATOM 2600 C C . ASN B 1 107 ? 15.406 -1.071 -10.836 1 98.12 107 ASN B C 1
ATOM 2602 O O . ASN B 1 107 ? 14.664 -0.112 -11.031 1 98.12 107 ASN B O 1
ATOM 2606 N N . ILE B 1 108 ? 15.375 -1.826 -9.75 1 98.38 108 ILE B N 1
ATOM 2607 C CA . ILE B 1 108 ? 14.492 -1.463 -8.641 1 98.38 108 ILE B CA 1
ATOM 2608 C C . ILE B 1 108 ? 14.875 -0.079 -8.117 1 98.38 108 ILE B C 1
ATOM 2610 O O . ILE B 1 108 ? 14 0.764 -7.895 1 98.38 108 ILE B O 1
ATOM 2614 N N . PHE B 1 109 ? 16.125 0.209 -7.988 1 98.75 109 PHE B N 1
ATOM 2615 C CA . PHE B 1 109 ? 16.594 1.492 -7.473 1 98.75 109 PHE B CA 1
ATOM 2616 C C . PHE B 1 109 ? 16.234 2.621 -8.43 1 98.75 109 PHE B C 1
ATOM 2618 O O . PHE B 1 109 ? 15.805 3.695 -8.008 1 98.75 109 PHE B O 1
ATOM 2625 N N . TYR B 1 110 ? 16.406 2.395 -9.719 1 98.69 110 TYR B N 1
ATOM 2626 C CA . TYR B 1 110 ? 16.047 3.412 -10.695 1 98.69 110 TYR B CA 1
ATOM 2627 C C . TYR B 1 110 ? 14.547 3.697 -10.656 1 98.69 110 TYR B C 1
ATOM 2629 O O . TYR B 1 110 ? 14.125 4.855 -10.727 1 98.69 110 TYR B O 1
ATOM 2637 N N . THR B 1 111 ? 13.75 2.656 -10.547 1 98.62 111 THR B N 1
ATOM 2638 C CA . THR B 1 111 ? 12.305 2.814 -10.438 1 98.62 111 THR B CA 1
ATOM 2639 C C . THR B 1 111 ? 11.938 3.627 -9.203 1 98.62 111 THR B C 1
ATOM 2641 O O . THR B 1 111 ? 11.156 4.574 -9.281 1 98.62 111 THR B O 1
ATOM 2644 N N . ILE B 1 112 ? 12.539 3.297 -8.086 1 98.88 112 ILE B N 1
ATOM 2645 C CA . ILE B 1 112 ? 12.258 3.986 -6.836 1 98.88 112 ILE B CA 1
ATOM 2646 C C . ILE B 1 112 ? 12.68 5.449 -6.941 1 98.88 112 ILE B C 1
ATOM 2648 O O . ILE B 1 112 ? 11.938 6.348 -6.531 1 98.88 112 ILE B O 1
ATOM 2652 N N . ALA B 1 113 ? 13.852 5.711 -7.504 1 98.19 113 ALA B N 1
ATOM 2653 C CA . ALA B 1 113 ? 14.328 7.082 -7.668 1 98.19 113 ALA B CA 1
ATOM 2654 C C . ALA B 1 113 ? 13.32 7.926 -8.445 1 98.19 113 ALA B C 1
ATOM 2656 O O . ALA B 1 113 ? 12.969 9.023 -8.023 1 98.19 113 ALA B O 1
ATOM 2657 N N . SER B 1 114 ? 12.867 7.391 -9.523 1 98.44 114 SER B N 1
ATOM 2658 C CA . SER B 1 114 ? 11.914 8.102 -10.375 1 98.44 114 SER B CA 1
ATOM 2659 C C . SER B 1 114 ? 10.586 8.305 -9.656 1 98.44 114 SER B C 1
ATOM 2661 O O . SER B 1 114 ? 10.008 9.391 -9.719 1 98.44 114 SER B O 1
ATOM 2663 N N . GLN B 1 115 ? 10.148 7.363 -8.977 1 98.88 115 GLN B N 1
ATOM 2664 C CA . GLN B 1 115 ? 8.812 7.414 -8.383 1 98.88 115 GLN B CA 1
ATOM 2665 C C . GLN B 1 115 ? 8.82 8.219 -7.086 1 98.88 115 GLN B C 1
ATOM 2667 O O . GLN B 1 115 ? 7.84 8.891 -6.766 1 98.88 115 GLN B O 1
ATOM 2672 N N . ASP B 1 116 ? 9.883 8.211 -6.34 1 98.25 116 ASP B N 1
ATOM 2673 C CA . ASP B 1 116 ? 9.984 9.094 -5.18 1 98.25 116 ASP B CA 1
ATOM 2674 C C . ASP B 1 116 ? 10.016 10.555 -5.602 1 98.25 116 ASP B C 1
ATOM 2676 O O . ASP B 1 116 ? 9.484 11.422 -4.902 1 98.25 116 ASP B O 1
ATOM 2680 N N . LYS B 1 117 ? 10.703 10.812 -6.707 1 97.12 117 LYS B N 1
ATOM 2681 C CA . LYS B 1 117 ? 10.664 12.172 -7.242 1 97.12 117 LYS B CA 1
ATOM 2682 C C . LYS B 1 117 ? 9.242 12.586 -7.605 1 97.12 117 LYS B C 1
ATOM 2684 O O . LYS B 1 117 ? 8.828 13.703 -7.312 1 97.12 117 LYS B O 1
ATOM 2689 N N . ALA B 1 118 ? 8.5 11.711 -8.219 1 98.31 118 ALA B N 1
ATOM 2690 C CA . ALA B 1 118 ? 7.105 11.984 -8.555 1 98.31 118 ALA B CA 1
ATOM 2691 C C . ALA B 1 118 ? 6.277 12.227 -7.293 1 98.31 118 ALA B C 1
ATOM 2693 O O . ALA B 1 118 ? 5.406 13.102 -7.273 1 98.31 118 ALA B O 1
ATOM 2694 N N . HIS B 1 119 ? 6.539 11.445 -6.215 1 98.56 119 HIS B N 1
ATOM 2695 C CA . HIS B 1 119 ? 5.852 11.664 -4.945 1 98.56 119 HIS B CA 1
ATOM 2696 C C . HIS B 1 119 ? 6.148 13.047 -4.387 1 98.56 119 HIS B C 1
ATOM 2698 O O . HIS B 1 119 ? 5.23 13.766 -3.979 1 98.56 119 HIS B O 1
ATOM 2704 N N . PHE B 1 120 ? 7.406 13.367 -4.379 1 96.69 120 PHE B N 1
ATOM 2705 C CA . PHE B 1 120 ? 7.832 14.672 -3.889 1 96.69 120 PHE B CA 1
ATOM 2706 C C . PHE B 1 120 ? 7.137 15.789 -4.652 1 96.69 120 PHE B C 1
ATOM 2708 O O . PHE B 1 120 ? 6.594 16.719 -4.047 1 96.69 120 PHE B O 1
ATOM 2715 N N . GLU B 1 121 ? 7.156 15.688 -5.973 1 96.5 121 GLU B N 1
ATOM 2716 C CA . GLU B 1 121 ? 6.562 16.734 -6.812 1 96.5 121 GLU B CA 1
ATOM 2717 C C . GLU B 1 121 ? 5.059 16.828 -6.582 1 96.5 121 GLU B C 1
ATOM 2719 O O . GLU B 1 121 ? 4.508 17.938 -6.539 1 96.5 121 GLU B O 1
ATOM 2724 N N . LYS B 1 122 ? 4.395 15.695 -6.445 1 96.88 122 LYS B N 1
ATOM 2725 C CA . LYS B 1 122 ? 2.957 15.703 -6.199 1 96.88 122 LYS B CA 1
ATOM 2726 C C . LYS B 1 122 ? 2.631 16.375 -4.867 1 96.88 122 LYS B C 1
ATOM 2728 O O . LYS B 1 122 ? 1.752 17.234 -4.797 1 96.88 122 LYS B O 1
ATOM 2733 N N . ILE B 1 123 ? 3.322 16.031 -3.801 1 95.62 123 ILE B N 1
ATOM 2734 C CA . ILE B 1 123 ? 3.08 16.578 -2.473 1 95.62 123 ILE B CA 1
ATOM 2735 C C . ILE B 1 123 ? 3.434 18.062 -2.461 1 95.62 123 ILE B C 1
ATOM 2737 O O . ILE B 1 123 ? 2.729 18.875 -1.853 1 95.62 123 ILE B O 1
ATOM 2741 N N . SER B 1 124 ? 4.52 18.422 -3.115 1 92.44 124 SER B N 1
ATOM 2742 C CA . SER B 1 124 ? 4.91 19.828 -3.244 1 92.44 124 SER B CA 1
ATOM 2743 C C . SER B 1 124 ? 3.811 20.641 -3.914 1 92.44 124 SER B C 1
ATOM 2745 O O . SER B 1 124 ? 3.49 21.75 -3.467 1 92.44 124 SER B O 1
ATOM 2747 N N . SER B 1 125 ? 3.273 20.109 -4.957 1 93.75 125 SER B N 1
ATOM 2748 C CA . SER B 1 125 ? 2.213 20.812 -5.672 1 93.75 125 SER B CA 1
ATOM 2749 C C . SER B 1 125 ? 0.991 21.016 -4.781 1 93.75 125 SER B C 1
ATOM 2751 O O . SER B 1 125 ? 0.362 22.078 -4.82 1 93.75 125 SER B O 1
ATOM 2753 N N . ILE B 1 126 ? 0.625 20.031 -3.998 1 92.69 126 ILE B N 1
ATOM 2754 C CA . ILE B 1 126 ? -0.504 20.156 -3.082 1 92.69 126 ILE B CA 1
ATOM 2755 C C . ILE B 1 126 ? -0.205 21.203 -2.023 1 92.69 126 ILE B C 1
ATOM 2757 O O . ILE B 1 126 ? -1.066 22.031 -1.696 1 92.69 126 ILE B O 1
ATOM 2761 N N . ARG B 1 127 ? 0.967 21.125 -1.478 1 88.44 127 ARG B N 1
ATOM 2762 C CA . ARG B 1 127 ? 1.383 22.094 -0.471 1 88.44 127 ARG B CA 1
ATOM 2763 C C . ARG B 1 127 ? 1.302 23.516 -1.017 1 88.44 127 ARG B C 1
ATOM 2765 O O . ARG B 1 127 ? 0.813 24.422 -0.336 1 88.44 127 ARG B O 1
ATOM 2772 N N . ASP B 1 128 ? 1.809 23.75 -2.195 1 86.38 128 ASP B N 1
ATOM 2773 C CA . ASP B 1 128 ? 1.803 25.062 -2.824 1 86.38 128 ASP B CA 1
ATOM 2774 C C . ASP B 1 128 ? 0.375 25.562 -3.051 1 86.38 128 ASP B C 1
ATOM 2776 O O . ASP B 1 128 ? 0.086 26.75 -2.865 1 86.38 128 ASP B O 1
ATOM 2780 N N . LEU B 1 129 ? -0.46 24.688 -3.457 1 83.38 129 LEU B N 1
ATOM 2781 C CA . LEU B 1 129 ? -1.854 25.047 -3.695 1 83.38 129 LEU B CA 1
ATOM 2782 C C . LEU B 1 129 ? -2.551 25.422 -2.389 1 83.38 129 LEU B C 1
ATOM 2784 O O . LEU B 1 129 ? -3.418 26.297 -2.369 1 83.38 129 LEU B O 1
ATOM 2788 N N . ARG B 1 130 ? -2.158 24.781 -1.33 1 78.44 130 ARG B N 1
ATOM 2789 C CA . ARG B 1 130 ? -2.744 25.062 -0.025 1 78.44 130 ARG B CA 1
ATOM 2790 C C . ARG B 1 130 ? -2.107 26.297 0.604 1 78.44 130 ARG B C 1
ATOM 2792 O O . ARG B 1 130 ? -2.734 26.984 1.418 1 78.44 130 ARG B O 1
ATOM 2799 N N . GLY B 1 131 ? -0.738 26.391 0.75 1 63.75 131 GLY B N 1
ATOM 2800 C CA . GLY B 1 131 ? -0.051 27.594 1.208 1 63.75 131 GLY B CA 1
ATOM 2801 C C . GLY B 1 131 ? -0.401 28.828 0.4 1 63.75 131 GLY B C 1
ATOM 2802 O O . GLY B 1 131 ? -0.339 29.938 0.911 1 63.75 131 GLY B O 1
ATOM 2803 N N . ASP B 1 132 ? -0.463 28.75 -0.996 1 50.78 132 ASP B N 1
ATOM 2804 C CA . ASP B 1 132 ? -0.929 29.922 -1.727 1 50.78 132 ASP B CA 1
ATOM 2805 C C . ASP B 1 132 ? -2.23 30.469 -1.133 1 50.78 132 ASP B C 1
ATOM 2807 O O . ASP B 1 132 ? -2.527 31.656 -1.251 1 50.78 132 ASP B O 1
ATOM 2811 N N . THR B 1 133 ? -3.094 29.734 -0.448 1 44.72 133 THR B N 1
ATOM 2812 C CA . THR B 1 133 ? -4.191 30.438 0.218 1 44.72 133 THR B CA 1
ATOM 2813 C C . THR B 1 133 ? -3.691 31.156 1.461 1 44.72 133 THR B C 1
ATOM 2815 O O . THR B 1 133 ? -4.051 32.312 1.692 1 44.72 133 THR B O 1
ATOM 2818 N N . GLY B 1 134 ? -3.42 30.688 2.75 1 36.62 134 GLY B N 1
ATOM 2819 C CA . GLY B 1 134 ? -2.998 31.422 3.934 1 36.62 134 GLY B CA 1
ATOM 2820 C C . GLY B 1 134 ? -1.495 31.406 4.141 1 36.62 134 GLY B C 1
ATOM 2821 O O . GLY B 1 134 ? -0.878 32.469 4.336 1 36.62 134 GLY B O 1
ATOM 2822 N N . ALA B 1 135 ? -0.87 30.266 4.637 1 39.25 135 ALA B N 1
ATOM 2823 C CA . ALA B 1 135 ? 0.389 30.203 5.375 1 39.25 135 ALA B CA 1
ATOM 2824 C C . ALA B 1 135 ? 1.584 30.281 4.43 1 39.25 135 ALA B C 1
ATOM 2826 O O . ALA B 1 135 ? 2.262 29.266 4.195 1 39.25 135 ALA B O 1
ATOM 2827 N N . ARG B 1 136 ? 1.612 30.891 3.447 1 39.25 136 ARG B N 1
ATOM 2828 C CA . ARG B 1 136 ? 2.834 31.047 2.666 1 39.25 136 ARG B CA 1
ATOM 2829 C C . ARG B 1 136 ? 3.994 31.484 3.553 1 39.25 136 ARG B C 1
ATOM 2831 O O . ARG B 1 136 ? 5.145 31.516 3.111 1 39.25 136 ARG B O 1
ATOM 2838 N N . ARG B 1 137 ? 3.715 32.406 4.441 1 36.22 137 ARG B N 1
ATOM 2839 C CA . ARG B 1 137 ? 4.805 33.25 4.922 1 36.22 137 ARG B CA 1
ATOM 2840 C C . ARG B 1 137 ? 5.914 32.438 5.547 1 36.22 137 ARG B C 1
ATOM 2842 O O . ARG B 1 137 ? 7.098 32.688 5.328 1 36.22 137 ARG B O 1
ATOM 2849 N N . ASN B 1 138 ? 5.629 31.844 6.801 1 34.94 138 ASN B N 1
ATOM 2850 C CA . ASN B 1 138 ? 6.727 31.438 7.668 1 34.94 138 ASN B CA 1
ATOM 2851 C C . ASN B 1 138 ? 7.414 30.172 7.141 1 34.94 138 ASN B C 1
ATOM 2853 O O . ASN B 1 138 ? 8.445 29.766 7.668 1 34.94 138 ASN B O 1
ATOM 2857 N N . GLN B 1 139 ? 6.578 29.25 6.543 1 36.62 139 GLN B N 1
ATOM 2858 C CA . GLN B 1 139 ? 7.258 27.984 6.277 1 36.62 139 GLN B CA 1
ATOM 2859 C C . GLN B 1 139 ? 8.102 28.078 5.008 1 36.62 139 GLN B C 1
ATOM 2861 O O . GLN B 1 139 ? 7.609 27.781 3.914 1 36.62 139 GLN B O 1
ATOM 2866 N N . ALA B 1 140 ? 8.672 29.219 4.691 1 33.5 140 ALA B N 1
ATOM 2867 C CA . ALA B 1 140 ? 9.859 29.281 3.836 1 33.5 140 ALA B CA 1
ATOM 2868 C C . ALA B 1 140 ? 10.484 27.906 3.666 1 33.5 140 ALA B C 1
ATOM 2870 O O . ALA B 1 140 ? 10.414 27.062 4.57 1 33.5 140 ALA B O 1
ATOM 2871 N N . SER B 1 141 ? 10.773 27.484 2.422 1 36.31 141 SER B N 1
ATOM 2872 C CA . SER B 1 141 ? 11.57 26.344 1.972 1 36.31 141 SER B CA 1
ATOM 2873 C C . SER B 1 141 ? 12.688 26.031 2.961 1 36.31 141 SER B C 1
ATOM 2875 O O . SER B 1 141 ? 13.625 26.812 3.121 1 36.31 141 SER B O 1
ATOM 2877 N N . SER B 1 142 ? 12.633 25.781 4.09 1 34.78 142 SER B N 1
ATOM 2878 C CA . SER B 1 142 ? 13.672 24.797 4.371 1 34.78 142 SER B CA 1
ATOM 2879 C C . SER B 1 142 ? 14.039 24.016 3.117 1 34.78 142 SER B C 1
ATOM 2881 O O . SER B 1 142 ? 14.828 23.062 3.184 1 34.78 142 SER B O 1
ATOM 2883 N N . LEU B 1 143 ? 13.375 24.109 2.135 1 36.97 143 LEU B N 1
ATOM 2884 C CA . LEU B 1 143 ? 13.742 23.75 0.77 1 36.97 143 LEU B CA 1
ATOM 2885 C C . LEU B 1 143 ? 14.922 24.578 0.288 1 36.97 143 LEU B C 1
ATOM 2887 O O . LEU B 1 143 ? 15.578 24.234 -0.694 1 36.97 143 LEU B O 1
ATOM 2891 N N . GLY B 1 144 ? 15.023 25.812 0.706 1 37.97 144 GLY B N 1
ATOM 2892 C CA . GLY B 1 144 ? 16.203 26.562 0.298 1 37.97 144 GLY B CA 1
ATOM 2893 C C . GLY B 1 144 ? 17.453 26.141 1.027 1 37.97 144 GLY B C 1
ATOM 2894 O O . GLY B 1 144 ? 18.547 26.609 0.72 1 37.97 144 GLY B O 1
ATOM 2895 N N . ARG B 1 145 ? 17.266 25.922 2.301 1 39.41 145 ARG B N 1
ATOM 2896 C CA . ARG B 1 145 ? 18.562 25.438 2.795 1 39.41 145 ARG B CA 1
ATOM 2897 C C . ARG B 1 145 ? 18.922 24.094 2.164 1 39.41 145 ARG B C 1
ATOM 2899 O O . ARG B 1 145 ? 18.062 23.219 2.033 1 39.41 145 ARG B O 1
ATOM 2906 N N . PRO B 1 146 ? 19.891 24.141 1.37 1 46.38 146 PRO B N 1
ATOM 2907 C CA . PRO B 1 146 ? 20.375 22.828 0.922 1 46.38 146 PRO B CA 1
ATOM 2908 C C . PRO B 1 146 ? 20.188 21.734 1.98 1 46.38 146 PRO B C 1
ATOM 2910 O O . PRO B 1 146 ? 20.688 21.875 3.1 1 46.38 146 PRO B O 1
ATOM 2913 N N . LYS B 1 147 ? 18.891 21.219 2.197 1 59.38 147 LYS B N 1
ATOM 2914 C CA . LYS B 1 147 ? 18.781 20.094 3.127 1 59.38 147 LYS B CA 1
ATOM 2915 C C . LYS B 1 147 ? 19.938 19.125 2.943 1 59.38 147 LYS B C 1
ATOM 2917 O O . LYS B 1 147 ? 20.281 18.766 1.813 1 59.38 147 LYS B O 1
ATOM 2922 N N . PHE B 1 148 ? 20.859 19.188 3.918 1 77.94 148 PHE B N 1
ATOM 2923 C CA . PHE B 1 148 ? 22.078 18.375 3.848 1 77.94 148 PHE B CA 1
ATOM 2924 C C . PHE B 1 148 ? 21.828 16.984 4.422 1 77.94 148 PHE B C 1
ATOM 2926 O O . PHE B 1 148 ? 22.031 16.766 5.617 1 77.94 148 PHE B O 1
ATOM 2933 N N . PHE B 1 149 ? 21.094 16.234 3.658 1 90.81 149 PHE B N 1
ATOM 2934 C CA . PHE B 1 149 ? 21.031 14.828 4.031 1 90.81 149 PHE B CA 1
ATOM 2935 C C . PHE B 1 149 ? 22.422 14.195 4.004 1 90.81 149 PHE B C 1
ATOM 2937 O O . PHE B 1 149 ? 23.297 14.625 3.24 1 90.81 149 PHE B O 1
ATOM 2944 N N . ARG B 1 150 ? 22.562 13.359 4.969 1 93.12 150 ARG B N 1
ATOM 2945 C CA . ARG B 1 150 ? 23.828 12.633 5.07 1 93.12 150 ARG B CA 1
ATOM 2946 C C . ARG B 1 150 ? 23.594 11.125 5.117 1 93.12 150 ARG B C 1
ATOM 2948 O O . ARG B 1 150 ? 22.641 10.656 5.75 1 93.12 150 ARG B O 1
ATOM 2955 N N . TYR B 1 151 ? 24.5 10.484 4.414 1 95.31 151 TYR B N 1
ATOM 2956 C CA . TYR B 1 151 ? 24.391 9.031 4.363 1 95.31 151 TYR B CA 1
ATOM 2957 C C . TYR B 1 151 ? 25.688 8.375 4.82 1 95.31 151 TYR B C 1
ATOM 2959 O O . TYR B 1 151 ? 26.781 8.898 4.578 1 95.31 151 TYR B O 1
ATOM 2967 N N . GLY B 1 152 ? 25.562 7.301 5.629 1 93.12 152 GLY B N 1
ATOM 2968 C CA . GLY B 1 152 ? 26.75 6.52 5.965 1 93.12 152 GLY B CA 1
ATOM 2969 C C . GLY B 1 152 ? 27.453 5.945 4.75 1 93.12 152 GLY B C 1
ATOM 2970 O O . GLY B 1 152 ? 27.156 6.328 3.617 1 93.12 152 GLY B O 1
ATOM 2971 N N . PRO B 1 153 ? 28.391 5.027 5 1 96.25 153 PRO B N 1
ATOM 2972 C CA . PRO B 1 153 ? 29.094 4.406 3.881 1 96.25 153 PRO B CA 1
ATOM 2973 C C . PRO B 1 153 ? 28.172 3.646 2.938 1 96.25 153 PRO B C 1
ATOM 2975 O O . PRO B 1 153 ? 27.234 2.977 3.389 1 96.25 153 PRO B O 1
ATOM 2978 N N . LEU B 1 154 ? 28.438 3.812 1.637 1 98.12 154 LEU B N 1
ATOM 2979 C CA . LEU B 1 154 ? 27.688 3.154 0.565 1 98.12 154 LEU B CA 1
ATOM 2980 C C . LEU B 1 154 ? 28.641 2.471 -0.411 1 98.12 154 LEU B C 1
ATOM 2982 O O . LEU B 1 154 ? 28.453 2.549 -1.627 1 98.12 154 LEU B O 1
ATOM 2986 N N . GLY B 1 155 ? 29.594 1.788 0.236 1 98.06 155 GLY B N 1
ATOM 2987 C CA . GLY B 1 155 ? 30.703 1.271 -0.561 1 98.06 155 GLY B CA 1
ATOM 2988 C C . GLY B 1 155 ? 30.5 -0.167 -0.998 1 98.06 155 GLY B C 1
ATOM 2989 O O . GLY B 1 155 ? 31.25 -0.683 -1.822 1 98.06 155 GLY B O 1
ATOM 2990 N N . ASN B 1 156 ? 29.469 -0.833 -0.449 1 98.38 156 ASN B N 1
ATOM 2991 C CA . ASN B 1 156 ? 29.203 -2.209 -0.853 1 98.38 156 ASN B CA 1
ATOM 2992 C C . ASN B 1 156 ? 27.703 -2.498 -0.909 1 98.38 156 ASN B C 1
ATOM 2994 O O . ASN B 1 156 ? 26.891 -1.669 -0.492 1 98.38 156 ASN B O 1
ATOM 2998 N N . LYS B 1 157 ? 27.422 -3.645 -1.419 1 98.31 157 LYS B N 1
ATOM 2999 C CA . LYS B 1 157 ? 26.047 -4.055 -1.688 1 98.31 157 LYS B CA 1
ATOM 3000 C C . LYS B 1 157 ? 25.219 -4.039 -0.412 1 98.31 157 LYS B C 1
ATOM 3002 O O . LYS B 1 157 ? 24.094 -3.504 -0.401 1 98.31 157 LYS B O 1
ATOM 3007 N N . ASP B 1 158 ? 25.703 -4.539 0.682 1 98.31 158 ASP B N 1
ATOM 3008 C CA . ASP B 1 158 ? 24.953 -4.656 1.928 1 98.31 158 ASP B CA 1
ATOM 3009 C C . ASP B 1 158 ? 24.625 -3.283 2.512 1 98.31 158 ASP B C 1
ATOM 3011 O O . ASP B 1 158 ? 23.531 -3.057 3.02 1 98.31 158 ASP B O 1
ATOM 3015 N N . GLU B 1 159 ? 25.562 -2.402 2.438 1 98.56 159 GLU B N 1
ATOM 3016 C CA . GLU B 1 159 ? 25.359 -1.046 2.941 1 98.56 159 GLU B CA 1
ATOM 3017 C C . GLU B 1 159 ? 24.281 -0.317 2.158 1 98.56 159 GLU B C 1
ATOM 3019 O O . GLU B 1 159 ? 23.406 0.333 2.746 1 98.56 159 GLU B O 1
ATOM 3024 N N . VAL B 1 160 ? 24.297 -0.476 0.851 1 98.81 160 VAL B N 1
ATOM 3025 C CA . VAL B 1 160 ? 23.344 0.187 -0.022 1 98.81 160 VAL B CA 1
ATOM 3026 C C . VAL B 1 160 ? 21.953 -0.401 0.202 1 98.81 160 VAL B C 1
ATOM 3028 O O . VAL B 1 160 ? 20.984 0.336 0.418 1 98.81 160 VAL B O 1
ATOM 3031 N N . LEU B 1 161 ? 21.859 -1.729 0.205 1 98.88 161 LEU B N 1
ATOM 3032 C CA . LEU B 1 161 ? 20.562 -2.387 0.373 1 98.88 161 LEU B CA 1
ATOM 3033 C C . LEU B 1 161 ? 20 -2.139 1.771 1 98.88 161 LEU B C 1
ATOM 3035 O O . LEU B 1 161 ? 18.797 -1.949 1.937 1 98.88 161 LEU B O 1
ATOM 3039 N N . GLY B 1 162 ? 20.859 -2.145 2.754 1 98.44 162 GLY B N 1
ATOM 3040 C CA . GLY B 1 162 ? 20.438 -1.869 4.117 1 98.44 162 GLY B CA 1
ATOM 3041 C C . GLY B 1 162 ? 19.859 -0.475 4.293 1 98.44 162 GLY B C 1
ATOM 3042 O O . GLY B 1 162 ? 18.812 -0.305 4.902 1 98.44 162 GLY B O 1
ATOM 3043 N N . ALA B 1 163 ? 20.562 0.528 3.775 1 98.62 163 ALA B N 1
ATOM 3044 C CA . ALA B 1 163 ? 20.094 1.907 3.865 1 98.62 163 ALA B CA 1
ATOM 3045 C C . ALA B 1 163 ? 18.781 2.09 3.102 1 98.62 163 ALA B C 1
ATOM 3047 O O . ALA B 1 163 ? 17.859 2.754 3.586 1 98.62 163 ALA B O 1
ATOM 3048 N N . ALA B 1 164 ? 18.703 1.454 1.913 1 98.88 164 ALA B N 1
ATOM 3049 C CA . ALA B 1 164 ? 17.5 1.548 1.097 1 98.88 164 ALA B CA 1
ATOM 3050 C C . ALA B 1 164 ? 16.297 0.972 1.833 1 98.88 164 ALA B C 1
ATOM 3052 O O . ALA B 1 164 ? 15.234 1.605 1.896 1 98.88 164 ALA B O 1
ATOM 3053 N N . LEU B 1 165 ? 16.5 -0.186 2.396 1 98.81 165 LEU B N 1
ATOM 3054 C CA . LEU B 1 165 ? 15.398 -0.848 3.078 1 98.81 165 LEU B CA 1
ATOM 3055 C C . LEU B 1 165 ? 15 -0.085 4.34 1 98.81 165 LEU B C 1
ATOM 3057 O O . LEU B 1 165 ? 13.812 0.047 4.641 1 98.81 165 LEU B O 1
ATOM 3061 N N . ASP B 1 166 ? 15.93 0.416 5.039 1 98.5 166 ASP B N 1
ATOM 3062 C CA . ASP B 1 166 ? 15.672 1.205 6.238 1 98.5 166 ASP B CA 1
ATOM 3063 C C . ASP B 1 166 ? 14.828 2.434 5.914 1 98.5 166 ASP B C 1
ATOM 3065 O O . ASP B 1 166 ? 13.812 2.688 6.574 1 98.5 166 ASP B O 1
ATOM 3069 N N . LEU B 1 167 ? 15.188 3.17 4.914 1 98.56 167 LEU B N 1
ATOM 3070 C CA . LEU B 1 167 ? 14.484 4.383 4.5 1 98.56 167 LEU B CA 1
ATOM 3071 C C . LEU B 1 167 ? 13.07 4.059 4.023 1 98.56 167 LEU B C 1
ATOM 3073 O O . LEU B 1 167 ? 12.109 4.711 4.43 1 98.56 167 LEU B O 1
ATOM 3077 N N . LYS B 1 16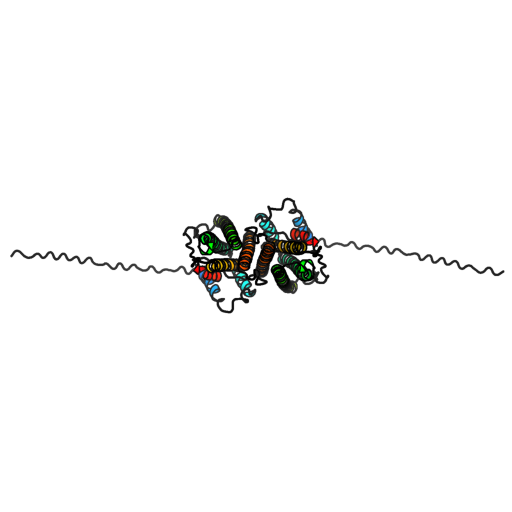8 ? 12.992 3.035 3.217 1 98.88 168 LYS B N 1
ATOM 3078 C CA . LYS B 1 168 ? 11.711 2.742 2.592 1 98.88 168 LYS B CA 1
ATOM 3079 C C . LYS B 1 168 ? 10.727 2.162 3.605 1 98.88 168 LYS B C 1
ATOM 3081 O O . LYS B 1 168 ? 9.531 2.48 3.574 1 98.88 168 LYS B O 1
ATOM 3086 N N . GLU B 1 169 ? 11.18 1.346 4.516 1 98.69 169 GLU B N 1
ATOM 3087 C CA . GLU B 1 169 ? 10.281 0.819 5.539 1 98.69 169 GLU B CA 1
ATOM 3088 C C . GLU B 1 169 ? 9.836 1.916 6.504 1 98.69 169 GLU B C 1
ATOM 3090 O O . GLU B 1 169 ? 8.68 1.944 6.934 1 98.69 169 GLU B O 1
ATOM 3095 N N . ASN B 1 170 ? 10.75 2.746 6.871 1 98.25 170 ASN B N 1
ATOM 3096 C CA . ASN B 1 170 ? 10.375 3.871 7.723 1 98.25 170 ASN B CA 1
ATOM 3097 C C . ASN B 1 170 ? 9.297 4.727 7.07 1 98.25 170 ASN B C 1
ATOM 3099 O O . ASN B 1 170 ? 8.273 5.031 7.699 1 98.25 170 ASN B O 1
ATOM 3103 N N . ALA B 1 171 ? 9.516 5.109 5.836 1 98.19 171 ALA B N 1
ATOM 3104 C CA . ALA B 1 171 ? 8.547 5.941 5.125 1 98.19 171 ALA B CA 1
ATOM 3105 C C . ALA B 1 171 ? 7.191 5.238 5.027 1 98.19 171 ALA B C 1
ATOM 3107 O O . ALA B 1 171 ? 6.148 5.855 5.258 1 98.19 171 ALA B O 1
ATOM 3108 N N . LEU B 1 172 ? 7.242 3.957 4.684 1 98.69 172 LEU B N 1
ATOM 3109 C CA . LEU B 1 172 ? 6.02 3.172 4.586 1 98.69 172 LEU B CA 1
ATOM 3110 C C . LEU B 1 172 ? 5.238 3.213 5.895 1 98.69 172 LEU B C 1
ATOM 3112 O O . LEU B 1 172 ? 4.043 3.521 5.902 1 98.69 172 LEU B O 1
ATOM 3116 N N . PHE B 1 173 ? 5.906 2.965 6.961 1 98.31 173 PHE B N 1
ATOM 3117 C CA . PHE B 1 173 ? 5.227 2.902 8.25 1 98.31 173 PHE B CA 1
ATOM 3118 C C . PHE B 1 173 ? 4.785 4.293 8.703 1 98.31 173 PHE B C 1
ATOM 3120 O O . PHE B 1 173 ? 3.752 4.438 9.352 1 98.31 173 PHE B O 1
ATOM 3127 N N . ALA B 1 174 ? 5.539 5.332 8.352 1 97.44 174 ALA B N 1
ATOM 3128 C CA . ALA B 1 174 ? 5.133 6.699 8.664 1 97.44 174 ALA B CA 1
ATOM 3129 C C . ALA B 1 174 ? 3.84 7.066 7.945 1 97.44 174 ALA B C 1
ATOM 3131 O O . ALA B 1 174 ? 2.961 7.711 8.531 1 97.44 174 ALA B O 1
ATOM 3132 N N . TYR B 1 175 ? 3.725 6.699 6.676 1 97.88 175 TYR B N 1
ATOM 3133 C CA . TYR B 1 175 ? 2.479 6.945 5.961 1 97.88 175 TYR B CA 1
ATOM 3134 C C . TYR B 1 175 ? 1.302 6.289 6.672 1 97.88 175 TYR B C 1
ATOM 3136 O O . TYR B 1 175 ? 0.248 6.906 6.84 1 97.88 175 TYR B O 1
ATOM 3144 N N . HIS B 1 176 ? 1.499 5.102 7.102 1 97.06 176 HIS B N 1
ATOM 3145 C CA . HIS B 1 176 ? 0.396 4.387 7.73 1 97.06 176 HIS B CA 1
ATOM 3146 C C . HIS B 1 176 ? 0.115 4.926 9.133 1 97.06 176 HIS B C 1
ATOM 3148 O O . HIS B 1 176 ? -1.023 4.871 9.602 1 97.06 176 HIS B O 1
ATOM 3154 N N . GLY B 1 177 ? 1.085 5.527 9.766 1 95.56 177 GLY B N 1
ATOM 3155 C CA . GLY B 1 177 ? 0.854 6.195 11.039 1 95.56 177 GLY B CA 1
ATOM 3156 C C . GLY B 1 177 ? 0.083 7.492 10.898 1 95.56 177 GLY B C 1
ATOM 3157 O O . GLY B 1 177 ? -0.591 7.926 11.836 1 95.56 177 GLY B O 1
ATOM 3158 N N . ALA B 1 178 ? 0.11 8.062 9.758 1 94.5 178 ALA B N 1
ATOM 3159 C CA . ALA B 1 178 ? -0.428 9.414 9.586 1 94.5 178 ALA B CA 1
ATOM 3160 C C . ALA B 1 178 ? -1.806 9.375 8.93 1 94.5 178 ALA B C 1
ATOM 3162 O O . ALA B 1 178 ? -2.549 10.359 8.977 1 94.5 178 ALA B O 1
ATOM 3163 N N . VAL B 1 179 ? -2.113 8.281 8.305 1 93 179 VAL B N 1
ATOM 3164 C CA . VAL B 1 179 ? -3.279 8.242 7.426 1 93 179 VAL B CA 1
ATOM 3165 C C . VAL B 1 179 ? -4.539 8.586 8.219 1 93 179 VAL B C 1
ATOM 3167 O O . VAL B 1 179 ? -5.41 9.305 7.73 1 93 179 VAL B O 1
ATOM 3170 N N . GLY B 1 180 ? -4.715 8.188 9.438 1 88.69 180 GLY B N 1
ATOM 3171 C CA . GLY B 1 180 ? -5.883 8.445 10.266 1 88.69 180 GLY B CA 1
ATOM 3172 C C . GLY B 1 180 ? -5.965 9.875 10.75 1 88.69 180 GLY B C 1
ATOM 3173 O O . GLY B 1 180 ? -6.988 10.297 11.297 1 88.69 180 GLY B O 1
ATOM 3174 N N . LEU B 1 181 ? -4.918 10.688 10.492 1 90.75 181 LEU B N 1
ATOM 3175 C CA . LEU B 1 181 ? -4.863 12.078 10.93 1 90.75 181 LEU B CA 1
ATOM 3176 C C . LEU B 1 181 ? -5.344 13.023 9.836 1 90.75 181 LEU B C 1
ATOM 3178 O O . LEU B 1 181 ? -5.59 14.203 10.086 1 90.75 181 LEU B O 1
ATOM 3182 N N . ILE B 1 182 ? -5.449 12.508 8.625 1 92.44 182 ILE B N 1
ATOM 3183 C CA . ILE B 1 182 ? -5.773 13.344 7.477 1 92.44 182 ILE B CA 1
ATOM 3184 C C . ILE B 1 182 ? -7.285 13.523 7.375 1 92.44 182 ILE B C 1
ATOM 3186 O O . ILE B 1 182 ? -8.031 12.539 7.367 1 92.44 182 ILE B O 1
ATOM 3190 N N . LYS B 1 183 ? -7.711 14.766 7.258 1 89.06 183 LYS B N 1
ATOM 3191 C CA . LYS B 1 183 ? -9.141 15.062 7.203 1 89.06 183 LYS B CA 1
ATOM 3192 C C . LYS B 1 183 ? -9.594 15.336 5.773 1 89.06 183 LYS B C 1
ATOM 3194 O O . LYS B 1 183 ? -10.695 14.953 5.383 1 89.06 183 LYS B O 1
ATOM 3199 N N . ASP B 1 184 ? -8.773 16.016 5.043 1 90 184 ASP B N 1
ATOM 3200 C CA . ASP B 1 184 ? -9.125 16.328 3.66 1 90 184 ASP B CA 1
ATOM 3201 C C . ASP B 1 184 ? -9.141 15.062 2.801 1 90 184 ASP B C 1
ATOM 3203 O O . ASP B 1 184 ? -8.117 14.375 2.674 1 90 184 ASP B O 1
ATOM 3207 N N . ALA B 1 185 ? -10.242 14.797 2.15 1 88.25 185 ALA B N 1
ATOM 3208 C CA . ALA B 1 185 ? -10.43 13.539 1.43 1 88.25 185 ALA B CA 1
ATOM 3209 C C . ALA B 1 185 ? -9.492 13.445 0.231 1 88.25 185 ALA B C 1
ATOM 3211 O O . ALA B 1 185 ? -9 12.367 -0.1 1 88.25 185 ALA B O 1
ATOM 3212 N N . SER B 1 186 ? -9.281 14.5 -0.453 1 88.44 186 SER B N 1
ATOM 3213 C CA . SER B 1 186 ? -8.383 14.484 -1.606 1 88.44 186 SER B CA 1
ATOM 3214 C C . SER B 1 186 ? -6.941 14.234 -1.186 1 88.44 186 SER B C 1
ATOM 3216 O O . SER B 1 186 ? -6.23 13.453 -1.822 1 88.44 186 SER B O 1
ATOM 3218 N N . LEU B 1 187 ? -6.547 14.875 -0.114 1 92.62 187 LEU B N 1
ATOM 3219 C CA . LEU B 1 187 ? -5.215 14.633 0.432 1 92.62 187 LEU B CA 1
ATOM 3220 C C . LEU B 1 187 ? -5.082 13.188 0.909 1 92.62 187 LEU B C 1
ATOM 3222 O O . LEU B 1 187 ? -4.051 12.547 0.684 1 92.62 187 LEU B O 1
ATOM 3226 N N . LEU B 1 188 ? -6.129 12.711 1.528 1 94.94 188 LEU B N 1
ATOM 3227 C CA . LEU B 1 188 ? -6.137 11.336 2.01 1 94.94 188 LEU B CA 1
ATOM 3228 C C . LEU B 1 188 ? -5.965 10.359 0.853 1 94.94 188 LEU B C 1
ATOM 3230 O O . LEU B 1 188 ? -5.191 9.398 0.953 1 94.94 188 LEU B O 1
ATOM 3234 N N . SER B 1 189 ? -6.609 10.578 -0.231 1 94.31 189 SER B N 1
ATOM 3235 C CA . SER B 1 189 ? -6.508 9.703 -1.393 1 94.31 189 SER B CA 1
ATOM 3236 C C . SER B 1 189 ? -5.09 9.695 -1.957 1 94.31 189 SER B C 1
ATOM 3238 O O . SER B 1 189 ? -4.562 8.641 -2.312 1 94.31 189 SER B O 1
ATOM 3240 N N . VAL B 1 190 ? -4.492 10.828 -2.049 1 96 190 VAL B N 1
ATOM 3241 C CA . VAL B 1 190 ? -3.123 10.922 -2.545 1 96 190 VAL B CA 1
ATOM 3242 C C . VAL B 1 190 ? -2.176 10.203 -1.586 1 96 190 VAL B C 1
ATOM 3244 O O . VAL B 1 190 ? -1.333 9.406 -2.014 1 96 190 VAL B O 1
ATOM 3247 N N . ALA B 1 191 ? -2.33 10.469 -0.294 1 97.25 191 ALA B N 1
ATOM 3248 C CA . ALA B 1 191 ? -1.479 9.844 0.716 1 97.25 191 ALA B CA 1
ATOM 3249 C C . ALA B 1 191 ? -1.601 8.32 0.673 1 97.25 191 ALA B C 1
ATOM 3251 O O . ALA B 1 191 ? -0.595 7.613 0.721 1 97.25 191 ALA B O 1
ATOM 3252 N N . ALA B 1 192 ? -2.789 7.84 0.546 1 97.25 192 ALA B N 1
ATOM 3253 C CA . ALA B 1 192 ? -3.018 6.398 0.493 1 97.25 192 ALA B CA 1
ATOM 3254 C C . ALA B 1 192 ? -2.408 5.793 -0.767 1 97.25 192 ALA B C 1
ATOM 3256 O O . ALA B 1 192 ? -1.848 4.695 -0.726 1 97.25 192 ALA B O 1
ATOM 3257 N N . SER B 1 193 ? -2.547 6.496 -1.873 1 97.88 193 SER B N 1
ATOM 3258 C CA . SER B 1 193 ? -1.969 6.027 -3.129 1 97.88 193 SER B CA 1
ATOM 3259 C C . SER B 1 193 ? -0.45 5.926 -3.035 1 97.88 193 SER B C 1
ATOM 3261 O O . SER B 1 193 ? 0.139 4.93 -3.463 1 97.88 193 SER B O 1
ATOM 3263 N N . ILE B 1 194 ? 0.151 6.891 -2.453 1 98.69 194 ILE B N 1
ATOM 3264 C CA . ILE B 1 194 ? 1.599 6.887 -2.279 1 98.69 194 ILE B CA 1
ATOM 3265 C C . ILE B 1 194 ? 2 5.781 -1.307 1 98.69 194 ILE B C 1
ATOM 3267 O O . ILE B 1 194 ? 2.959 5.047 -1.555 1 98.69 194 ILE B O 1
ATOM 3271 N N . ALA B 1 195 ? 1.252 5.637 -0.203 1 98.56 195 ALA B N 1
ATOM 3272 C CA . ALA B 1 195 ? 1.533 4.578 0.761 1 98.56 195 ALA B CA 1
ATOM 3273 C C . ALA B 1 195 ? 1.493 3.205 0.095 1 98.56 195 ALA B C 1
ATOM 3275 O O . ALA B 1 195 ? 2.312 2.334 0.4 1 98.56 195 ALA B O 1
ATOM 3276 N N . GLY B 1 196 ? 0.536 3.02 -0.784 1 98.31 196 GLY B N 1
ATOM 3277 C CA . GLY B 1 196 ? 0.478 1.775 -1.537 1 98.31 196 GLY B CA 1
ATOM 3278 C C . GLY B 1 196 ? 1.736 1.505 -2.34 1 98.31 196 GLY B C 1
ATOM 3279 O O . GLY B 1 196 ? 2.279 0.399 -2.297 1 98.31 196 GLY B O 1
ATOM 3280 N N . VAL B 1 197 ? 2.203 2.492 -3.004 1 98.81 197 VAL B N 1
ATOM 3281 C CA . VAL B 1 197 ? 3.398 2.336 -3.824 1 98.81 197 VAL B CA 1
ATOM 3282 C C . VAL B 1 197 ? 4.617 2.127 -2.93 1 98.81 197 VAL B C 1
ATOM 3284 O O . VAL B 1 197 ? 5.512 1.347 -3.26 1 98.81 197 VAL B O 1
ATOM 3287 N N . GLU B 1 198 ? 4.633 2.807 -1.776 1 98.81 198 GLU B N 1
ATOM 3288 C CA . GLU B 1 198 ? 5.703 2.553 -0.818 1 98.81 198 GLU B CA 1
ATOM 3289 C C . GLU B 1 198 ? 5.73 1.085 -0.398 1 98.81 198 GLU B C 1
ATOM 3291 O O . GLU B 1 198 ? 6.805 0.5 -0.236 1 98.81 198 GLU B O 1
ATOM 3296 N N . GLY B 1 199 ? 4.621 0.528 -0.219 1 98.75 199 GLY B N 1
ATOM 3297 C CA . GLY B 1 199 ? 4.555 -0.891 0.091 1 98.75 199 GLY B CA 1
ATOM 3298 C C . GLY B 1 199 ? 5.133 -1.769 -1.003 1 98.75 199 GLY B C 1
ATOM 3299 O O . GLY B 1 199 ? 5.836 -2.74 -0.72 1 98.75 199 GLY B O 1
ATOM 3300 N N . ARG B 1 200 ? 4.809 -1.396 -2.25 1 98.88 200 ARG B N 1
ATOM 3301 C CA . ARG B 1 200 ? 5.371 -2.146 -3.367 1 98.88 200 ARG B CA 1
ATOM 3302 C C . ARG B 1 200 ? 6.887 -2.01 -3.414 1 98.88 200 ARG B C 1
ATOM 3304 O O . ARG B 1 200 ? 7.594 -2.977 -3.705 1 98.88 200 ARG B O 1
ATOM 3311 N N . HIS B 1 201 ? 7.41 -0.789 -3.145 1 98.94 201 HIS B N 1
ATOM 3312 C CA . HIS B 1 201 ? 8.852 -0.596 -3.092 1 98.94 201 HIS B CA 1
ATOM 3313 C C . HIS B 1 201 ? 9.5 -1.538 -2.082 1 98.94 201 HIS B C 1
ATOM 3315 O O . HIS B 1 201 ? 10.477 -2.217 -2.396 1 98.94 201 HIS B O 1
ATOM 3321 N N . VAL B 1 202 ? 8.945 -1.583 -0.918 1 98.88 202 VAL B N 1
ATOM 3322 C CA . VAL B 1 202 ? 9.492 -2.402 0.158 1 98.88 202 VAL B CA 1
ATOM 3323 C C . VAL B 1 202 ? 9.422 -3.877 -0.229 1 98.88 202 VAL B C 1
ATOM 3325 O O . VAL B 1 202 ? 10.383 -4.625 -0.013 1 98.88 202 VAL B O 1
ATOM 3328 N N . SER B 1 203 ? 8.312 -4.266 -0.816 1 98.88 203 SER B N 1
ATOM 3329 C CA . SER B 1 203 ? 8.156 -5.652 -1.254 1 98.88 203 SER B CA 1
ATOM 3330 C C . SER B 1 203 ? 9.234 -6.031 -2.268 1 98.88 203 SER B C 1
ATOM 3332 O O . SER B 1 203 ? 9.883 -7.074 -2.135 1 98.88 203 SER B O 1
ATOM 3334 N N . ALA B 1 204 ? 9.43 -5.176 -3.254 1 98.62 204 ALA B N 1
ATOM 3335 C CA . ALA B 1 204 ? 10.422 -5.441 -4.297 1 98.62 204 ALA B CA 1
ATOM 3336 C C . ALA B 1 204 ? 11.828 -5.484 -3.723 1 98.62 204 ALA B C 1
ATOM 3338 O O . ALA B 1 204 ? 12.633 -6.352 -4.086 1 98.62 204 ALA B O 1
ATOM 3339 N N . LEU B 1 205 ? 12.148 -4.574 -2.834 1 98.69 205 LEU B N 1
ATOM 3340 C CA . LEU B 1 205 ? 13.461 -4.543 -2.203 1 98.69 205 LEU B CA 1
ATOM 3341 C C . LEU B 1 205 ? 13.695 -5.805 -1.379 1 98.69 205 LEU B C 1
ATOM 3343 O O . LEU B 1 205 ? 14.742 -6.449 -1.509 1 98.69 205 LEU B O 1
ATOM 3347 N N . ARG B 1 206 ? 12.719 -6.125 -0.539 1 98.31 206 ARG B N 1
ATOM 3348 C CA . ARG B 1 206 ? 12.852 -7.32 0.292 1 98.31 206 ARG B CA 1
ATOM 3349 C C . ARG B 1 206 ? 13.062 -8.562 -0.565 1 98.31 206 ARG B C 1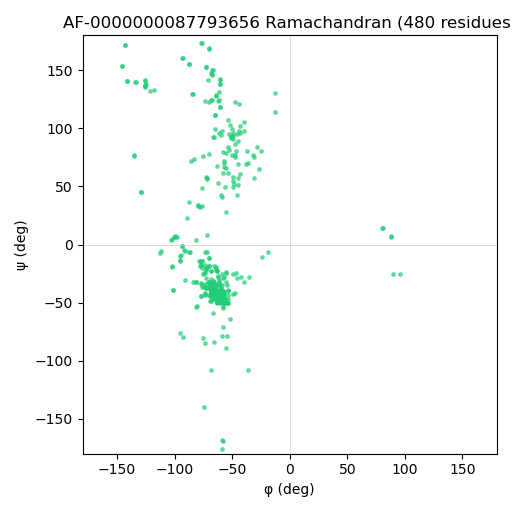
ATOM 3351 O O . ARG B 1 206 ? 13.961 -9.359 -0.294 1 98.31 206 ARG B O 1
ATOM 3358 N N . GLU B 1 207 ? 12.242 -8.641 -1.583 1 97.06 207 GLU B N 1
ATOM 3359 C CA . GLU B 1 207 ? 12.367 -9.805 -2.457 1 97.06 207 GLU B CA 1
ATOM 3360 C C . GLU B 1 207 ? 13.75 -9.867 -3.094 1 97.06 207 GLU B C 1
ATOM 3362 O O . GLU B 1 207 ? 14.352 -10.945 -3.186 1 97.06 207 GLU B O 1
ATOM 3367 N N . SER B 1 208 ? 14.258 -8.797 -3.537 1 96.56 208 SER B N 1
ATOM 3368 C CA . SER B 1 208 ? 15.562 -8.758 -4.18 1 96.56 208 SER B CA 1
ATOM 3369 C C . SER B 1 208 ? 16.672 -9.164 -3.211 1 96.56 208 SER B C 1
ATOM 3371 O O . SER B 1 208 ? 17.75 -9.57 -3.635 1 96.56 208 SER B O 1
ATOM 3373 N N . MET B 1 209 ? 16.406 -9.031 -1.903 1 97.38 209 MET B N 1
ATOM 3374 C CA . MET B 1 209 ? 17.359 -9.359 -0.853 1 97.38 209 MET B CA 1
ATOM 3375 C C . MET B 1 209 ? 17.156 -10.789 -0.365 1 97.38 209 MET B C 1
ATOM 3377 O O . MET B 1 209 ? 17.859 -11.234 0.553 1 97.38 209 MET B O 1
ATOM 3381 N N . GLY B 1 210 ? 16.172 -11.508 -0.919 1 94.94 210 GLY B N 1
ATOM 3382 C CA . GLY B 1 210 ? 15.875 -12.852 -0.465 1 94.94 210 GLY B CA 1
ATOM 3383 C C . GLY B 1 210 ? 15.039 -12.883 0.803 1 94.94 210 GLY B C 1
ATOM 3384 O O . GLY B 1 210 ? 14.945 -13.914 1.468 1 94.94 210 GLY B O 1
ATOM 3385 N N . LEU B 1 211 ? 14.461 -11.711 1.128 1 96.94 211 LEU B N 1
ATOM 3386 C CA . LEU B 1 211 ? 13.586 -11.617 2.291 1 96.94 211 LEU B CA 1
ATOM 3387 C C . LEU B 1 211 ? 12.133 -11.828 1.893 1 96.94 211 LEU B C 1
ATOM 3389 O O . LEU B 1 211 ? 11.781 -11.727 0.714 1 96.94 211 LEU B O 1
ATOM 3393 N N . ASP B 1 212 ? 11.289 -12.164 2.9 1 97.44 212 ASP B N 1
ATOM 3394 C CA . ASP B 1 212 ? 9.852 -12.242 2.652 1 97.44 212 ASP B CA 1
ATOM 3395 C C . ASP B 1 212 ? 9.305 -10.898 2.189 1 97.44 212 ASP B C 1
ATOM 3397 O O . ASP B 1 212 ? 9.375 -9.906 2.922 1 97.44 212 ASP B O 1
ATOM 3401 N N . PRO B 1 213 ? 8.766 -10.844 1.012 1 98.31 213 PRO B N 1
ATOM 3402 C CA . PRO B 1 213 ? 8.273 -9.57 0.498 1 98.31 213 PRO B CA 1
ATOM 3403 C C . PRO B 1 213 ? 7.016 -9.086 1.222 1 98.31 213 PRO B C 1
ATOM 3405 O O . PRO B 1 213 ? 6.637 -7.918 1.101 1 98.31 213 PRO B O 1
ATOM 3408 N N . VAL B 1 214 ? 6.305 -9.969 1.926 1 98.69 214 VAL B N 1
ATOM 3409 C CA . VAL B 1 214 ? 5.074 -9.648 2.641 1 98.69 214 VAL B CA 1
ATOM 3410 C C . VAL B 1 214 ? 5.102 -10.289 4.027 1 98.69 214 VAL B C 1
ATOM 3412 O O . VAL B 1 214 ? 4.367 -11.242 4.293 1 98.69 214 VAL B O 1
ATOM 3415 N N . PRO B 1 215 ? 5.82 -9.719 4.914 1 98.38 215 PRO B N 1
ATOM 3416 C CA . PRO B 1 215 ? 6.156 -10.43 6.152 1 98.38 215 PRO B CA 1
ATOM 3417 C C . PRO B 1 215 ? 5.008 -10.43 7.16 1 98.38 215 PRO B C 1
ATOM 3419 O O . PRO B 1 215 ? 5.043 -11.18 8.141 1 98.38 215 PRO B O 1
ATOM 3422 N N . ALA B 1 216 ? 3.975 -9.617 7.008 1 98.25 216 ALA B N 1
ATOM 3423 C CA . ALA B 1 216 ? 2.865 -9.523 7.953 1 98.25 216 ALA B CA 1
ATOM 3424 C C . ALA B 1 216 ? 1.552 -9.234 7.23 1 98.25 216 ALA B C 1
ATOM 3426 O O . ALA B 1 216 ? 1.548 -8.648 6.148 1 98.25 216 ALA B O 1
ATOM 3427 N N . PRO B 1 217 ? 0.414 -9.625 7.809 1 98.69 217 PRO B N 1
ATOM 3428 C CA . PRO B 1 217 ? -0.875 -9.414 7.145 1 98.69 217 PRO B CA 1
ATOM 3429 C C . PRO B 1 217 ? -1.354 -7.969 7.23 1 98.69 217 PRO B C 1
ATOM 3431 O O . PRO B 1 217 ? -2.309 -7.59 6.547 1 98.69 217 PRO B O 1
ATOM 3434 N N . PHE B 1 218 ? -0.725 -7.184 8.109 1 98.56 218 PHE B N 1
ATOM 3435 C CA . PHE B 1 218 ? -1.06 -5.777 8.289 1 98.56 218 PHE B CA 1
ATOM 3436 C C . PHE B 1 218 ? 0.201 -4.922 8.336 1 98.56 218 PHE B C 1
ATOM 3438 O O . PHE B 1 218 ? 1.21 -5.324 8.914 1 98.56 218 PHE B O 1
ATOM 3445 N N . GLU B 1 219 ? 0.127 -3.775 7.703 1 98.19 219 GLU B N 1
ATOM 3446 C CA . GLU B 1 219 ? 1.295 -2.9 7.73 1 98.19 219 GLU B CA 1
ATOM 3447 C C . GLU B 1 219 ? 1.552 -2.363 9.133 1 98.19 219 GLU B C 1
ATOM 3449 O O . GLU B 1 219 ? 0.611 -2.055 9.867 1 98.19 219 GLU B O 1
ATOM 3454 N N . GLY B 1 220 ? 2.848 -2.191 9.414 1 94.88 220 GLY B N 1
ATOM 3455 C CA . GLY B 1 220 ? 3.201 -1.425 10.594 1 94.88 220 GLY B CA 1
ATOM 3456 C C . GLY B 1 220 ? 2.893 0.054 10.461 1 94.88 220 GLY B C 1
ATOM 3457 O O . GLY B 1 220 ? 2.553 0.528 9.375 1 94.88 220 GLY B O 1
ATOM 3458 N N . ALA B 1 221 ? 2.986 0.737 11.594 1 96 221 ALA B N 1
ATOM 3459 C CA . ALA B 1 221 ? 2.758 2.178 11.648 1 96 221 ALA B CA 1
ATOM 3460 C C . ALA B 1 221 ? 3.736 2.852 12.609 1 96 221 ALA B C 1
ATOM 3462 O O . ALA B 1 221 ? 4.043 2.309 13.672 1 96 221 ALA B O 1
ATOM 3463 N N . LEU B 1 222 ? 4.18 4.027 12.156 1 95.12 222 LEU B N 1
ATOM 3464 C CA . LEU B 1 222 ? 5.031 4.859 13 1 95.12 222 LEU B CA 1
ATOM 3465 C C . LEU B 1 222 ? 4.449 6.262 13.148 1 95.12 222 LEU B C 1
ATOM 3467 O O . LEU B 1 222 ? 4.027 6.867 12.156 1 95.12 222 LEU B O 1
ATOM 3471 N N . GLU B 1 223 ? 4.508 6.707 14.414 1 91.38 223 GLU B N 1
ATOM 3472 C CA . GLU B 1 223 ? 4.238 8.125 14.609 1 91.38 223 GLU B CA 1
ATOM 3473 C C . GLU B 1 223 ? 5.34 8.992 14 1 91.38 223 GLU B C 1
ATOM 3475 O O . GLU B 1 223 ? 6.512 8.602 14 1 91.38 223 GLU B O 1
ATOM 3480 N N . ALA B 1 224 ? 4.914 10.18 13.57 1 90.44 224 ALA B N 1
ATOM 3481 C CA . ALA B 1 224 ? 5.855 11.094 12.93 1 90.44 224 ALA B CA 1
ATOM 3482 C C . ALA B 1 224 ? 7.078 11.328 13.812 1 90.44 224 ALA B C 1
ATOM 3484 O O . ALA B 1 224 ? 8.203 11.391 13.32 1 90.44 224 ALA B O 1
ATOM 3485 N N . GLN B 1 225 ? 6.852 11.445 15.086 1 88 225 GLN B N 1
ATOM 3486 C CA . GLN B 1 225 ? 7.949 11.719 16.016 1 88 225 GLN B CA 1
ATOM 3487 C C . GLN B 1 225 ? 8.953 10.562 16.031 1 88 225 GLN B C 1
ATOM 3489 O O . GLN B 1 225 ? 10.164 10.789 16 1 88 225 GLN B O 1
ATOM 3494 N N . VAL B 1 226 ? 8.492 9.375 16.094 1 94.5 226 VAL B N 1
ATOM 3495 C CA . VAL B 1 226 ? 9.359 8.195 16.125 1 94.5 226 VAL B CA 1
ATOM 3496 C C . VAL B 1 226 ? 10.07 8.055 14.773 1 94.5 226 VAL B C 1
ATOM 3498 O O . VAL B 1 226 ? 11.273 7.805 14.727 1 94.5 226 VAL B O 1
ATOM 3501 N N . SER B 1 227 ? 9.305 8.18 13.695 1 95.56 227 SER B N 1
ATOM 3502 C CA . SER B 1 227 ? 9.875 8.141 12.352 1 95.56 227 SER B CA 1
ATOM 3503 C C . SER B 1 227 ? 11.008 9.156 12.203 1 95.56 227 SER B C 1
ATOM 3505 O O . SER B 1 227 ? 12.102 8.812 11.75 1 95.56 227 SER B O 1
ATOM 3507 N N . GLY B 1 228 ? 10.727 10.414 12.594 1 91.88 228 GLY B N 1
ATOM 3508 C CA . GLY B 1 228 ? 11.727 11.469 12.5 1 91.88 228 GLY B CA 1
ATOM 3509 C C . GLY B 1 228 ? 12.984 11.164 13.297 1 91.88 228 GLY B C 1
ATOM 3510 O O . GLY B 1 228 ? 14.094 11.406 12.82 1 91.88 228 GLY B O 1
ATOM 3511 N N . ARG B 1 229 ? 12.828 10.625 14.469 1 93.44 229 ARG B N 1
ATOM 3512 C CA . ARG B 1 229 ? 13.977 10.281 15.297 1 93.44 229 ARG B CA 1
ATOM 3513 C C . ARG B 1 229 ? 14.844 9.227 14.617 1 93.44 229 ARG B C 1
ATOM 3515 O O . ARG B 1 229 ? 16.078 9.312 14.633 1 93.44 229 ARG B O 1
ATOM 3522 N N . LYS B 1 230 ? 14.219 8.305 14.047 1 95.12 230 LYS B N 1
ATOM 3523 C CA . LYS B 1 230 ? 14.945 7.238 13.359 1 95.12 230 LYS B CA 1
ATOM 3524 C C . LYS B 1 230 ? 15.68 7.777 12.133 1 95.12 230 LYS B C 1
ATOM 3526 O O . LYS B 1 230 ? 16.766 7.309 11.797 1 95.12 230 LYS B O 1
ATOM 3531 N N . LEU B 1 231 ? 15.117 8.766 11.547 1 95.75 231 LEU B N 1
ATOM 3532 C CA . LEU B 1 231 ? 15.68 9.281 10.305 1 95.75 231 LEU B CA 1
ATOM 3533 C C . LEU B 1 231 ? 16.688 10.391 10.586 1 95.75 231 LEU B C 1
ATOM 3535 O O . LEU B 1 231 ? 17.344 10.891 9.656 1 95.75 231 LEU B O 1
ATOM 3539 N N . ALA B 1 232 ? 16.797 10.758 11.836 1 91.5 232 ALA B N 1
ATOM 3540 C CA . ALA B 1 232 ? 17.734 11.812 12.195 1 91.5 232 ALA B CA 1
ATOM 3541 C C . ALA B 1 232 ? 19.156 11.445 11.75 1 91.5 232 ALA B C 1
ATOM 3543 O O . ALA B 1 232 ? 19.953 12.328 11.414 1 91.5 232 ALA B O 1
ATOM 3544 N N . ARG B 1 233 ? 19.453 10.211 11.664 1 93.25 233 ARG B N 1
ATOM 3545 C CA . ARG B 1 233 ? 20.781 9.742 11.25 1 93.25 233 ARG B CA 1
ATOM 3546 C C . ARG B 1 233 ? 21.062 10.125 9.797 1 93.25 233 ARG B C 1
ATOM 3548 O O . ARG B 1 233 ? 22.219 10.148 9.375 1 93.25 233 ARG B O 1
ATOM 3555 N N . TYR B 1 234 ? 20.031 10.43 9.062 1 94.88 234 TYR B N 1
ATOM 3556 C CA . TYR B 1 234 ? 20.203 10.836 7.672 1 94.88 234 TYR B CA 1
ATOM 3557 C C . TYR B 1 234 ? 20.125 12.352 7.531 1 94.88 234 TYR B C 1
ATOM 3559 O O . TYR B 1 234 ? 20.016 12.875 6.422 1 94.88 234 TYR B O 1
ATOM 3567 N N . GLY B 1 235 ? 20.047 13.062 8.648 1 89.19 235 GLY B N 1
ATOM 3568 C CA . GLY B 1 235 ? 19.922 14.508 8.609 1 89.19 235 GLY B CA 1
ATOM 3569 C C . GLY B 1 235 ? 18.5 14.992 8.523 1 89.19 235 GLY B C 1
ATOM 3570 O O . GLY B 1 235 ? 18.25 16.172 8.25 1 89.19 235 GLY B O 1
ATOM 3571 N N . PHE B 1 236 ? 17.594 14.039 8.633 1 89.06 236 PHE B N 1
ATOM 3572 C CA . PHE B 1 236 ? 16.172 14.367 8.625 1 89.06 236 PHE B CA 1
ATOM 3573 C C . PHE B 1 236 ? 15.812 15.219 9.844 1 89.06 236 PHE B C 1
ATOM 3575 O O . PHE B 1 236 ? 16.188 14.891 10.969 1 89.06 236 PHE B O 1
ATOM 3582 N N . VAL B 1 237 ? 15.141 16.344 9.609 1 76.94 237 VAL B N 1
ATOM 3583 C CA . VAL B 1 237 ? 14.836 17.25 10.703 1 76.94 237 VAL B CA 1
ATOM 3584 C C . VAL B 1 237 ? 13.336 17.281 10.953 1 76.94 237 VAL B C 1
ATOM 3586 O O . VAL B 1 237 ? 12.867 17.859 11.945 1 76.94 237 VAL B O 1
ATOM 3589 N N . GLY B 1 238 ? 12.648 16.547 9.945 1 64.19 238 GLY B N 1
ATOM 3590 C CA . GLY B 1 238 ? 11.195 16.594 10.023 1 64.19 238 GLY B CA 1
ATOM 3591 C C . GLY B 1 238 ? 10.625 15.859 11.227 1 64.19 238 GLY B C 1
ATOM 3592 O O . GLY B 1 238 ? 11.234 14.906 11.711 1 64.19 238 GLY B O 1
ATOM 3593 N N . GLY B 1 239 ? 9.539 16.344 11.727 1 52.78 239 GLY B N 1
ATOM 3594 C CA . GLY B 1 239 ? 8.906 15.773 12.906 1 52.78 239 GLY B CA 1
ATOM 3595 C C . GLY B 1 239 ? 9.414 16.375 14.203 1 52.78 239 GLY B C 1
ATOM 3596 O O . GLY B 1 239 ? 8.875 16.094 15.281 1 52.78 239 GLY B O 1
ATOM 3597 N N . ALA B 1 240 ? 10.68 16.906 14.148 1 40.44 240 ALA B N 1
ATOM 3598 C CA . ALA B 1 240 ? 11.188 17.578 15.328 1 40.44 240 ALA B CA 1
ATOM 3599 C C . ALA B 1 240 ? 10.398 18.859 15.617 1 40.44 240 ALA B C 1
ATOM 3601 O O . ALA B 1 240 ? 10.031 19.594 14.695 1 40.44 240 ALA B O 1
ATOM 3602 N N . SER B 1 241 ? 9.359 18.734 16.453 1 36.19 241 SER B N 1
ATOM 3603 C CA . SER B 1 241 ? 8.727 19.906 17.047 1 36.19 241 SER B CA 1
ATOM 3604 C C . SER B 1 241 ? 9.695 21.078 17.109 1 36.19 241 SER B C 1
ATOM 3606 O O . SER B 1 241 ? 10.75 21 17.75 1 36.19 241 SER B O 1
ATOM 3608 N N . LYS B 1 242 ? 9.875 21.797 15.961 1 30.11 242 LYS B N 1
ATOM 3609 C CA . LYS B 1 242 ? 10.375 23.109 16.344 1 30.11 242 LYS B CA 1
ATOM 3610 C C . LYS B 1 242 ? 9.305 23.938 17.047 1 30.11 242 LYS B C 1
ATOM 3612 O O . LYS B 1 242 ? 8.109 23.75 16.797 1 30.11 242 LYS B O 1
#

InterPro domains:
  IPR006311 Twin-arginine translocation pathway, signal sequence [PS51318] (1-58)
  IPR009078 Ferritin-like superfamily [SSF47240] (107-218)

Sequence (484 aa):
MSQTLENSMPNAASETSSEISQAPDNGIKSPARRHFMALGTALGGAAFAGALFSPARADLVAAVGKIFYLDPIVLNFALELEELESDFFSRVTTSSGFGALDERQQNIFYTIASQDKAHFEKISSIRDLRGDTGARRNQASSLGRPKFFRYGPLGNKDEVLGAALDLKENALFAYHGAVGLIKDASLLSVAASIAGVEGRHVSALRESMGLDPVPAPFEGALEAQVSGRKLARYGFVGGASKMSQTLENSMPNAASETSSEISQAPDNGIKSPARRHFMALGTALGGAAFAGALFSPARADLVAAVGKIFYLDPIVLNFALELEELESDFFSRVTTSSGFGALDERQQNIFYTIASQDKAHFEKISSIRDLRGDTGARRNQASSLGRPKFFRYGPLGNKDEVLGAALDLKENALFAYHGAVGLIKDASLLSVAASIAGVEGRHVSALRESMGLDPVPAPFEGALEAQVSGRKLARYGFVGGASK

Solvent-accessible surface area (backbone atoms only — not comparable to full-atom values): 27015 Å² total; per-residue (Å²): 133,90,71,81,78,72,76,73,75,77,74,69,80,76,80,75,76,76,75,74,76,77,70,80,76,74,68,79,72,54,67,73,62,55,61,61,56,64,66,64,66,72,80,64,82,79,79,56,81,88,59,48,67,40,69,64,58,53,42,51,53,25,53,55,29,72,77,42,91,39,47,67,58,54,49,52,42,49,34,50,51,27,45,52,49,23,49,48,44,54,57,46,70,76,30,58,3,44,71,62,42,53,70,68,53,46,50,50,44,54,51,48,22,55,27,28,43,51,48,26,52,52,45,48,51,52,49,48,64,54,24,71,67,74,67,51,71,83,69,54,59,65,71,68,45,76,72,66,66,43,76,77,76,38,70,35,45,67,43,38,54,49,52,51,49,52,54,41,48,45,52,32,16,29,43,52,42,43,56,36,34,45,72,53,36,57,59,37,38,51,51,51,22,40,32,23,34,34,26,14,49,42,12,52,52,28,44,73,72,75,41,71,39,67,83,54,60,54,53,59,46,25,50,57,54,60,39,22,60,68,36,36,78,35,52,44,64,48,55,59,82,122,137,81,80,80,77,79,80,78,78,78,76,77,79,78,79,79,78,76,79,77,77,76,70,81,76,76,67,80,75,53,67,72,63,55,61,59,55,64,65,62,64,72,75,66,75,80,85,50,75,88,69,45,65,46,69,65,58,55,38,53,53,23,55,58,31,72,78,43,90,39,48,66,60,52,50,53,42,48,35,50,51,26,45,53,49,22,50,48,45,55,57,44,69,77,29,58,3,44,71,63,42,54,72,69,52,46,52,50,46,53,51,48,23,55,28,28,41,52,49,26,53,54,47,47,51,51,48,50,63,54,25,71,68,74,67,50,72,83,72,55,57,68,72,66,45,76,73,67,66,42,74,78,76,38,68,34,44,66,43,39,52,50,52,50,50,52,54,40,48,45,53,30,17,30,43,51,42,44,55,36,36,46,73,54,38,62,59,38,38,52,52,50,21,40,31,22,36,34,27,13,50,42,13,51,52,28,43,73,70,75,41,72,40,66,83,53,62,53,50,56,46,25,50,56,54,59,41,23,60,68,36,36,78,35,51,45,65,47,52,56,83,122

pLDDT: mean 72.72, std 30.03, range [21.98, 98.94]

Secondary structure (DSSP, 8-state):
------------------------------HHHHHHHHHHTTT--S--SSSS--HHHHHHHHHHHHHS--HHHHHHHHHHHHHHHHHHHHHGGGSHHHHTS-HHHHHHHHHHHHHHHHHHHHHHHHHHHHHTTS--SS---TTSS----------SHHHHHHHHHHHHHHHHHHHHHHGGG---HHHHHHHHHHHHHHHHHHHHHHHHTTS-S---SS-----HHHHHHHHGGGT--TT---/------------------------------HHHHHHHHHHHTT--S--SS----HHHHHHHHHHHHHS--HHHHHHHHHHHHHHHHHHHHHGGGSHHHHTS-HHHHHHHHHHHHHHHHHHHHHHHHHHHHHTTS--SS---TTSS----------SHHHHHHHHHHHHHHHHHHHHHHGGG---HHHHHHHHHHHHHHHHHHHHHHHHTTS-S---SS-----HHHHHHHHGGGT--TT---

Radius of gyration: 32.05 Å; Cα contacts (8 Å, |Δi|>4): 520; chains: 2; bounding box: 162×121×50 Å